Protein AF-0000000086339785 (afdb_homodimer)

Sequence (518 aa):
MDSSRMLQGPYGSLDRDKHLIRLPFTHFAVATVCLPLIGLVTCITTSLALHFNEATYTHCQVSNYLPSISAAISLTPERYIWRLCIGLHSAPRFLVAAAYFSFYRGRLAGRLLDQLLSVLVLLSSLAENVGLLLLTYVSSTEDYALHKSGFIVFLGGSIVHMLLTCRLWQVIRRFSLSTEEVTSFRNKVRCLVCSATCCALALYFFRRHNKYCEAGVYTFFALCEYLVVLSNMAFHMTAFWDFGNKEVTVATPPEGKRFMDSSRMLQGPYGSLDRDKHLIRLPFTHFAVATVCLPLIGLVTCITTSLALHFNEATYTHCQVSNYLPSISAAISLTPERYIWRLCIGLHSAPRFLVAAAYFSFYRGRLAGRLLDQLLSVLVLLSSLAENVGLLLLTYVSSTEDYALHKSGFIVFLGGSIVHMLLTCRLWQVIRRFSLSTEEVTSFRNKVRCLVCSATCCALALYFFRRHNKYCEAGVYTFFALCEYLVVLSNMAFHMTAFWDFGNKEVTVATPPEGKRF

pLDDT: mean 91.44, std 16.55, range [26.2, 98.88]

Solvent-accessible surface area (backbone atoms only — not comparable to full-atom values): 25717 Å² total; per-residue (Å²): 135,84,79,76,72,75,74,75,57,78,71,62,69,68,66,56,64,45,62,41,36,79,38,52,30,40,60,52,39,51,56,42,51,44,28,50,50,52,26,50,53,50,16,46,52,47,26,57,73,76,34,42,68,74,28,28,56,52,95,66,71,45,62,44,84,38,41,38,70,68,44,20,36,56,48,84,66,25,29,45,48,38,41,51,25,44,20,46,26,41,37,58,51,53,49,51,45,48,34,51,39,39,48,45,52,62,75,40,58,93,36,66,70,58,44,52,49,42,50,51,30,42,51,20,46,49,36,19,51,52,12,46,50,39,38,55,65,31,39,58,88,78,38,45,69,60,14,49,51,12,46,50,37,19,53,52,16,43,52,50,20,43,53,50,46,48,52,52,47,57,56,45,51,75,77,60,58,55,73,48,43,47,54,30,49,55,48,41,48,53,23,42,53,50,23,54,51,26,47,53,50,21,52,50,29,48,51,47,26,74,74,66,49,49,66,44,36,51,20,52,19,19,51,24,48,50,49,26,54,51,25,51,49,52,38,63,46,34,51,32,45,72,34,51,71,26,27,41,31,34,26,39,69,68,80,83,75,71,125,136,85,79,77,72,76,73,75,58,78,69,62,69,68,65,57,64,45,61,40,35,78,38,52,29,39,59,52,40,49,58,41,51,44,28,50,49,51,26,50,54,51,15,47,52,47,26,58,74,75,34,42,69,74,27,28,55,51,97,68,71,46,61,43,83,38,40,38,69,70,44,20,38,57,48,84,68,25,29,48,48,37,40,52,24,44,19,45,26,43,37,57,51,55,50,50,45,48,33,52,38,39,46,45,52,62,74,39,57,94,37,66,71,57,43,52,49,40,51,50,30,41,52,22,46,49,36,19,51,51,12,48,51,40,35,55,63,32,39,57,87,79,37,45,68,60,15,50,51,13,46,50,38,18,53,52,16,43,53,51,20,46,52,47,45,47,52,51,48,57,56,45,52,75,76,60,58,55,72,48,43,48,54,29,49,54,47,39,49,52,23,42,53,50,23,53,53,26,48,53,48,21,52,50,27,47,51,48,25,73,72,67,50,48,66,44,35,50,22,53,18,19,52,24,48,52,49,26,54,51,25,51,49,52,39,62,45,32,50,32,45,72,34,51,70,25,27,40,31,33,27,40,69,68,79,81,73,71,126

Secondary structure (DSSP, 8-state):
---------THHHHGGG--SEEEEHHHHHHHHHHHHHHHHHHHHHHHHHH-HHHHH--TT----SS--HHHHTTSTTHHHHHHHHHHHHHHHHHHHHHHHHHHHHHHTTT-HHHHHHHHHHHHHHHHHHHHHHHHHHS-TTT-HHHHHHHHHHHHHHHHHHHHHHHHHHHHHHTT---HHHHHHHHHHHHHHHHHHHHHHHHHHHHHHHHHH--TTHHHHHHHHHHHHHHHHHHHHTTHHHHTTT-EEEEEPPPTT---/---------THHHHGGG--SEEEEHHHHHHHHHHHHHHHHHHHHHHHHHH-HHHHH--TT----SS--HHHHTTSTTHHHHHHHHHHHHHHHHHHHHHHHHHHHHHHTTT-HHHHHHHHHHHHHHHHHHHHHHHHHHS-TTT-HHHHHHHHHHHHHHHHHHHHHHHHHHHHHHTT---HHHHHHHHHHHHHHHHHHHHHHHHHHHHHHHHHH--TTHHHHHHHHHHHHHHHHHHHHTTHHHHTTT-EEEEEPPPTT---

Organism: NCBI:txid299321

Nearest PDB structures (foldseek):
  8yej-assembly1_A  TM=3.565E-01  e=5.321E-01  Guillardia theta CCMP2712
  8qag-assembly1_A  TM=2.643E-01  e=9.125E+00  synthetic construct
  6h2f-assembly1_D  TM=2.003E-01  e=6.900E+00  Aeromonas hydrophila subsp. hydrophila AL09-71
  8yej-assembly1_A  TM=3.565E-01  e=5.831E-01  Guillardia theta CCMP2712
  8qqz-assembly1_A  TM=2.820E-01  e=2.092E-01  Erythrobacter

Foldseek 3Di:
DPPPPPCPDPPPPPVQFDFPDKFQVLVVLCLLLVLQVVLQVVLFVCCCVPPVCQQQDDPLRFAAGGGASLSSCQDPPSLVSNLVSLVVNQVSLLVLLVVQLVVQCVLCPPPVVSNVLSVVLSVLSVQLSQLSNQLSVQHCVRPVVSNVVSVCSNLVSLLSNLVSVLVSLVVSVVVDDDPLSVVLSVLSVVLNVLLVVLVVLLVVLVVVCVVPVDHHSVNSNRVSNVSNVVSSSSNSSSVSSVRSVDIDTDGDDDPPPPD/DPPPPPCPDPPPPPVQFDFPDKFQVLVVLCLLLVLQVVLQVVLFVCCCVPPVCQQQDDPLRFAAGGGASLSSCQDPPSLVSNLVSLVVNQVSLLVLLVVVLVVQCVLCPPPVVSNVLSVLLSVLSVQLSQLSNQLSVQHCVRPVVSNVVSVCSNLVSLLSNLVSVLVSLVVSVVVDDDPLSVVLSVLSVVLNVLLVVLVVQLVVLVVVCVPPVDHHSVNSNRVSNVSNVVSSSSNSSSVSSVRSVDIDTDGDDDPPPPD

Structure (mmCIF, N/CA/C/O backbone):
data_AF-0000000086339785-model_v1
#
loop_
_entity.id
_entity.type
_entity.pdbx_description
1 polymer 'Acyltransferase PGAP2'
#
loop_
_atom_site.group_PDB
_atom_site.id
_atom_site.type_symbol
_atom_site.label_atom_id
_atom_site.label_alt_id
_atom_site.label_comp_id
_atom_site.label_asym_id
_atom_site.label_entity_id
_atom_site.label_seq_id
_atom_site.pdbx_PDB_ins_code
_atom_site.Cartn_x
_atom_site.Cartn_y
_atom_site.Cartn_z
_atom_site.occupancy
_atom_site.B_iso_or_equiv
_atom_site.auth_seq_id
_atom_site.auth_comp_id
_atom_site.auth_asym_id
_atom_site.auth_atom_id
_atom_site.pdbx_PDB_model_num
ATOM 1 N N . MET A 1 1 ? -43.25 37.969 14.305 1 26.45 1 MET A N 1
ATOM 2 C CA . MET A 1 1 ? -41.906 38.219 13.828 1 26.45 1 MET A CA 1
ATOM 3 C C . MET A 1 1 ? -40.906 37.312 14.547 1 26.45 1 MET A C 1
ATOM 5 O O . MET A 1 1 ? -40.406 37.625 15.633 1 26.45 1 MET A O 1
ATOM 9 N N . ASP A 1 2 ? -41.125 36 14.727 1 29.52 2 ASP A N 1
ATOM 10 C CA . ASP A 1 2 ? -40.562 34.906 15.508 1 29.52 2 ASP A CA 1
ATOM 11 C C . ASP A 1 2 ? -39.094 34.656 15.117 1 29.52 2 ASP A C 1
ATOM 13 O O . ASP A 1 2 ? -38.812 34.312 13.969 1 29.52 2 ASP A O 1
ATOM 17 N N . SER A 1 3 ? -38.094 35.438 15.719 1 30.12 3 SER A N 1
ATOM 18 C CA . SER A 1 3 ? -36.656 35.469 15.602 1 30.12 3 SER A CA 1
ATOM 19 C C . SER A 1 3 ? -36.031 34.094 15.812 1 30.12 3 SER A C 1
ATOM 21 O O . SER A 1 3 ? -35.906 33.625 16.938 1 30.12 3 SER A O 1
ATOM 23 N N . SER A 1 4 ? -36.406 33.062 15.109 1 30.42 4 SER A N 1
ATOM 24 C CA . SER A 1 4 ? -35.781 31.75 15.148 1 30.42 4 SER A CA 1
ATOM 25 C C . SER A 1 4 ? -34.25 31.875 15.062 1 30.42 4 SER A C 1
ATOM 27 O O . SER A 1 4 ? -33.719 32.094 13.984 1 30.42 4 SER A O 1
ATOM 29 N N . ARG A 1 5 ? -33.594 32.406 16.125 1 33.16 5 ARG A N 1
ATOM 30 C CA . ARG A 1 5 ? -32.156 32.406 16.344 1 33.16 5 ARG A CA 1
ATOM 31 C C . ARG A 1 5 ? -31.547 31.047 16.062 1 33.16 5 ARG A C 1
ATOM 33 O O . ARG A 1 5 ? -31.875 30.062 16.75 1 33.16 5 ARG A O 1
ATOM 40 N N . MET A 1 6 ? -31.391 30.719 14.836 1 34.16 6 MET A N 1
ATOM 41 C CA . MET A 1 6 ? -30.516 29.625 14.422 1 34.16 6 MET A CA 1
ATOM 42 C C . MET A 1 6 ? -29.281 29.547 15.32 1 34.16 6 MET A C 1
ATOM 44 O O . MET A 1 6 ? -28.469 30.453 15.336 1 34.16 6 MET A O 1
ATOM 48 N N . LEU A 1 7 ? -29.422 29.094 16.609 1 32.28 7 LEU A N 1
ATOM 49 C CA . LEU A 1 7 ? -28.359 28.766 17.531 1 32.28 7 LEU A CA 1
ATOM 50 C C . LEU A 1 7 ? -27.172 28.156 16.812 1 32.28 7 LEU A C 1
ATOM 52 O O . LEU A 1 7 ? -27.25 27.031 16.312 1 32.28 7 LEU A O 1
ATOM 56 N N . GLN A 1 8 ? -26.453 28.859 15.969 1 35.75 8 GLN A N 1
ATOM 57 C CA . GLN A 1 8 ? -25.094 28.484 15.625 1 35.75 8 GLN A CA 1
ATOM 58 C C . GLN A 1 8 ? -24.344 27.984 16.859 1 35.75 8 GLN A C 1
ATOM 60 O O . GLN A 1 8 ? -23.906 28.781 17.688 1 35.75 8 GLN A O 1
ATOM 65 N N . GLY A 1 9 ? -24.844 27.016 17.594 1 34.75 9 GLY A N 1
ATOM 66 C CA . GLY A 1 9 ? -24.172 26.578 18.812 1 34.75 9 GLY A CA 1
ATOM 67 C C . GLY A 1 9 ? -22.672 26.562 18.688 1 34.75 9 GLY A C 1
ATOM 68 O O . GLY A 1 9 ? -22.125 26.547 17.578 1 34.75 9 GLY A O 1
ATOM 69 N N . PRO A 1 10 ? -21.922 27.109 19.703 1 38.69 10 PRO A N 1
ATOM 70 C CA . PRO A 1 10 ? -20.469 27.234 19.875 1 38.69 10 PRO A CA 1
ATOM 71 C C . PRO A 1 10 ? -19.719 25.984 19.406 1 38.69 10 PRO A C 1
ATOM 73 O O . PRO A 1 10 ? -18.484 25.953 19.453 1 38.69 10 PRO A O 1
ATOM 76 N N . TYR A 1 11 ? -20.297 24.859 19.406 1 39.91 11 TYR A N 1
ATOM 77 C CA . TYR A 1 11 ? -19.625 23.578 19.172 1 39.91 11 TYR A CA 1
ATOM 78 C C . TYR A 1 11 ? -19.078 23.5 17.766 1 39.91 11 TYR A C 1
ATOM 80 O O . TYR A 1 11 ? -18.344 22.562 17.422 1 39.91 11 TYR A O 1
ATOM 88 N N . GLY A 1 12 ? -19.531 24.219 16.797 1 41.53 12 GLY A N 1
ATOM 89 C CA . GLY A 1 12 ? -19.141 24.141 15.391 1 41.53 12 GLY A CA 1
ATOM 90 C C . GLY A 1 12 ? -17.719 24.578 15.141 1 41.53 12 GLY A C 1
ATOM 91 O O . GLY A 1 12 ? -17.047 24.062 14.242 1 41.53 12 GLY A O 1
ATOM 92 N N . SER A 1 13 ? -17.25 25.766 15.602 1 42.97 13 SER A N 1
ATOM 93 C CA . SER A 1 13 ? -16.016 26.469 15.289 1 42.97 13 SER A CA 1
ATOM 94 C C . SER A 1 13 ? -14.805 25.734 15.836 1 42.97 13 SER A C 1
ATOM 96 O O . SER A 1 13 ? -13.766 25.656 15.172 1 42.97 13 SER A O 1
ATOM 98 N N . LEU A 1 14 ? -14.828 25.406 17.141 1 44.03 14 LEU A N 1
ATOM 99 C CA . LEU A 1 14 ? -13.664 24.891 17.859 1 44.03 14 LEU A CA 1
ATOM 100 C C . LEU A 1 14 ? -13.25 23.531 17.312 1 44.03 14 LEU A C 1
ATOM 102 O O . LEU A 1 14 ? -12.062 23.219 17.25 1 44.03 14 LEU A O 1
ATOM 106 N N . ASP A 1 15 ? -14.156 22.609 17.062 1 47.06 15 ASP A N 1
ATOM 107 C CA . ASP A 1 15 ? -13.977 21.219 16.688 1 47.06 15 ASP A CA 1
ATOM 108 C C . ASP A 1 15 ? -13.453 21.109 15.25 1 47.06 15 ASP A C 1
ATOM 110 O O . ASP A 1 15 ? -12.969 20.047 14.836 1 47.06 15 ASP A O 1
ATOM 114 N N . ARG A 1 16 ? -13.82 22.109 14.43 1 49.59 16 ARG A N 1
ATOM 115 C CA . ARG A 1 16 ? -13.398 22.203 13.039 1 49.59 16 ARG A CA 1
ATOM 116 C C . ARG A 1 16 ? -11.875 22.234 12.93 1 49.59 16 ARG A C 1
ATOM 118 O O . ARG A 1 16 ? -11.312 21.859 11.898 1 49.59 16 ARG A O 1
ATOM 125 N N . ASP A 1 17 ? -11.195 22.906 13.891 1 53.41 17 ASP A N 1
ATOM 126 C CA . ASP A 1 17 ? -9.766 23.172 13.734 1 53.41 17 ASP A CA 1
ATOM 127 C C . ASP A 1 17 ? -8.938 21.969 14.148 1 53.41 17 ASP A C 1
ATOM 129 O O . ASP A 1 17 ? -7.715 22.062 14.305 1 53.41 17 ASP A O 1
ATOM 133 N N . LYS A 1 18 ? -9.602 20.766 14.43 1 68.5 18 LYS A N 1
ATOM 134 C CA . LYS A 1 18 ? -8.812 19.734 15.078 1 68.5 18 LYS A CA 1
ATOM 135 C C . LYS A 1 18 ? -8.148 18.812 14.055 1 68.5 18 LYS A C 1
ATOM 137 O O . LYS A 1 18 ? -8.711 18.562 12.984 1 68.5 18 LYS A O 1
ATOM 142 N N . HIS A 1 19 ? -6.934 18.578 14.336 1 87.31 19 HIS A N 1
ATOM 143 C CA . HIS A 1 19 ? -6.172 17.547 13.648 1 87.31 19 HIS A CA 1
ATOM 144 C C . HIS A 1 19 ? -6.887 16.203 13.719 1 87.31 19 HIS A C 1
ATOM 146 O O . HIS A 1 19 ? -7.227 15.727 14.805 1 87.31 19 HIS A O 1
ATOM 152 N N . LEU A 1 20 ? -7.332 15.789 12.602 1 93.88 20 LEU A N 1
ATOM 153 C CA . LEU A 1 20 ? -7.879 14.438 12.586 1 93.88 20 LEU A CA 1
ATOM 154 C C . LEU A 1 20 ? -6.781 13.406 12.836 1 93.88 20 LEU A C 1
ATOM 156 O O . LEU A 1 20 ? -6.996 12.438 13.562 1 93.88 20 LEU A O 1
ATOM 160 N N . ILE A 1 21 ? -5.648 13.688 12.203 1 96.19 21 ILE A N 1
ATOM 161 C CA . ILE A 1 21 ? -4.496 12.805 12.383 1 96.19 21 ILE A CA 1
ATOM 162 C C . ILE A 1 21 ? -3.238 13.641 12.609 1 96.19 21 ILE A C 1
ATOM 164 O O . ILE A 1 21 ? -3.025 14.656 11.93 1 96.19 21 ILE A O 1
ATOM 168 N N . ARG A 1 22 ? -2.545 13.32 13.547 1 95.25 22 ARG A N 1
ATOM 169 C CA . ARG A 1 22 ? -1.219 13.859 13.836 1 95.25 22 ARG A CA 1
ATOM 170 C C . ARG A 1 22 ? -0.242 12.742 14.195 1 95.25 22 ARG A C 1
ATOM 172 O O . ARG A 1 22 ? -0.38 12.109 15.242 1 95.25 22 ARG A O 1
ATOM 179 N N . LEU A 1 23 ? 0.649 12.484 13.32 1 96.62 23 LEU A N 1
ATOM 180 C CA . LEU A 1 23 ? 1.617 11.406 13.492 1 96.62 23 LEU A CA 1
ATOM 181 C C . LEU A 1 23 ? 3.043 11.93 13.344 1 96.62 23 LEU A C 1
ATOM 183 O O . LEU A 1 23 ? 3.432 12.391 12.266 1 96.62 23 LEU A O 1
ATOM 187 N N . PRO A 1 24 ? 3.809 11.898 14.492 1 97.62 24 PRO A N 1
ATOM 188 C CA . PRO A 1 24 ? 5.219 12.25 14.312 1 97.62 24 PRO A CA 1
ATOM 189 C C . PRO A 1 24 ? 5.883 11.469 13.188 1 97.62 24 PRO A C 1
ATOM 191 O O . PRO A 1 24 ? 5.625 10.273 13.023 1 97.62 24 PRO A O 1
ATOM 194 N N . PHE A 1 25 ? 6.688 12.102 12.445 1 97.56 25 PHE A N 1
ATOM 195 C CA . PHE A 1 25 ? 7.297 11.477 11.281 1 97.56 25 PHE A CA 1
ATOM 196 C C . PHE A 1 25 ? 8.18 10.305 11.695 1 97.56 25 PHE A C 1
ATOM 198 O O . PHE A 1 25 ? 8.336 9.336 10.945 1 97.56 25 PHE A O 1
ATOM 205 N N . THR A 1 26 ? 8.781 10.398 12.875 1 97.94 26 THR A N 1
ATOM 206 C CA . THR A 1 26 ? 9.617 9.312 13.375 1 97.94 26 THR A CA 1
ATOM 207 C C . THR A 1 26 ? 8.812 8.023 13.5 1 97.94 26 THR A C 1
ATOM 209 O O . THR A 1 26 ? 9.281 6.953 13.109 1 97.94 26 THR A O 1
ATOM 212 N N . HIS A 1 27 ? 7.602 8.125 14 1 98.19 27 HIS A N 1
ATOM 213 C CA . HIS A 1 27 ? 6.734 6.957 14.102 1 98.19 27 HIS A CA 1
ATOM 214 C C . HIS A 1 27 ? 6.305 6.465 12.727 1 98.19 27 HIS A C 1
ATOM 216 O O . HIS A 1 27 ? 6.238 5.258 12.484 1 98.19 27 HIS A O 1
ATOM 222 N N . PHE A 1 28 ? 6.031 7.43 11.914 1 98.44 28 PHE A N 1
ATOM 223 C CA . PHE A 1 28 ? 5.656 7.105 10.547 1 98.44 28 PHE A CA 1
ATOM 224 C C . PHE A 1 28 ? 6.777 6.344 9.844 1 98.44 28 PHE A C 1
ATOM 226 O O . PHE A 1 28 ? 6.527 5.336 9.18 1 98.44 28 PHE A O 1
ATOM 233 N N . ALA A 1 29 ? 7.996 6.801 9.969 1 98.38 29 ALA A N 1
ATOM 234 C CA . ALA A 1 29 ? 9.156 6.172 9.352 1 98.38 29 ALA A CA 1
ATOM 235 C C . ALA A 1 29 ? 9.375 4.766 9.898 1 98.38 29 ALA A C 1
ATOM 237 O O . ALA A 1 29 ? 9.602 3.822 9.133 1 98.38 29 ALA A O 1
ATOM 238 N N . VAL A 1 30 ? 9.289 4.637 11.195 1 98.62 30 VAL A N 1
ATOM 239 C CA . VAL A 1 30 ? 9.516 3.346 11.836 1 98.62 30 VAL A CA 1
ATOM 240 C C . VAL A 1 30 ? 8.445 2.352 11.383 1 98.62 30 VAL A C 1
ATOM 242 O O . VAL A 1 30 ? 8.758 1.217 11.023 1 98.62 30 VAL A O 1
ATOM 245 N N . ALA A 1 31 ? 7.188 2.76 11.391 1 98.38 31 ALA A N 1
ATOM 246 C CA . ALA A 1 31 ? 6.102 1.878 10.961 1 98.38 31 ALA A CA 1
ATOM 247 C C . ALA A 1 31 ? 6.285 1.44 9.516 1 98.38 31 ALA A C 1
ATOM 249 O O . ALA A 1 31 ? 6.055 0.278 9.18 1 98.38 31 ALA A O 1
ATOM 250 N N . THR A 1 32 ? 6.699 2.367 8.688 1 98.5 32 THR A N 1
ATOM 251 C CA . THR A 1 32 ? 6.887 2.082 7.266 1 98.5 32 THR A CA 1
ATOM 252 C C . THR A 1 32 ? 7.992 1.05 7.062 1 98.5 32 THR A C 1
ATOM 254 O O . THR A 1 32 ? 7.805 0.067 6.344 1 98.5 32 THR A O 1
ATOM 257 N N . VAL A 1 33 ? 9.109 1.198 7.758 1 98.62 33 VAL A N 1
ATOM 258 C CA . VAL A 1 33 ? 10.266 0.332 7.531 1 98.62 33 VAL A CA 1
ATOM 259 C C . VAL A 1 33 ? 10.062 -0.995 8.258 1 98.62 33 VAL A C 1
ATOM 261 O O . VAL A 1 33 ? 10.602 -2.025 7.844 1 98.62 33 VAL A O 1
ATOM 264 N N . CYS A 1 34 ? 9.258 -1.014 9.312 1 98.62 34 CYS A N 1
ATOM 265 C CA . CYS A 1 34 ? 9 -2.248 10.047 1 98.62 34 CYS A CA 1
ATOM 266 C C . CYS A 1 34 ? 8.211 -3.236 9.188 1 98.62 34 CYS A C 1
ATOM 268 O O . CYS A 1 34 ? 8.312 -4.449 9.391 1 98.62 34 CYS A O 1
ATOM 270 N N . LEU A 1 35 ? 7.461 -2.742 8.258 1 98.69 35 LEU A N 1
ATOM 271 C CA . LEU A 1 35 ? 6.621 -3.619 7.453 1 98.69 35 LEU A CA 1
ATOM 272 C C . LEU A 1 35 ? 7.473 -4.574 6.621 1 98.69 35 LEU A C 1
ATOM 274 O O . LEU A 1 35 ? 7.375 -5.793 6.781 1 98.69 35 LEU A O 1
ATOM 278 N N . PRO A 1 36 ? 8.391 -4.117 5.777 1 98.69 36 PRO A N 1
ATOM 279 C CA . PRO A 1 36 ? 9.242 -5.07 5.059 1 98.69 36 PRO A CA 1
ATOM 280 C C . PRO A 1 36 ? 10.164 -5.859 5.984 1 98.69 36 PRO A C 1
ATOM 282 O O . PRO A 1 36 ? 10.484 -7.016 5.703 1 98.69 36 PRO A O 1
ATOM 285 N N . LEU A 1 37 ? 10.609 -5.234 7.109 1 98.81 37 LEU A N 1
ATOM 286 C CA . LEU A 1 37 ? 11.484 -5.945 8.039 1 98.81 37 LEU A CA 1
ATOM 287 C C . LEU A 1 37 ? 10.766 -7.145 8.648 1 98.81 37 LEU A C 1
ATOM 289 O O . LEU A 1 37 ? 11.297 -8.258 8.656 1 98.81 37 LEU A O 1
ATOM 293 N N . ILE A 1 38 ? 9.594 -6.91 9.172 1 98.75 38 ILE A N 1
ATOM 294 C CA . ILE A 1 38 ? 8.797 -7.988 9.758 1 98.75 38 ILE A CA 1
ATOM 295 C C . ILE A 1 38 ? 8.484 -9.031 8.688 1 98.75 38 ILE A C 1
ATOM 297 O O . ILE A 1 38 ? 8.555 -10.234 8.945 1 98.75 38 ILE A O 1
ATOM 301 N N . GLY A 1 39 ? 8.125 -8.539 7.484 1 98.69 39 GLY A N 1
ATOM 302 C CA . GLY A 1 39 ? 7.902 -9.469 6.387 1 98.69 39 GLY A CA 1
ATOM 303 C C . GLY A 1 39 ? 9.109 -10.336 6.086 1 98.69 39 GLY A C 1
ATOM 304 O O . GLY A 1 39 ? 8.984 -11.555 5.941 1 98.69 39 GLY A O 1
ATOM 305 N N . LEU A 1 40 ? 10.258 -9.734 6.008 1 98.69 40 LEU A N 1
ATOM 306 C CA . LEU A 1 40 ? 11.492 -10.445 5.688 1 98.69 40 LEU A CA 1
ATOM 307 C C . LEU A 1 40 ? 11.805 -11.492 6.75 1 98.69 40 LEU A C 1
ATOM 309 O O . LEU A 1 40 ? 12.031 -12.664 6.43 1 98.69 40 LEU A O 1
ATOM 313 N N . VAL A 1 41 ? 11.781 -11.086 8.016 1 98.75 41 VAL A N 1
ATOM 314 C CA . VAL A 1 41 ? 12.125 -11.977 9.125 1 98.75 41 VAL A CA 1
ATOM 315 C C . VAL A 1 41 ? 11.117 -13.117 9.211 1 98.75 41 VAL A C 1
ATOM 317 O O . VAL A 1 41 ? 11.5 -14.281 9.344 1 98.75 41 VAL A O 1
ATOM 320 N N . THR A 1 42 ? 9.859 -12.82 9.078 1 98.81 42 THR A N 1
ATOM 321 C CA . THR A 1 42 ? 8.82 -13.836 9.164 1 98.81 42 THR A CA 1
ATOM 322 C C . THR A 1 42 ? 8.93 -14.828 8.008 1 98.81 42 THR A C 1
ATOM 324 O O . THR A 1 42 ? 8.812 -16.031 8.211 1 98.81 42 THR A O 1
ATOM 327 N N . CYS A 1 43 ? 9.172 -14.344 6.809 1 98.56 43 CYS A N 1
ATOM 328 C CA . CYS A 1 43 ? 9.242 -15.227 5.648 1 98.56 43 CYS A CA 1
ATOM 329 C C . CYS A 1 43 ? 10.477 -16.125 5.719 1 98.56 43 CYS A C 1
ATOM 331 O O . CYS A 1 43 ? 10.391 -17.312 5.434 1 98.56 43 CYS A O 1
ATOM 333 N N . ILE A 1 44 ? 11.625 -15.555 6.105 1 98.56 44 ILE A N 1
ATOM 334 C CA . ILE A 1 44 ? 12.836 -16.359 6.203 1 98.56 44 ILE A CA 1
ATOM 335 C C . ILE A 1 44 ? 12.672 -17.422 7.289 1 98.56 44 ILE A C 1
ATOM 337 O O . ILE A 1 44 ? 12.953 -18.594 7.062 1 98.56 44 ILE A O 1
ATOM 341 N N . THR A 1 45 ? 12.164 -17.047 8.469 1 98.56 45 THR A N 1
ATOM 342 C CA . THR A 1 45 ? 12.008 -17.969 9.578 1 98.56 45 THR A CA 1
ATOM 343 C C . THR A 1 45 ? 10.984 -19.047 9.242 1 98.56 45 THR A C 1
ATOM 345 O O . THR A 1 45 ? 11.195 -20.234 9.531 1 98.56 45 THR A O 1
ATOM 348 N N . THR A 1 46 ? 9.867 -18.641 8.656 1 98.44 46 THR A N 1
ATOM 349 C CA . THR A 1 46 ? 8.836 -19.609 8.273 1 98.44 46 THR A CA 1
ATOM 350 C C . THR A 1 46 ? 9.352 -20.547 7.191 1 98.44 46 THR A C 1
ATOM 352 O O . THR A 1 46 ? 9.086 -21.75 7.23 1 98.44 46 THR A O 1
ATOM 355 N N . SER A 1 47 ? 10.102 -20.016 6.23 1 98.12 47 SER A N 1
ATOM 356 C CA . SER A 1 47 ? 10.672 -20.828 5.168 1 98.12 47 SER A CA 1
ATOM 357 C C . SER A 1 47 ? 11.648 -21.859 5.727 1 98.12 47 SER A C 1
ATOM 359 O O . SER A 1 47 ? 11.664 -23.016 5.293 1 98.12 47 SER A O 1
ATOM 361 N N . LEU A 1 48 ? 12.469 -21.5 6.668 1 98.19 48 LEU A N 1
ATOM 362 C CA . LEU A 1 48 ? 13.445 -22.391 7.281 1 98.19 48 LEU A CA 1
ATOM 363 C C . LEU A 1 48 ? 12.742 -23.438 8.148 1 98.19 48 LEU A C 1
ATOM 365 O O . LEU A 1 48 ? 13.188 -24.578 8.219 1 98.19 48 LEU A O 1
ATOM 369 N N . ALA A 1 49 ? 11.617 -23.094 8.781 1 98.25 49 ALA A N 1
ATOM 370 C CA . ALA A 1 49 ? 10.914 -23.984 9.695 1 98.25 49 ALA A CA 1
ATOM 371 C C . ALA A 1 49 ? 10.008 -24.953 8.93 1 98.25 49 ALA A C 1
ATOM 373 O O . ALA A 1 49 ? 9.922 -26.141 9.273 1 98.25 49 ALA A O 1
ATOM 374 N N . LEU A 1 50 ? 9.383 -24.453 7.852 1 97.5 50 LEU A N 1
ATOM 375 C CA . LEU A 1 50 ? 8.32 -25.234 7.23 1 97.5 50 LEU A CA 1
ATOM 376 C C . LEU A 1 50 ? 8.75 -25.75 5.863 1 97.5 50 LEU A C 1
ATOM 378 O O . LEU A 1 50 ? 8.195 -26.734 5.359 1 97.5 50 LEU A O 1
ATOM 382 N N . HIS A 1 51 ? 9.703 -25.078 5.203 1 97.5 51 HIS A N 1
ATOM 383 C CA . HIS A 1 51 ? 10.023 -25.406 3.816 1 97.5 51 HIS A CA 1
ATOM 384 C C . HIS A 1 51 ? 11.531 -25.438 3.592 1 97.5 51 HIS A C 1
ATOM 386 O O . HIS A 1 51 ? 12.023 -24.969 2.568 1 97.5 51 HIS A O 1
ATOM 392 N N . PHE A 1 52 ? 12.258 -25.906 4.492 1 97.31 52 PHE A N 1
ATOM 393 C CA . PHE A 1 52 ? 13.711 -25.828 4.477 1 97.31 52 PHE A CA 1
ATOM 394 C C . PHE A 1 52 ? 14.273 -26.375 3.174 1 97.31 52 PHE A C 1
ATOM 396 O O . PHE A 1 52 ? 15.031 -25.703 2.479 1 97.31 52 PHE A O 1
ATOM 403 N N . ASN A 1 53 ? 13.945 -27.594 2.744 1 96.62 53 ASN A N 1
ATOM 404 C CA . ASN A 1 53 ? 14.508 -28.266 1.572 1 96.62 53 ASN A CA 1
ATOM 405 C C . ASN A 1 53 ? 14.133 -27.531 0.283 1 96.62 53 ASN A C 1
ATOM 407 O O . ASN A 1 53 ? 14.992 -27.281 -0.567 1 96.62 53 ASN A O 1
ATOM 411 N N . GLU A 1 54 ? 12.867 -27.141 0.177 1 95.62 54 GLU A N 1
ATOM 412 C CA . GLU A 1 54 ? 12.406 -26.453 -1.031 1 95.62 54 GLU A CA 1
ATOM 413 C C . GLU A 1 54 ? 13.039 -25.078 -1.159 1 95.62 54 GLU A C 1
ATOM 415 O O . GLU A 1 54 ? 13.398 -24.641 -2.26 1 95.62 54 GLU A O 1
ATOM 420 N N . ALA A 1 55 ? 13.18 -24.406 -0.038 1 96.19 55 ALA A N 1
ATOM 421 C CA . ALA A 1 55 ? 13.648 -23.031 -0.045 1 96.19 55 ALA A CA 1
ATOM 422 C C . ALA A 1 55 ? 15.156 -22.953 -0.269 1 96.19 55 ALA A C 1
ATOM 424 O O . ALA A 1 55 ? 15.672 -21.953 -0.769 1 96.19 55 ALA A O 1
ATOM 425 N N . THR A 1 56 ? 15.883 -24 0.089 1 96.69 56 THR A N 1
ATOM 426 C CA . THR A 1 56 ? 17.328 -23.953 -0.047 1 96.69 56 THR A CA 1
ATOM 427 C C . THR A 1 56 ? 17.781 -24.781 -1.253 1 96.69 56 THR A C 1
ATOM 429 O O . THR A 1 56 ? 18.984 -24.906 -1.512 1 96.69 56 THR A O 1
ATOM 432 N N . TYR A 1 57 ? 16.906 -25.328 -1.984 1 93.69 57 TYR A N 1
ATOM 433 C CA . TYR A 1 57 ? 17.219 -26.141 -3.156 1 93.69 57 TYR A CA 1
ATOM 434 C C . TYR A 1 57 ? 17.719 -25.266 -4.305 1 93.69 57 TYR A C 1
ATOM 436 O O . TYR A 1 57 ? 17.172 -24.188 -4.551 1 93.69 57 TYR A O 1
ATOM 444 N N . THR A 1 58 ? 18.703 -25.672 -5.008 1 94.44 58 THR A N 1
ATOM 445 C CA . THR A 1 58 ? 19.203 -25.047 -6.23 1 94.44 58 THR A CA 1
ATOM 446 C C . THR A 1 58 ? 19.422 -26.094 -7.32 1 94.44 58 THR A C 1
ATOM 448 O O . THR A 1 58 ? 19.297 -27.297 -7.066 1 94.44 58 THR A O 1
ATOM 451 N N . HIS A 1 59 ? 19.688 -25.625 -8.469 1 93.44 59 HIS A N 1
ATOM 452 C CA . HIS A 1 59 ? 19.922 -26.547 -9.586 1 93.44 59 HIS A CA 1
ATOM 453 C C . HIS A 1 59 ? 21.109 -27.453 -9.32 1 93.44 59 HIS A C 1
ATOM 455 O O . HIS A 1 59 ? 21.25 -28.5 -9.945 1 93.44 59 HIS A O 1
ATOM 461 N N . CYS A 1 60 ? 22.031 -27.047 -8.438 1 95.69 60 CYS A N 1
ATOM 462 C CA . CYS A 1 60 ? 23.25 -27.781 -8.133 1 95.69 60 CYS A CA 1
ATOM 463 C C . CYS A 1 60 ? 22.938 -28.953 -7.188 1 95.69 60 CYS A C 1
ATOM 465 O O . CYS A 1 60 ? 23.75 -29.859 -7.047 1 95.69 60 CYS A O 1
ATOM 467 N N . GLN A 1 61 ? 21.891 -28.922 -6.484 1 95.44 61 GLN A N 1
ATOM 468 C CA . GLN A 1 61 ? 21.453 -29.953 -5.559 1 95.44 61 GLN A CA 1
ATOM 469 C C . GLN A 1 61 ? 22.516 -30.234 -4.504 1 95.44 61 GLN A C 1
ATOM 471 O O . GLN A 1 61 ? 22.812 -31.391 -4.199 1 95.44 61 GLN A O 1
ATOM 476 N N . VAL A 1 62 ? 23.141 -29.219 -4.113 1 96.69 62 VAL A N 1
ATOM 477 C CA . VAL A 1 62 ? 24.109 -29.297 -3.021 1 96.69 62 VAL A CA 1
ATOM 478 C C . VAL A 1 62 ? 23.5 -28.703 -1.754 1 96.69 62 VAL A C 1
ATOM 480 O O . VAL A 1 62 ? 22.469 -28.031 -1.811 1 96.69 62 VAL A O 1
ATOM 483 N N . SER A 1 63 ? 24.203 -28.922 -0.637 1 96.31 63 SER A N 1
ATOM 484 C CA . SER A 1 63 ? 23.672 -28.469 0.645 1 96.31 63 SER A CA 1
ATOM 485 C C . SER A 1 63 ? 23.844 -26.953 0.798 1 96.31 63 SER A C 1
ATOM 487 O O . SER A 1 63 ? 24.906 -26.406 0.51 1 96.31 63 SER A O 1
ATOM 489 N N . ASN A 1 64 ? 22.766 -26.266 1.136 1 97.69 64 ASN A N 1
ATOM 490 C CA . ASN A 1 64 ? 22.719 -24.859 1.539 1 97.69 64 ASN A CA 1
ATOM 491 C C . ASN A 1 64 ? 21.859 -24.672 2.787 1 97.69 64 ASN A C 1
ATOM 493 O O . ASN A 1 64 ? 21.047 -25.531 3.127 1 97.69 64 ASN A O 1
ATOM 497 N N . TYR A 1 65 ? 22.016 -23.484 3.434 1 97.81 65 TYR A N 1
ATOM 498 C CA . TYR A 1 65 ? 21.438 -23.391 4.766 1 97.81 65 TYR A CA 1
ATOM 499 C C . TYR A 1 65 ? 20.562 -22.141 4.883 1 97.81 65 TYR A C 1
ATOM 501 O O . TYR A 1 65 ? 19.781 -22.016 5.824 1 97.81 65 TYR A O 1
ATOM 509 N N . LEU A 1 66 ? 20.703 -21.266 3.953 1 98.38 66 LEU A N 1
ATOM 510 C CA . LEU A 1 66 ? 19.844 -20.078 3.879 1 98.38 66 LEU A CA 1
ATOM 511 C C . LEU A 1 66 ? 19.219 -19.953 2.494 1 98.38 66 LEU A C 1
ATOM 513 O O . LEU A 1 66 ? 19.906 -20.125 1.481 1 98.38 66 LEU A O 1
ATOM 517 N N . PRO A 1 67 ? 17.969 -19.703 2.482 1 98.06 67 PRO A N 1
ATOM 518 C CA . PRO A 1 67 ? 17.344 -19.438 1.186 1 98.06 67 PRO A CA 1
ATOM 519 C C . PRO A 1 67 ? 17.594 -18.016 0.704 1 98.06 67 PRO A C 1
ATOM 521 O O . PRO A 1 67 ? 17.75 -17.094 1.52 1 98.06 67 PRO A O 1
ATOM 524 N N . SER A 1 68 ? 17.672 -17.828 -0.603 1 97.69 68 SER A N 1
ATOM 525 C CA . SER A 1 68 ? 17.578 -16.469 -1.115 1 97.69 68 SER A CA 1
ATOM 526 C C . SER A 1 68 ? 16.25 -15.82 -0.707 1 97.69 68 SER A C 1
ATOM 528 O O . SER A 1 68 ? 15.312 -16.5 -0.314 1 97.69 68 SER A O 1
ATOM 530 N N . ILE A 1 69 ? 16.156 -14.531 -0.776 1 97.94 69 ILE A N 1
ATOM 531 C CA . ILE A 1 69 ? 14.914 -13.844 -0.433 1 97.94 69 ILE A CA 1
ATOM 532 C C . ILE A 1 69 ? 13.812 -14.266 -1.4 1 97.94 69 ILE A C 1
ATOM 534 O O . ILE A 1 69 ? 12.688 -14.555 -0.982 1 97.94 69 ILE A O 1
ATOM 538 N N . SER A 1 70 ? 14.133 -14.367 -2.686 1 96.81 70 SER A N 1
ATOM 539 C CA . SER A 1 70 ? 13.156 -14.789 -3.684 1 96.81 70 SER A CA 1
ATOM 540 C C . SER A 1 70 ? 12.586 -16.156 -3.354 1 96.81 70 SER A C 1
ATOM 542 O O . SER A 1 70 ? 11.391 -16.406 -3.541 1 96.81 70 SER A O 1
ATOM 544 N N . ALA A 1 71 ? 13.445 -17.078 -2.938 1 96.75 71 ALA A N 1
ATOM 545 C CA . ALA A 1 71 ? 13 -18.422 -2.57 1 96.75 71 ALA A CA 1
ATOM 546 C C . ALA A 1 71 ? 12.203 -18.391 -1.27 1 96.75 71 ALA A C 1
ATOM 548 O O . ALA A 1 71 ? 11.203 -19.109 -1.131 1 96.75 71 ALA A O 1
ATOM 549 N N . ALA A 1 72 ? 12.594 -17.547 -0.341 1 97.69 72 ALA A N 1
ATOM 550 C CA . ALA A 1 72 ? 11.984 -17.484 0.982 1 97.69 72 ALA A CA 1
ATOM 551 C C . ALA A 1 72 ? 10.562 -16.922 0.901 1 97.69 72 ALA A C 1
ATOM 553 O O . ALA A 1 72 ? 9.75 -17.141 1.806 1 97.69 72 ALA A O 1
ATOM 554 N N . ILE A 1 73 ? 10.227 -16.203 -0.15 1 96.81 73 ILE A N 1
ATOM 555 C CA . ILE A 1 73 ? 8.914 -15.578 -0.231 1 96.81 73 ILE A CA 1
ATOM 556 C C . ILE A 1 73 ? 8.086 -16.234 -1.333 1 96.81 73 ILE A C 1
ATOM 558 O O . ILE A 1 73 ? 7.051 -15.711 -1.742 1 96.81 73 ILE A O 1
ATOM 562 N N . SER A 1 74 ? 8.57 -17.328 -1.875 1 94.25 74 SER A N 1
ATOM 563 C CA . SER A 1 74 ? 7.918 -17.922 -3.039 1 94.25 74 SER A CA 1
ATOM 564 C C . SER A 1 74 ? 6.789 -18.859 -2.621 1 94.25 74 SER A C 1
ATOM 566 O O . SER A 1 74 ? 5.773 -18.969 -3.314 1 94.25 74 SER A O 1
ATOM 568 N N . LEU A 1 75 ? 6.984 -19.547 -1.506 1 94.81 75 LEU A N 1
ATOM 569 C CA . LEU A 1 75 ? 5.996 -20.531 -1.084 1 94.81 75 LEU A CA 1
ATOM 570 C C . LEU A 1 75 ? 4.977 -19.922 -0.135 1 94.81 75 LEU A C 1
ATOM 572 O O . LEU A 1 75 ? 5.148 -18.781 0.304 1 94.81 75 LEU A O 1
ATOM 576 N N . THR A 1 76 ? 3.883 -20.609 0.087 1 94.75 76 THR A N 1
ATOM 577 C CA . THR A 1 76 ? 2.834 -20.141 0.982 1 94.75 76 THR A CA 1
ATOM 578 C C . THR A 1 76 ? 2.955 -20.797 2.355 1 94.75 76 THR A C 1
ATOM 580 O O . THR A 1 76 ? 3.303 -21.969 2.459 1 94.75 76 THR A O 1
ATOM 583 N N . PRO A 1 77 ? 2.807 -19.969 3.418 1 96.06 77 PRO A N 1
ATOM 584 C CA . PRO A 1 77 ? 2.098 -18.688 3.457 1 96.06 77 PRO A CA 1
ATOM 585 C C . PRO A 1 77 ? 3.035 -17.484 3.311 1 96.06 77 PRO A C 1
ATOM 587 O O . PRO A 1 77 ? 2.586 -16.344 3.348 1 96.06 77 PRO A O 1
ATOM 590 N N . GLU A 1 78 ? 4.391 -17.703 3.158 1 97.88 78 GLU A N 1
ATOM 591 C CA . GLU A 1 78 ? 5.387 -16.641 3.104 1 97.88 78 GLU A CA 1
ATOM 592 C C . GLU A 1 78 ? 5.059 -15.625 2.006 1 97.88 78 GLU A C 1
ATOM 594 O O . GLU A 1 78 ? 5.129 -14.414 2.227 1 97.88 78 GLU A O 1
ATOM 599 N N . ARG A 1 79 ? 4.633 -16.125 0.888 1 97.12 79 ARG A N 1
ATOM 600 C CA . ARG A 1 79 ? 4.305 -15.289 -0.261 1 97.12 79 ARG A CA 1
ATOM 601 C C . ARG A 1 79 ? 3.221 -14.281 0.09 1 97.12 79 ARG A C 1
ATOM 603 O O . ARG A 1 79 ? 3.352 -13.086 -0.211 1 97.12 79 ARG A O 1
ATOM 610 N N . TYR A 1 80 ? 2.176 -14.719 0.716 1 96.88 80 TYR A N 1
ATOM 611 C CA . TYR A 1 80 ? 1.054 -13.859 1.076 1 96.88 80 TYR A CA 1
ATOM 612 C C . TYR A 1 80 ? 1.466 -12.844 2.131 1 96.88 80 TYR A C 1
ATOM 614 O O . TYR A 1 80 ? 1.064 -11.68 2.066 1 96.88 80 TYR A O 1
ATOM 622 N N . ILE A 1 81 ? 2.254 -13.273 3.062 1 97.81 81 ILE A N 1
ATOM 623 C CA . ILE A 1 81 ? 2.727 -12.398 4.129 1 97.81 81 ILE A CA 1
ATOM 624 C C . ILE A 1 81 ? 3.572 -11.273 3.535 1 97.81 81 ILE A C 1
ATOM 626 O O . ILE A 1 81 ? 3.371 -10.102 3.859 1 97.81 81 ILE A O 1
ATOM 630 N N . TRP A 1 82 ? 4.492 -11.656 2.678 1 98.5 82 TRP A N 1
ATOM 631 C CA . TRP A 1 82 ? 5.367 -10.672 2.049 1 98.5 82 TRP A CA 1
ATOM 632 C C . TRP A 1 82 ? 4.559 -9.68 1.225 1 98.5 82 TRP A C 1
ATOM 634 O O . TRP A 1 82 ? 4.766 -8.469 1.327 1 98.5 82 TRP A O 1
ATOM 644 N N . ARG A 1 83 ? 3.604 -10.125 0.459 1 98.19 83 ARG A N 1
ATOM 645 C CA . ARG A 1 83 ? 2.773 -9.266 -0.38 1 98.19 83 ARG A CA 1
ATOM 646 C C . ARG A 1 83 ? 1.988 -8.273 0.465 1 98.19 83 ARG A C 1
ATOM 648 O O . ARG A 1 83 ? 1.884 -7.094 0.109 1 98.19 83 ARG A O 1
ATOM 655 N N . LEU A 1 84 ? 1.484 -8.789 1.543 1 98.12 84 LEU A N 1
ATOM 656 C CA . LEU A 1 84 ? 0.711 -7.922 2.426 1 98.12 84 LEU A CA 1
ATOM 657 C C . LEU A 1 84 ? 1.592 -6.832 3.027 1 98.12 84 LEU A C 1
ATOM 659 O O . LEU A 1 84 ? 1.229 -5.652 3.008 1 98.12 84 LEU A O 1
ATOM 663 N N . CYS A 1 85 ? 2.736 -7.191 3.521 1 98.69 85 CYS A N 1
ATOM 664 C CA . CYS A 1 85 ? 3.648 -6.242 4.152 1 98.69 85 CYS A CA 1
ATOM 665 C C . CYS A 1 85 ? 4.105 -5.184 3.156 1 98.69 85 CYS A C 1
ATOM 667 O O . CYS A 1 85 ? 4.074 -3.988 3.459 1 98.69 85 CYS A O 1
ATOM 669 N N . ILE A 1 86 ? 4.465 -5.574 1.973 1 98.75 86 ILE A N 1
ATOM 670 C CA . ILE A 1 86 ? 4.988 -4.645 0.98 1 98.75 86 ILE A CA 1
ATOM 671 C C . ILE A 1 86 ? 3.85 -3.791 0.423 1 98.75 86 ILE A C 1
ATOM 673 O O . ILE A 1 86 ? 4.043 -2.613 0.112 1 98.75 86 ILE A O 1
ATOM 677 N N . GLY A 1 87 ? 2.652 -4.398 0.291 1 98.19 87 GLY A N 1
ATOM 678 C CA . GLY A 1 87 ? 1.499 -3.604 -0.1 1 98.19 87 GLY A CA 1
ATOM 679 C C . GLY A 1 87 ? 1.249 -2.424 0.819 1 98.19 87 GLY A C 1
ATOM 680 O O . GLY A 1 87 ? 1.096 -1.291 0.356 1 98.19 87 GLY A O 1
ATOM 681 N N . LEU A 1 88 ? 1.279 -2.654 2.066 1 98.31 88 LEU A N 1
ATOM 682 C CA . LEU A 1 88 ? 1.054 -1.61 3.059 1 98.31 88 LEU A CA 1
ATOM 683 C C . LEU A 1 88 ? 2.213 -0.621 3.082 1 98.31 88 LEU A C 1
ATOM 685 O O . LEU A 1 88 ? 2.02 0.565 3.357 1 98.31 88 LEU A O 1
ATOM 689 N N . HIS A 1 89 ? 3.34 -1.074 2.762 1 98.62 89 HIS A N 1
ATOM 690 C CA . HIS A 1 89 ? 4.586 -0.316 2.777 1 98.62 89 HIS A CA 1
ATOM 691 C C . HIS A 1 89 ? 4.664 0.637 1.59 1 98.62 89 HIS A C 1
ATOM 693 O O . HIS A 1 89 ? 5.289 1.697 1.68 1 98.62 89 HIS A O 1
ATOM 699 N N . SER A 1 90 ? 4.035 0.38 0.518 1 98.25 90 SER A N 1
ATOM 700 C CA . SER A 1 90 ? 4.316 0.993 -0.775 1 98.25 90 SER A CA 1
ATOM 701 C C . SER A 1 90 ? 3.916 2.465 -0.79 1 98.25 90 SER A C 1
ATOM 703 O O . SER A 1 90 ? 4.758 3.342 -0.997 1 98.25 90 SER A O 1
ATOM 705 N N . ALA A 1 91 ? 2.693 2.764 -0.465 1 98.44 91 ALA A N 1
ATOM 706 C CA . ALA A 1 91 ? 2.236 4.148 -0.557 1 98.44 91 ALA A CA 1
ATOM 707 C C . ALA A 1 91 ? 3.033 5.051 0.381 1 98.44 91 ALA A C 1
ATOM 709 O O . ALA A 1 91 ? 3.471 6.133 -0.013 1 98.44 91 ALA A O 1
ATOM 710 N N . PRO A 1 92 ? 3.266 4.629 1.636 1 98.44 92 PRO A N 1
ATOM 711 C CA . PRO A 1 92 ? 4.102 5.445 2.516 1 98.44 92 PRO A CA 1
ATOM 712 C C . PRO A 1 92 ? 5.488 5.707 1.935 1 98.44 92 PRO A C 1
ATOM 714 O O . PRO A 1 92 ? 6.031 6.805 2.092 1 98.44 92 PRO A O 1
ATOM 717 N N . ARG A 1 93 ? 6.066 4.762 1.254 1 98.69 93 ARG A N 1
ATOM 718 C CA . ARG A 1 93 ? 7.395 4.93 0.668 1 98.69 93 ARG A CA 1
ATOM 719 C C . ARG A 1 93 ? 7.375 5.988 -0.431 1 98.69 93 ARG A C 1
ATOM 721 O O . ARG A 1 93 ? 8.328 6.758 -0.574 1 98.69 93 ARG A O 1
ATOM 728 N N . PHE A 1 94 ? 6.367 6 -1.185 1 98.44 94 PHE A N 1
ATOM 729 C CA . PHE A 1 94 ? 6.254 7.02 -2.219 1 98.44 94 PHE A CA 1
ATOM 730 C C . PHE A 1 94 ? 6.066 8.398 -1.601 1 98.44 94 PHE A C 1
ATOM 732 O O . PHE A 1 94 ? 6.562 9.398 -2.131 1 98.44 94 PHE A O 1
ATOM 739 N N . LEU A 1 95 ? 5.352 8.438 -0.521 1 98 95 LEU A N 1
ATOM 740 C CA . LEU A 1 95 ? 5.188 9.703 0.19 1 98 95 LEU A CA 1
ATOM 741 C C . LEU A 1 95 ? 6.531 10.211 0.703 1 98 95 LEU A C 1
ATOM 743 O O . LEU A 1 95 ? 6.828 11.406 0.589 1 98 95 LEU A O 1
ATOM 747 N N . VAL A 1 96 ? 7.309 9.328 1.272 1 98.44 96 VAL A N 1
ATOM 748 C CA . VAL A 1 96 ? 8.617 9.711 1.787 1 98.44 96 VAL A CA 1
ATOM 749 C C . VAL A 1 96 ? 9.5 10.219 0.645 1 98.44 96 VAL A C 1
ATOM 751 O O . VAL A 1 96 ? 10.234 11.195 0.806 1 98.44 96 VAL A O 1
ATOM 754 N N . ALA A 1 97 ? 9.422 9.562 -0.493 1 98.56 97 ALA A N 1
ATOM 755 C CA . ALA A 1 97 ? 10.18 10.008 -1.659 1 98.56 97 ALA A CA 1
ATOM 756 C C . ALA A 1 97 ? 9.789 11.43 -2.057 1 98.56 97 ALA A C 1
ATOM 758 O O . ALA A 1 97 ? 10.656 12.258 -2.344 1 98.56 97 ALA A O 1
ATOM 759 N N . ALA A 1 98 ? 8.523 11.695 -2.047 1 97.94 98 ALA A N 1
ATOM 760 C CA . ALA A 1 98 ? 8.031 13.031 -2.383 1 97.94 98 ALA A CA 1
ATOM 761 C C . ALA A 1 98 ? 8.492 14.055 -1.352 1 97.94 98 ALA A C 1
ATOM 763 O O . ALA A 1 98 ? 8.852 15.18 -1.703 1 97.94 98 ALA A O 1
ATOM 764 N N . ALA A 1 99 ? 8.422 13.703 -0.118 1 97.69 99 ALA A N 1
ATOM 765 C CA . ALA A 1 99 ? 8.867 14.594 0.952 1 97.69 99 ALA A CA 1
ATOM 766 C C . ALA A 1 99 ? 10.344 14.953 0.789 1 97.69 99 ALA A C 1
ATOM 768 O O . ALA A 1 99 ? 10.719 16.125 0.911 1 97.69 99 ALA A O 1
ATOM 769 N N . TYR A 1 100 ? 11.172 13.953 0.557 1 98.06 100 TYR A N 1
ATOM 770 C CA . TYR A 1 100 ? 12.594 14.203 0.352 1 98.06 100 TYR A CA 1
ATOM 771 C C . TYR A 1 100 ? 12.82 15.109 -0.85 1 98.06 100 TYR A C 1
ATOM 773 O O . TYR A 1 100 ? 13.688 15.992 -0.818 1 98.06 100 TYR A O 1
ATOM 781 N N . PHE A 1 101 ? 12.086 14.875 -1.922 1 97.94 101 PHE A N 1
ATOM 782 C CA . PHE A 1 101 ? 12.219 15.711 -3.109 1 97.94 101 PHE A CA 1
ATOM 783 C C . PHE A 1 101 ? 11.93 17.172 -2.781 1 97.94 101 PHE A C 1
ATOM 785 O O . PHE A 1 101 ? 12.688 18.062 -3.168 1 97.94 101 PHE A O 1
ATOM 792 N N . SER A 1 102 ? 10.828 17.391 -2.07 1 96.81 102 SER A N 1
ATOM 793 C CA . SER A 1 102 ? 10.484 18.734 -1.637 1 96.81 102 SER A CA 1
ATOM 794 C C . SER A 1 102 ? 11.578 19.328 -0.75 1 96.81 102 SER A C 1
ATOM 796 O O . SER A 1 102 ? 11.922 20.5 -0.882 1 96.81 102 SER A O 1
ATOM 798 N N . PHE A 1 103 ? 12.047 18.562 0.139 1 95.25 103 PHE A N 1
ATOM 799 C CA . PHE A 1 103 ? 13.117 18.984 1.036 1 95.25 103 PHE A CA 1
ATOM 800 C C . PHE A 1 103 ? 14.336 19.453 0.246 1 95.25 103 PHE A C 1
ATOM 802 O O . PHE A 1 103 ? 14.867 20.531 0.505 1 95.25 103 PHE A O 1
ATOM 809 N N . TYR A 1 104 ? 14.742 18.672 -0.74 1 95.44 104 TYR A N 1
ATOM 810 C CA . TYR A 1 104 ? 15.93 19 -1.528 1 95.44 104 TYR A CA 1
ATOM 811 C C . TYR A 1 104 ? 15.688 20.25 -2.379 1 95.44 104 TYR A C 1
ATOM 813 O O . TYR A 1 104 ? 16.578 21.094 -2.525 1 95.44 104 TYR A O 1
ATOM 821 N N . ARG A 1 105 ? 14.547 20.312 -2.961 1 94.19 105 ARG A N 1
ATOM 822 C CA . ARG A 1 105 ? 14.219 21.469 -3.795 1 94.19 105 ARG A CA 1
ATOM 823 C C . ARG A 1 105 ? 14.312 22.766 -2.996 1 94.19 105 ARG A C 1
ATOM 825 O O . ARG A 1 105 ? 14.742 23.797 -3.521 1 94.19 105 ARG A O 1
ATOM 832 N N . GLY A 1 106 ? 13.859 22.703 -1.767 1 90.75 106 GLY A N 1
ATOM 833 C CA . GLY A 1 106 ? 13.93 23.859 -0.901 1 90.75 106 GLY A CA 1
ATOM 834 C C . GLY A 1 106 ? 15.344 24.172 -0.439 1 90.75 106 GLY A C 1
ATOM 835 O O . GLY A 1 106 ? 15.789 25.328 -0.522 1 90.75 106 GLY A O 1
ATOM 836 N N . ARG A 1 107 ? 16.062 23.188 -0.012 1 89.5 107 ARG A N 1
ATOM 837 C CA . ARG A 1 107 ? 17.375 23.359 0.579 1 89.5 107 ARG A CA 1
ATOM 838 C C . ARG A 1 107 ? 18.406 23.75 -0.479 1 89.5 107 ARG A C 1
ATOM 840 O O . ARG A 1 107 ? 19.375 24.469 -0.183 1 89.5 107 ARG A O 1
ATOM 847 N N . LEU A 1 108 ? 18.188 23.344 -1.657 1 91.25 108 LEU A N 1
ATOM 848 C CA . LEU A 1 108 ? 19.172 23.547 -2.707 1 91.25 108 LEU A CA 1
ATOM 849 C C . LEU A 1 108 ? 18.656 24.547 -3.744 1 91.25 108 LEU A C 1
ATOM 851 O O . LEU A 1 108 ? 19.062 24.5 -4.906 1 91.25 108 LEU A O 1
ATOM 855 N N . ALA A 1 109 ? 17.734 25.297 -3.277 1 88.31 109 ALA A N 1
ATOM 856 C CA . ALA A 1 109 ? 17.172 26.328 -4.168 1 88.31 109 ALA A CA 1
ATOM 857 C C . ALA A 1 109 ? 18.281 27.203 -4.754 1 88.31 109 ALA A C 1
ATOM 859 O O . ALA A 1 109 ? 19.203 27.609 -4.047 1 88.31 109 ALA A O 1
ATOM 860 N N . GLY A 1 110 ? 18.234 27.469 -6.016 1 89.5 110 GLY A N 1
ATOM 861 C CA . GLY A 1 110 ? 19.203 28.344 -6.668 1 89.5 110 GLY A CA 1
ATOM 862 C C . GLY A 1 110 ? 20.391 27.609 -7.234 1 89.5 110 GLY A C 1
ATOM 863 O O . GLY A 1 110 ? 21.234 28.203 -7.91 1 89.5 110 GLY A O 1
ATOM 864 N N . ARG A 1 111 ? 20.531 26.391 -7.02 1 92.12 111 ARG A N 1
ATOM 865 C CA . ARG A 1 111 ? 21.625 25.578 -7.531 1 92.12 111 ARG A CA 1
ATOM 866 C C . ARG A 1 111 ? 21.141 24.609 -8.602 1 92.12 111 ARG A C 1
ATOM 868 O O . ARG A 1 111 ? 20.719 23.5 -8.289 1 92.12 111 ARG A O 1
ATOM 875 N N . LEU A 1 112 ? 21.266 24.938 -9.789 1 95.06 112 LEU A N 1
ATOM 876 C CA . LEU A 1 112 ? 20.641 24.234 -10.906 1 95.06 112 LEU A CA 1
ATOM 877 C C . LEU A 1 112 ? 21.109 22.781 -10.969 1 95.06 112 LEU A C 1
ATOM 879 O O . LEU A 1 112 ? 20.297 21.875 -11.156 1 95.06 112 LEU A O 1
ATOM 883 N N . LEU A 1 113 ? 22.406 22.594 -10.875 1 94.75 113 LEU A N 1
ATOM 884 C CA . LEU A 1 113 ? 22.953 21.234 -10.977 1 94.75 113 LEU A CA 1
ATOM 885 C C . LEU A 1 113 ? 22.422 20.359 -9.836 1 94.75 113 LEU A C 1
ATOM 887 O O . LEU A 1 113 ? 22.094 19.188 -10.055 1 94.75 113 LEU A O 1
ATOM 891 N N . ASP A 1 114 ? 22.344 20.891 -8.648 1 94.75 114 ASP A N 1
ATOM 892 C CA . ASP A 1 114 ? 21.844 20.141 -7.5 1 94.75 114 ASP A CA 1
ATOM 893 C C . ASP A 1 114 ? 20.344 19.891 -7.617 1 94.75 114 ASP A C 1
ATOM 895 O O . ASP A 1 114 ? 19.844 18.859 -7.164 1 94.75 114 ASP A O 1
ATOM 899 N N . GLN A 1 115 ? 19.688 20.828 -8.234 1 96.06 115 GLN A N 1
ATOM 900 C CA . GLN A 1 115 ? 18.281 20.625 -8.508 1 96.06 115 GLN A CA 1
ATOM 901 C C . GLN A 1 115 ? 18.062 19.453 -9.469 1 96.06 115 GLN A C 1
ATOM 903 O O . GLN A 1 115 ? 17.125 18.672 -9.297 1 96.06 115 GLN A O 1
ATOM 908 N N . LEU A 1 116 ? 18.906 19.406 -10.445 1 97.12 116 LEU A N 1
ATOM 909 C CA . LEU A 1 116 ? 18.828 18.281 -11.383 1 97.12 116 LEU A CA 1
ATOM 910 C C . LEU A 1 116 ? 19.125 16.969 -10.688 1 97.12 116 LEU A C 1
ATOM 912 O O . LEU A 1 116 ? 18.484 15.953 -10.961 1 97.12 116 LEU A O 1
ATOM 916 N N . LEU A 1 117 ? 20.109 17 -9.805 1 97.19 117 LEU A N 1
ATOM 917 C CA . LEU A 1 117 ? 20.453 15.805 -9.039 1 97.19 117 LEU A CA 1
ATOM 918 C C . LEU A 1 117 ? 19.281 15.359 -8.18 1 97.19 117 LEU A C 1
ATOM 920 O O . LEU A 1 117 ? 19.062 14.156 -8 1 97.19 117 LEU A O 1
ATOM 924 N N . SER A 1 118 ? 18.594 16.359 -7.605 1 97.69 118 SER A N 1
ATOM 925 C CA . SER A 1 118 ? 17.453 16.016 -6.773 1 97.69 118 SER A CA 1
ATOM 926 C C . SER A 1 118 ? 16.359 15.32 -7.59 1 97.69 118 SER A C 1
ATOM 928 O O . SER A 1 118 ? 15.664 14.445 -7.078 1 97.69 118 SER A O 1
ATOM 930 N N . VAL A 1 119 ? 16.188 15.656 -8.852 1 98.44 119 VAL A N 1
ATOM 931 C CA . VAL A 1 119 ? 15.25 14.984 -9.734 1 98.44 119 VAL A CA 1
ATOM 932 C C . VAL A 1 119 ? 15.703 13.539 -9.969 1 98.44 119 VAL A C 1
ATOM 934 O O . VAL A 1 119 ? 14.891 12.617 -9.953 1 98.44 119 VAL A O 1
ATOM 937 N N . LEU A 1 120 ? 16.969 13.336 -10.141 1 98.62 120 LEU A N 1
ATOM 938 C CA . LEU A 1 120 ? 17.516 12 -10.352 1 98.62 120 LEU A CA 1
ATOM 939 C C . LEU A 1 120 ? 17.344 11.141 -9.102 1 98.62 120 LEU A C 1
ATOM 941 O O . LEU A 1 120 ? 17.109 9.93 -9.203 1 98.62 120 LEU A O 1
ATOM 945 N N . VAL A 1 121 ? 17.469 11.781 -7.926 1 98.75 121 VAL A N 1
ATOM 946 C CA . VAL A 1 121 ? 17.25 11.07 -6.672 1 98.75 121 VAL A CA 1
ATOM 947 C C . VAL A 1 121 ? 15.797 10.609 -6.594 1 98.75 121 VAL A C 1
ATOM 949 O O . VAL A 1 121 ? 15.516 9.469 -6.219 1 98.75 121 VAL A O 1
ATOM 952 N N . LEU A 1 122 ? 14.875 11.484 -6.945 1 98.81 122 LEU A N 1
ATOM 953 C CA . LEU A 1 122 ? 13.469 11.109 -6.953 1 98.81 122 LEU A CA 1
ATOM 954 C C . LEU A 1 122 ? 13.219 9.953 -7.922 1 98.81 122 LEU A C 1
ATOM 956 O O . LEU A 1 122 ? 12.57 8.969 -7.562 1 98.81 122 LEU A O 1
ATOM 960 N N . LEU A 1 123 ? 13.797 10.055 -9.117 1 98.81 123 LEU A N 1
ATOM 961 C CA . LEU A 1 123 ? 13.57 9.039 -10.141 1 98.81 123 LEU A CA 1
ATOM 962 C C . LEU A 1 123 ? 14.148 7.699 -9.719 1 98.81 123 LEU A C 1
ATOM 964 O O . LEU A 1 123 ? 13.539 6.652 -9.953 1 98.81 123 LEU A O 1
ATOM 968 N N . SER A 1 124 ? 15.297 7.66 -9.148 1 98.81 124 SER A N 1
ATOM 969 C CA . SER A 1 124 ? 15.898 6.414 -8.688 1 98.81 124 SER A CA 1
ATOM 970 C C . SER A 1 124 ? 15.133 5.828 -7.508 1 98.81 124 SER A C 1
ATOM 972 O O . SER A 1 124 ? 15.016 4.605 -7.383 1 98.81 124 SER A O 1
ATOM 974 N N . SER A 1 125 ? 14.648 6.707 -6.645 1 98.75 125 SER A N 1
ATOM 975 C CA . SER A 1 125 ? 13.812 6.234 -5.547 1 98.75 125 SER A CA 1
ATOM 976 C C . SER A 1 125 ? 12.523 5.605 -6.062 1 98.75 125 SER A C 1
ATOM 978 O O . SER A 1 125 ? 12.07 4.586 -5.543 1 98.75 125 SER A O 1
ATOM 980 N N . LEU A 1 126 ? 11.93 6.242 -7.066 1 98.75 126 LEU A N 1
ATOM 981 C CA . LEU A 1 126 ? 10.727 5.691 -7.684 1 98.75 126 LEU A CA 1
ATOM 982 C C . LEU A 1 126 ? 11.023 4.355 -8.352 1 98.75 126 LEU A C 1
ATOM 984 O O . LEU A 1 126 ? 10.242 3.41 -8.234 1 98.75 126 LEU A O 1
ATOM 988 N N . ALA A 1 127 ? 12.148 4.273 -9.031 1 98.81 127 ALA A N 1
ATOM 989 C CA . ALA A 1 127 ? 12.555 3.02 -9.664 1 98.81 127 ALA A CA 1
ATOM 990 C C . ALA A 1 127 ? 12.742 1.915 -8.633 1 98.81 127 ALA A C 1
ATOM 992 O O . ALA A 1 127 ? 12.328 0.774 -8.852 1 98.81 127 ALA A O 1
ATOM 993 N N . GLU A 1 128 ? 13.367 2.244 -7.562 1 98.81 128 GLU A N 1
ATOM 994 C CA . GLU A 1 128 ? 13.539 1.3 -6.461 1 98.81 128 GLU A CA 1
ATOM 995 C C . GLU A 1 128 ? 12.203 0.765 -5.973 1 98.81 128 GLU A C 1
ATOM 997 O O . GLU A 1 128 ? 12.031 -0.445 -5.812 1 98.81 128 GLU A O 1
ATOM 1002 N N . ASN A 1 129 ? 11.25 1.676 -5.777 1 98.75 129 ASN A N 1
ATOM 1003 C CA . ASN A 1 129 ? 9.945 1.286 -5.258 1 98.75 129 ASN A CA 1
ATOM 1004 C C . ASN A 1 129 ? 9.156 0.471 -6.277 1 98.75 129 ASN A C 1
ATOM 1006 O O . ASN A 1 129 ? 8.523 -0.525 -5.93 1 98.75 129 ASN A O 1
ATOM 1010 N N . VAL A 1 130 ? 9.211 0.874 -7.52 1 98.56 130 VAL A N 1
ATOM 1011 C CA . VAL A 1 130 ? 8.516 0.141 -8.578 1 98.56 130 VAL A CA 1
ATOM 1012 C C . VAL A 1 130 ? 9.141 -1.245 -8.734 1 98.56 130 VAL A C 1
ATOM 1014 O O . VAL A 1 130 ? 8.422 -2.24 -8.875 1 98.56 130 VAL A O 1
ATOM 1017 N N . GLY A 1 131 ? 10.453 -1.306 -8.742 1 98.75 131 GLY A N 1
ATOM 1018 C CA . GLY A 1 131 ? 11.125 -2.594 -8.789 1 98.75 131 GLY A CA 1
ATOM 1019 C C . GLY A 1 131 ? 10.734 -3.516 -7.648 1 98.75 131 GLY A C 1
ATOM 1020 O O . GLY A 1 131 ? 10.492 -4.707 -7.859 1 98.75 131 GLY A O 1
ATOM 1021 N N . LEU A 1 132 ? 10.648 -2.969 -6.43 1 98.75 132 LEU A N 1
ATOM 1022 C CA . LEU A 1 132 ? 10.25 -3.752 -5.266 1 98.75 132 LEU A CA 1
ATOM 1023 C C . LEU A 1 132 ? 8.828 -4.289 -5.43 1 98.75 132 LEU A C 1
ATOM 1025 O O . LEU A 1 132 ? 8.562 -5.453 -5.121 1 98.75 132 LEU A O 1
ATOM 1029 N N . LEU A 1 133 ? 7.934 -3.457 -5.906 1 98.5 133 LEU A N 1
ATOM 1030 C CA . LEU A 1 133 ? 6.559 -3.891 -6.121 1 98.5 133 LEU A CA 1
ATOM 1031 C C . LEU A 1 133 ? 6.492 -4.977 -7.188 1 98.5 133 LEU A C 1
ATOM 1033 O O . LEU A 1 133 ? 5.766 -5.961 -7.035 1 98.5 133 LEU A O 1
ATOM 1037 N N . LEU A 1 134 ? 7.277 -4.809 -8.203 1 97.88 134 LEU A N 1
ATOM 1038 C CA . LEU A 1 134 ? 7.273 -5.789 -9.289 1 97.88 134 LEU A CA 1
ATOM 1039 C C . LEU A 1 134 ? 7.77 -7.145 -8.797 1 97.88 134 LEU A C 1
ATOM 1041 O O . LEU A 1 134 ? 7.125 -8.164 -9.031 1 97.88 134 LEU A O 1
ATOM 1045 N N . LEU A 1 135 ? 8.883 -7.152 -8.094 1 97.44 135 LEU A N 1
ATOM 1046 C CA . LEU A 1 135 ? 9.43 -8.438 -7.676 1 97.44 135 LEU A CA 1
ATOM 1047 C C . LEU A 1 135 ? 8.617 -9.031 -6.535 1 97.44 135 LEU A C 1
ATOM 1049 O O . LEU A 1 135 ? 8.742 -10.219 -6.223 1 97.44 135 LEU A O 1
ATOM 1053 N N . THR A 1 136 ? 7.734 -8.211 -5.891 1 98.06 136 THR A N 1
ATOM 1054 C CA . THR A 1 136 ? 6.855 -8.695 -4.832 1 98.06 136 THR A CA 1
ATOM 1055 C C . THR A 1 136 ? 5.609 -9.344 -5.418 1 98.06 136 THR A C 1
ATOM 1057 O O . THR A 1 136 ? 5.211 -10.438 -4.996 1 98.06 136 THR A O 1
ATOM 1060 N N . TYR A 1 137 ? 5.051 -8.719 -6.445 1 97.25 137 TYR A N 1
ATOM 1061 C CA . TYR A 1 137 ? 3.736 -9.156 -6.898 1 97.25 137 TYR A CA 1
ATOM 1062 C C . TYR A 1 137 ? 3.855 -10.141 -8.062 1 97.25 137 TYR A C 1
ATOM 1064 O O . TYR A 1 137 ? 2.873 -10.781 -8.438 1 97.25 137 TYR A O 1
ATOM 1072 N N . VAL A 1 138 ? 5.059 -10.234 -8.547 1 95.69 138 VAL A N 1
ATOM 1073 C CA . VAL A 1 138 ? 5.387 -11.281 -9.508 1 95.69 138 VAL A CA 1
ATOM 1074 C C . VAL A 1 138 ? 6.391 -12.25 -8.883 1 95.69 138 VAL A C 1
ATOM 1076 O O . VAL A 1 138 ? 7.574 -11.93 -8.758 1 95.69 138 VAL A O 1
ATOM 1079 N N . SER A 1 139 ? 5.945 -13.422 -8.562 1 91.44 139 SER A N 1
ATOM 1080 C CA . SER A 1 139 ? 6.848 -14.398 -7.965 1 91.44 139 SER A CA 1
ATOM 1081 C C . SER A 1 139 ? 7.793 -14.992 -9.008 1 91.44 139 SER A C 1
ATOM 1083 O O . SER A 1 139 ? 7.477 -15.008 -10.203 1 91.44 139 SER A O 1
ATOM 1085 N N . SER A 1 140 ? 8.875 -15.5 -8.531 1 91.81 140 SER A N 1
ATOM 1086 C CA . SER A 1 140 ? 9.852 -16.109 -9.43 1 91.81 140 SER A CA 1
ATOM 1087 C C . SER A 1 140 ? 9.312 -17.375 -10.055 1 91.81 140 SER A C 1
ATOM 1089 O O . SER A 1 140 ? 9.703 -17.75 -11.164 1 91.81 140 SER A O 1
ATOM 1091 N N . THR A 1 141 ? 8.375 -18.031 -9.398 1 88.88 141 THR A N 1
ATOM 1092 C CA . THR A 1 141 ? 7.805 -19.281 -9.891 1 88.88 141 THR A CA 1
ATOM 1093 C C . THR A 1 141 ? 6.719 -19 -10.93 1 88.88 141 THR A C 1
ATOM 1095 O O . THR A 1 141 ? 6.383 -19.875 -11.734 1 88.88 141 THR A O 1
ATOM 1098 N N . GLU A 1 142 ? 6.145 -17.797 -10.906 1 89.81 142 GLU A N 1
ATOM 1099 C CA . GLU A 1 142 ? 5.105 -17.422 -11.859 1 89.81 142 GLU A CA 1
ATOM 1100 C C . GLU A 1 142 ? 5.715 -16.891 -13.156 1 89.81 142 GLU A C 1
ATOM 1102 O O . GLU A 1 142 ? 5.34 -17.344 -14.25 1 89.81 142 GLU A O 1
ATOM 1107 N N . ASP A 1 143 ? 6.559 -16.016 -13.039 1 94.5 143 ASP A N 1
ATOM 1108 C CA . ASP A 1 143 ? 7.25 -15.398 -14.172 1 94.5 143 ASP A CA 1
ATOM 1109 C C . ASP A 1 143 ? 8.664 -14.961 -13.773 1 94.5 143 ASP A C 1
ATOM 1111 O O . ASP A 1 143 ? 8.867 -13.836 -13.328 1 94.5 143 ASP A O 1
ATOM 1115 N N . TYR A 1 144 ? 9.633 -15.812 -14.086 1 94.19 144 TYR A N 1
ATOM 1116 C CA . TYR A 1 144 ? 11.008 -15.602 -13.633 1 94.19 144 TYR A CA 1
ATOM 1117 C C . TYR A 1 144 ? 11.617 -14.367 -14.297 1 94.19 144 TYR A C 1
ATOM 1119 O O . TYR A 1 144 ? 12.305 -13.586 -13.648 1 94.19 144 TYR A O 1
ATOM 1127 N N . ALA A 1 145 ? 11.367 -14.219 -15.57 1 96.38 145 ALA A N 1
ATOM 1128 C CA . ALA A 1 145 ? 11.969 -13.109 -16.312 1 96.38 145 ALA A CA 1
ATOM 1129 C C . ALA A 1 145 ? 11.508 -11.766 -15.758 1 96.38 145 ALA A C 1
ATOM 1131 O O . ALA A 1 145 ? 12.328 -10.867 -15.539 1 96.38 145 ALA A O 1
ATOM 1132 N N . LEU A 1 146 ? 10.25 -11.633 -15.539 1 96.44 146 LEU A N 1
ATOM 1133 C CA . LEU A 1 146 ? 9.703 -10.383 -15 1 96.44 146 LEU A CA 1
ATOM 1134 C C . LEU A 1 146 ? 10.164 -10.164 -13.57 1 96.44 146 LEU A C 1
ATOM 1136 O O . LEU A 1 146 ? 10.492 -9.039 -13.18 1 96.44 146 LEU A O 1
ATOM 1140 N N . HIS A 1 147 ? 10.164 -11.234 -12.812 1 96.75 147 HIS A N 1
ATOM 1141 C CA . HIS A 1 147 ? 10.68 -11.148 -11.445 1 96.75 147 HIS A CA 1
ATOM 1142 C C . HIS A 1 147 ? 12.125 -10.68 -11.43 1 96.75 147 HIS A C 1
ATOM 1144 O O . HIS A 1 147 ? 12.477 -9.773 -10.672 1 96.75 147 HIS A O 1
ATOM 1150 N N . LYS A 1 148 ? 12.938 -11.266 -12.273 1 96.06 148 LYS A N 1
ATOM 1151 C CA . LYS A 1 148 ? 14.352 -10.898 -12.383 1 96.06 148 LYS A CA 1
ATOM 1152 C C . LYS A 1 148 ? 14.508 -9.445 -12.797 1 96.06 148 LYS A C 1
ATOM 1154 O O . LYS A 1 148 ? 15.367 -8.727 -12.273 1 96.06 148 LYS A O 1
ATOM 1159 N N . SER A 1 149 ? 13.711 -9 -13.727 1 97.88 149 SER A N 1
ATOM 1160 C CA . SER A 1 149 ? 13.742 -7.602 -14.141 1 97.88 149 SER A CA 1
ATOM 1161 C C . SER A 1 149 ? 13.406 -6.676 -12.977 1 97.88 149 SER A C 1
ATOM 1163 O O . SER A 1 149 ? 14.031 -5.625 -12.812 1 97.88 149 SER A O 1
ATOM 1165 N N . GLY A 1 150 ? 12.391 -7.055 -12.211 1 98.12 150 GLY A N 1
ATOM 1166 C CA . GLY A 1 150 ? 12.07 -6.289 -11.016 1 98.12 150 GLY A CA 1
ATOM 1167 C C . GLY A 1 150 ? 13.219 -6.219 -10.023 1 98.12 150 GLY A C 1
ATOM 1168 O O . GLY A 1 150 ? 13.492 -5.16 -9.453 1 98.12 150 GLY A O 1
ATOM 1169 N N . PHE A 1 151 ? 13.883 -7.324 -9.875 1 97.75 151 PHE A N 1
ATOM 1170 C CA . PHE A 1 151 ? 15.031 -7.398 -8.969 1 97.75 151 PHE A CA 1
ATOM 1171 C C . PHE A 1 151 ? 16.141 -6.457 -9.422 1 97.75 151 PHE A C 1
ATOM 1173 O O . PHE A 1 151 ? 16.703 -5.727 -8.609 1 97.75 151 PHE A O 1
ATOM 1180 N N . ILE A 1 152 ? 16.438 -6.469 -10.688 1 97.62 152 ILE A N 1
ATOM 1181 C CA . ILE A 1 152 ? 17.484 -5.633 -11.258 1 97.62 152 ILE A CA 1
ATOM 1182 C C . ILE A 1 152 ? 17.125 -4.16 -11.078 1 97.62 152 ILE A C 1
ATOM 1184 O O . ILE A 1 152 ? 17.969 -3.354 -10.664 1 97.62 152 ILE A O 1
ATOM 1188 N N . VAL A 1 153 ? 15.906 -3.816 -11.352 1 98.69 153 VAL A N 1
ATOM 1189 C CA . VAL A 1 153 ? 15.445 -2.438 -11.219 1 98.69 153 VAL A CA 1
ATOM 1190 C C . VAL A 1 153 ? 15.492 -2.018 -9.75 1 98.69 153 VAL A C 1
ATOM 1192 O O . VAL A 1 153 ? 15.883 -0.893 -9.438 1 98.69 153 VAL A O 1
ATOM 1195 N N . PHE A 1 154 ? 15.086 -2.889 -8.875 1 98.81 154 PHE A N 1
ATOM 1196 C CA . PHE A 1 154 ? 15.102 -2.602 -7.445 1 98.81 154 PHE A CA 1
ATOM 1197 C C . PHE A 1 154 ? 16.531 -2.354 -6.957 1 98.81 154 PHE A C 1
ATOM 1199 O O . PHE A 1 154 ? 16.812 -1.324 -6.34 1 98.81 154 PHE A O 1
ATOM 1206 N N . LEU A 1 155 ? 17.406 -3.285 -7.227 1 98.31 155 LEU A N 1
ATOM 1207 C CA . LEU A 1 155 ? 18.797 -3.193 -6.758 1 98.31 155 LEU A CA 1
ATOM 1208 C C . LEU A 1 155 ? 19.5 -2.006 -7.395 1 98.31 155 LEU A C 1
ATOM 1210 O O . LEU A 1 155 ? 20.156 -1.224 -6.699 1 98.31 155 LEU A O 1
ATOM 1214 N N . GLY A 1 156 ? 19.391 -1.908 -8.719 1 98.25 156 GLY A N 1
ATOM 1215 C CA . GLY A 1 156 ? 20 -0.774 -9.406 1 98.25 156 GLY A CA 1
ATOM 1216 C C . GLY A 1 156 ? 19.469 0.563 -8.914 1 98.25 156 GLY A C 1
ATOM 1217 O O . GLY A 1 156 ? 20.25 1.474 -8.625 1 98.25 156 GLY A O 1
ATOM 1218 N N . GLY A 1 157 ? 18.125 0.68 -8.844 1 98.75 157 GLY A N 1
ATOM 1219 C CA . GLY A 1 157 ? 17.531 1.896 -8.32 1 98.75 157 GLY A CA 1
ATOM 1220 C C . GLY A 1 157 ? 17.969 2.221 -6.91 1 98.75 157 GLY A C 1
ATOM 1221 O O . GLY A 1 157 ? 18.203 3.387 -6.578 1 98.75 157 GLY A O 1
ATOM 1222 N N . SER A 1 158 ? 18.094 1.212 -6.102 1 98.75 158 SER A N 1
ATOM 1223 C CA . SER A 1 158 ? 18.5 1.395 -4.711 1 98.75 158 SER A CA 1
ATOM 1224 C C . SER A 1 158 ? 19.922 1.932 -4.617 1 98.75 158 SER A C 1
ATOM 1226 O O . SER A 1 158 ? 20.172 2.912 -3.914 1 98.75 158 SER A O 1
ATOM 1228 N N . ILE A 1 159 ? 20.859 1.348 -5.336 1 98.56 159 ILE A N 1
ATOM 1229 C CA . ILE A 1 159 ? 22.266 1.73 -5.27 1 98.56 159 ILE A CA 1
ATOM 1230 C C . ILE A 1 159 ? 22.453 3.139 -5.832 1 98.56 159 ILE A C 1
ATOM 1232 O O . ILE A 1 159 ? 23.125 3.975 -5.227 1 98.56 159 ILE A O 1
ATOM 1236 N N . VAL A 1 160 ? 21.812 3.396 -6.961 1 98.69 160 VAL A N 1
ATOM 1237 C CA . VAL A 1 160 ? 21.906 4.719 -7.57 1 98.69 160 VAL A CA 1
ATOM 1238 C C . VAL A 1 160 ? 21.281 5.762 -6.648 1 98.69 160 VAL A C 1
ATOM 1240 O O . VAL A 1 160 ? 21.828 6.848 -6.457 1 98.69 160 VAL A O 1
ATOM 1243 N N . HIS A 1 161 ? 20.125 5.441 -6.086 1 98.88 161 HIS A N 1
ATOM 1244 C CA . HIS A 1 161 ? 19.453 6.34 -5.152 1 98.88 161 HIS A CA 1
ATOM 1245 C C . HIS A 1 161 ? 20.359 6.672 -3.969 1 98.88 161 HIS A C 1
ATOM 1247 O O . HIS A 1 161 ? 20.5 7.84 -3.594 1 98.88 161 HIS A O 1
ATOM 1253 N N . MET A 1 162 ? 20.938 5.684 -3.375 1 98.81 162 MET A N 1
ATOM 1254 C CA . MET A 1 162 ? 21.812 5.895 -2.219 1 98.81 162 MET A CA 1
ATOM 1255 C C . MET A 1 162 ? 23.016 6.738 -2.598 1 98.81 162 MET A C 1
ATOM 1257 O O . MET A 1 162 ? 23.406 7.652 -1.863 1 98.81 162 MET A O 1
ATOM 1261 N N . LEU A 1 163 ? 23.625 6.426 -3.75 1 98.56 163 LEU A N 1
ATOM 1262 C CA . LEU A 1 163 ? 24.812 7.145 -4.207 1 98.56 163 LEU A CA 1
ATOM 1263 C C . LEU A 1 163 ? 24.5 8.617 -4.43 1 98.56 163 LEU A C 1
ATOM 1265 O O . LEU A 1 163 ? 25.219 9.492 -3.936 1 98.56 163 LEU A O 1
ATOM 1269 N N . LEU A 1 164 ? 23.453 8.898 -5.168 1 98.56 164 LEU A N 1
ATOM 1270 C CA . LEU A 1 164 ? 23.078 10.273 -5.484 1 98.56 164 LEU A CA 1
ATOM 1271 C C . LEU A 1 164 ? 22.641 11.023 -4.23 1 98.56 164 LEU A C 1
ATOM 1273 O O . LEU A 1 164 ? 22.906 12.227 -4.098 1 98.56 164 LEU A O 1
ATOM 1277 N N . THR A 1 165 ? 21.938 10.344 -3.346 1 98.44 165 THR A N 1
ATOM 1278 C CA . THR A 1 165 ? 21.531 10.953 -2.082 1 98.44 165 THR A CA 1
ATOM 1279 C C . THR A 1 165 ? 22.75 11.367 -1.267 1 98.44 165 THR A C 1
ATOM 1281 O O . THR A 1 165 ? 22.797 12.477 -0.731 1 98.44 165 THR A O 1
ATOM 1284 N N . CYS A 1 166 ? 23.688 10.508 -1.148 1 97.81 166 CYS A N 1
ATOM 1285 C CA . CYS A 1 166 ? 24.906 10.836 -0.408 1 97.81 166 CYS A CA 1
ATOM 1286 C C . CYS A 1 166 ? 25.625 12.023 -1.033 1 97.81 166 CYS A C 1
ATOM 1288 O O . CYS A 1 166 ? 26.156 12.883 -0.322 1 97.81 166 CYS A O 1
ATOM 1290 N N . ARG A 1 167 ? 25.656 12.117 -2.326 1 96.75 167 ARG A N 1
ATOM 1291 C CA . ARG A 1 167 ? 26.266 13.258 -3.002 1 96.75 167 ARG A CA 1
ATOM 1292 C C . ARG A 1 167 ? 25.531 14.555 -2.65 1 96.75 167 ARG A C 1
ATOM 1294 O O . ARG A 1 167 ? 26.156 15.578 -2.4 1 96.75 167 ARG A O 1
ATOM 1301 N N . LEU A 1 168 ? 24.219 14.5 -2.688 1 96.12 168 LEU A N 1
ATOM 1302 C CA . LEU A 1 168 ? 23.422 15.672 -2.338 1 96.12 168 LEU A CA 1
ATOM 1303 C C . LEU A 1 168 ? 23.703 16.109 -0.902 1 96.12 168 LEU A C 1
ATOM 1305 O O . LEU A 1 168 ? 23.828 17.297 -0.624 1 96.12 168 LEU A O 1
ATOM 1309 N N . TRP A 1 169 ? 23.781 15.125 -0.047 1 95.5 169 TRP A N 1
ATOM 1310 C CA . TRP A 1 169 ? 23.984 15.438 1.365 1 95.5 169 TRP A CA 1
ATOM 1311 C C . TRP A 1 169 ? 25.391 15.938 1.622 1 95.5 169 TRP A C 1
ATOM 1313 O O . TRP A 1 169 ? 25.625 16.688 2.572 1 95.5 169 TRP A O 1
ATOM 1323 N N . GLN A 1 170 ? 26.359 15.562 0.79 1 93.38 170 GLN A N 1
ATOM 1324 C CA . GLN A 1 170 ? 27.703 16.141 0.852 1 93.38 170 GLN A CA 1
ATOM 1325 C C . GLN A 1 170 ? 27.656 17.641 0.564 1 93.38 170 GLN A C 1
ATOM 1327 O O . GLN A 1 170 ? 28.406 18.422 1.171 1 93.38 170 GLN A O 1
ATOM 1332 N N . VAL A 1 171 ? 26.812 17.984 -0.323 1 90.75 171 VAL A N 1
ATOM 1333 C CA . VAL A 1 171 ? 26.672 19.391 -0.676 1 90.75 171 VAL A CA 1
ATOM 1334 C C . VAL A 1 171 ? 25.938 20.141 0.448 1 90.75 171 VAL A C 1
ATOM 1336 O O . VAL A 1 171 ? 26.344 21.234 0.836 1 90.75 171 VAL A O 1
ATOM 1339 N N . ILE A 1 172 ? 24.891 19.547 0.93 1 88.44 172 ILE A N 1
ATOM 1340 C CA . ILE A 1 172 ? 24.078 20.156 1.979 1 88.44 172 ILE A CA 1
ATOM 1341 C C . ILE A 1 172 ? 24.938 20.375 3.225 1 88.44 172 ILE A C 1
ATOM 1343 O O . ILE A 1 172 ? 24.781 21.375 3.93 1 88.44 172 ILE A O 1
ATOM 1347 N N . ARG A 1 173 ? 25.781 19.484 3.484 1 86.31 173 ARG A N 1
ATOM 1348 C CA . ARG A 1 173 ? 26.656 19.516 4.66 1 86.31 173 ARG A CA 1
ATOM 1349 C C . ARG A 1 173 ? 27.547 20.75 4.641 1 86.31 173 ARG A C 1
ATOM 1351 O O . ARG A 1 173 ? 27.969 21.234 5.691 1 86.31 173 ARG A O 1
ATOM 1358 N N . ARG A 1 174 ? 27.859 21.25 3.494 1 84.31 174 ARG A N 1
ATOM 1359 C CA . ARG A 1 174 ? 28.75 22.391 3.357 1 84.31 174 ARG A CA 1
ATOM 1360 C C . ARG A 1 174 ? 28.094 23.672 3.895 1 84.31 174 ARG A C 1
ATOM 1362 O O . ARG A 1 174 ? 28.797 24.625 4.242 1 84.31 174 ARG A O 1
ATOM 1369 N N . PHE A 1 175 ? 26.859 23.656 3.936 1 77.81 175 PHE A N 1
ATOM 1370 C CA . PHE A 1 175 ? 26.203 24.906 4.297 1 77.81 175 PHE A CA 1
ATOM 1371 C C . PHE A 1 175 ? 25.594 24.812 5.695 1 77.81 175 PHE A C 1
ATOM 1373 O O . PHE A 1 175 ? 25.391 25.828 6.359 1 77.81 175 PHE A O 1
ATOM 1380 N N . SER A 1 176 ? 25.125 23.656 6.16 1 68.12 176 SER A N 1
ATOM 1381 C CA . SER A 1 176 ? 24.453 23.562 7.457 1 68.12 176 SER A CA 1
ATOM 1382 C C . SER A 1 176 ? 24 22.141 7.742 1 68.12 176 SER A C 1
ATOM 1384 O O . SER A 1 176 ? 23.469 21.469 6.859 1 68.12 176 SER A O 1
ATOM 1386 N N . LEU A 1 177 ? 24.672 21.594 8.797 1 69.25 177 LEU A N 1
ATOM 1387 C CA . LEU A 1 177 ? 23.984 20.359 9.18 1 69.25 177 LEU A CA 1
ATOM 1388 C C . LEU A 1 177 ? 23.828 20.281 10.695 1 69.25 177 LEU A C 1
ATOM 1390 O O . LEU A 1 177 ? 24.734 20.609 11.445 1 69.25 177 LEU A O 1
ATOM 1394 N N . SER A 1 178 ? 22.719 20.25 11.109 1 82.88 178 SER A N 1
ATOM 1395 C CA . SER A 1 178 ? 22.406 19.891 12.484 1 82.88 178 SER A CA 1
ATOM 1396 C C . SER A 1 178 ? 23.031 18.562 12.867 1 82.88 178 SER A C 1
ATOM 1398 O O . SER A 1 178 ? 23.516 17.828 12.008 1 82.88 178 SER A O 1
ATOM 1400 N N . THR A 1 179 ? 23.203 18.359 14.125 1 88.88 179 THR A N 1
ATOM 1401 C CA . THR A 1 179 ? 23.734 17.109 14.617 1 88.88 179 THR A CA 1
ATOM 1402 C C . THR A 1 179 ? 22.953 15.922 14.039 1 88.88 179 THR A C 1
ATOM 1404 O O . THR A 1 179 ? 23.547 14.898 13.695 1 88.88 179 THR A O 1
ATOM 1407 N N . GLU A 1 180 ? 21.641 16.078 13.961 1 90.38 180 GLU A N 1
ATOM 1408 C CA . GLU A 1 180 ? 20.812 15.023 13.391 1 90.38 180 GLU A CA 1
ATOM 1409 C C . GLU A 1 180 ? 21.141 14.789 11.922 1 90.38 180 GLU A C 1
ATOM 1411 O O . GLU A 1 180 ? 21.203 13.641 11.469 1 90.38 180 GLU A O 1
ATOM 1416 N N . GLU A 1 181 ? 21.375 15.797 11.289 1 90.81 181 GLU A N 1
ATOM 1417 C CA . GLU 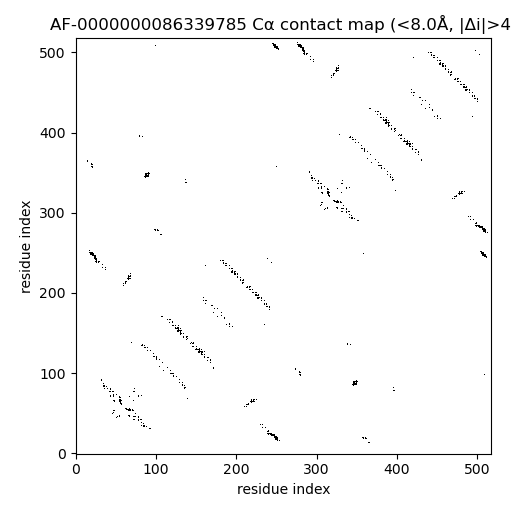A 1 181 ? 21.688 15.68 9.867 1 90.81 181 GLU A CA 1
ATOM 1418 C C . GLU A 1 181 ? 23.062 15.023 9.656 1 90.81 181 GLU A C 1
ATOM 1420 O O . GLU A 1 181 ? 23.234 14.258 8.703 1 90.81 181 GLU A O 1
ATOM 1425 N N . VAL A 1 182 ? 23.969 15.367 10.5 1 93.31 182 VAL A N 1
ATOM 1426 C CA . VAL A 1 182 ? 25.281 14.758 10.422 1 93.31 182 VAL A CA 1
ATOM 1427 C C . VAL A 1 182 ? 25.172 13.258 10.688 1 93.31 182 VAL A C 1
ATOM 1429 O O . VAL A 1 182 ? 25.766 12.445 9.969 1 93.31 182 VAL A O 1
ATOM 1432 N N . THR A 1 183 ? 24.469 12.922 11.727 1 94.88 183 THR A N 1
ATOM 1433 C CA . THR A 1 183 ? 24.234 11.516 12.039 1 94.88 183 THR A CA 1
ATOM 1434 C C . THR A 1 183 ? 23.594 10.797 10.859 1 94.88 183 THR A C 1
ATOM 1436 O O . THR A 1 183 ? 24 9.688 10.5 1 94.88 183 THR A O 1
ATOM 1439 N N . SER A 1 184 ? 22.578 11.461 10.281 1 96.38 184 SER A N 1
ATOM 1440 C CA . SER A 1 184 ? 21.891 10.891 9.125 1 96.38 184 SER A CA 1
ATOM 1441 C C . SER A 1 184 ? 22.859 10.656 7.969 1 96.38 184 SER A C 1
ATOM 1443 O O . SER A 1 184 ? 22.891 9.57 7.387 1 96.38 184 SER A O 1
ATOM 1445 N N . PHE A 1 185 ? 23.656 11.656 7.676 1 96.38 185 PHE A N 1
ATOM 1446 C CA . PHE A 1 185 ? 24.594 11.555 6.562 1 96.38 185 PHE A CA 1
ATOM 1447 C C . PHE A 1 185 ? 25.578 10.43 6.793 1 96.38 185 PHE A C 1
ATOM 1449 O O . PHE A 1 185 ? 25.844 9.633 5.887 1 96.38 185 PHE A O 1
ATOM 1456 N N . ARG A 1 186 ? 26.141 10.328 7.957 1 96.94 186 ARG A N 1
ATOM 1457 C CA . ARG A 1 186 ? 27.109 9.273 8.281 1 96.94 186 ARG A CA 1
ATOM 1458 C C . ARG 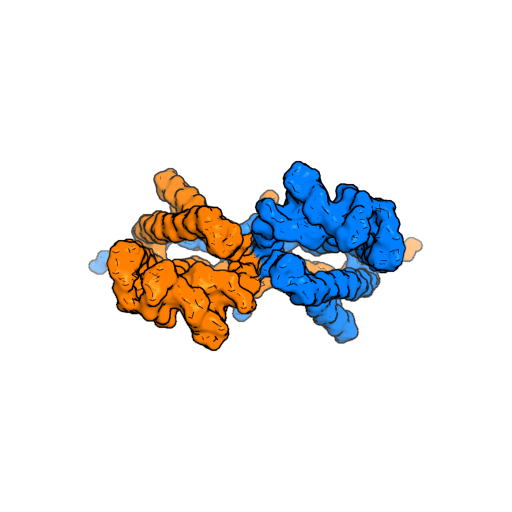A 1 186 ? 26.5 7.895 8.078 1 96.94 186 ARG A C 1
ATOM 1460 O O . ARG A 1 186 ? 27.141 7 7.523 1 96.94 186 ARG A O 1
ATOM 1467 N N . ASN A 1 187 ? 25.312 7.754 8.555 1 98.31 187 ASN A N 1
ATOM 1468 C CA . ASN A 1 187 ? 24.656 6.457 8.414 1 98.31 187 ASN A CA 1
ATOM 1469 C C . ASN A 1 187 ? 24.281 6.176 6.965 1 98.31 187 ASN A C 1
ATOM 1471 O O . ASN A 1 187 ? 24.281 5.023 6.527 1 98.31 187 ASN A O 1
ATOM 1475 N N . LYS A 1 188 ? 23.906 7.246 6.195 1 98.5 188 LYS A N 1
ATOM 1476 C CA . LYS A 1 188 ? 23.656 7.066 4.77 1 98.5 188 LYS A CA 1
ATOM 1477 C C . LYS A 1 188 ? 24.875 6.5 4.066 1 98.5 188 LYS A C 1
ATOM 1479 O O . LYS A 1 188 ? 24.781 5.551 3.285 1 98.5 188 LYS A O 1
ATOM 1484 N N . VAL A 1 189 ? 26 7.039 4.387 1 98.5 189 VAL A N 1
ATOM 1485 C CA . VAL A 1 189 ? 27.234 6.613 3.752 1 98.5 189 VAL A CA 1
ATOM 1486 C C . VAL A 1 189 ? 27.562 5.184 4.176 1 98.5 189 VAL A C 1
ATOM 1488 O O . VAL A 1 189 ? 27.953 4.355 3.346 1 98.5 189 VAL A O 1
ATOM 1491 N N . ARG A 1 190 ? 27.453 4.926 5.445 1 98.75 190 ARG A N 1
ATOM 1492 C CA . ARG A 1 190 ? 27.719 3.576 5.938 1 98.75 190 ARG A CA 1
ATOM 1493 C C . ARG A 1 190 ? 26.812 2.559 5.246 1 98.75 190 ARG A C 1
ATOM 1495 O O . ARG A 1 190 ? 27.266 1.486 4.848 1 98.75 190 ARG A O 1
ATOM 1502 N N . CYS A 1 191 ? 25.547 2.883 5.113 1 98.88 191 CYS A N 1
ATOM 1503 C CA . CYS A 1 191 ? 24.609 1.983 4.473 1 98.88 191 CYS A CA 1
ATOM 1504 C C . CYS A 1 191 ? 24.938 1.798 2.996 1 98.88 191 CYS A C 1
ATOM 1506 O O . CYS A 1 191 ? 24.828 0.691 2.465 1 98.88 191 CYS A O 1
ATOM 1508 N N . LEU A 1 192 ? 25.328 2.873 2.332 1 98.75 192 LEU A N 1
ATOM 1509 C CA . LEU A 1 192 ? 25.734 2.779 0.934 1 98.75 192 LEU A CA 1
ATOM 1510 C C . LEU A 1 192 ? 26.922 1.843 0.775 1 98.75 192 LEU A C 1
ATOM 1512 O O . LEU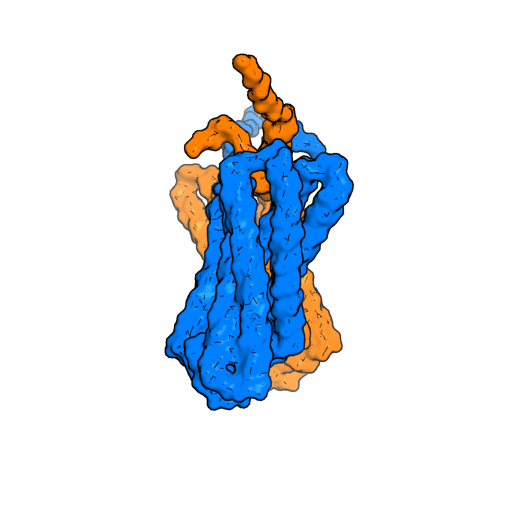 A 1 192 ? 26.922 0.958 -0.083 1 98.75 192 LEU A O 1
ATOM 1516 N N . VAL A 1 193 ? 27.953 2.047 1.579 1 98.75 193 VAL A N 1
ATOM 1517 C CA . VAL A 1 193 ? 29.156 1.235 1.498 1 98.75 193 VAL A CA 1
ATOM 1518 C C . VAL A 1 193 ? 28.828 -0.224 1.794 1 98.75 193 VAL A C 1
ATOM 1520 O O . VAL A 1 193 ? 29.281 -1.128 1.084 1 98.75 193 VAL A O 1
ATOM 1523 N N . CYS A 1 194 ? 28.031 -0.432 2.828 1 98.75 194 CYS A N 1
ATOM 1524 C CA . CYS A 1 194 ? 27.625 -1.788 3.174 1 98.75 194 CYS A CA 1
ATOM 1525 C C . CYS A 1 194 ? 26.844 -2.43 2.035 1 98.75 194 CYS A C 1
ATOM 1527 O O . CYS A 1 194 ? 27.125 -3.562 1.641 1 98.75 194 CYS A O 1
ATOM 1529 N N . SER A 1 195 ? 25.906 -1.721 1.511 1 98.69 195 SER A N 1
ATOM 1530 C CA . SER A 1 195 ? 25.062 -2.252 0.439 1 98.69 195 SER A CA 1
ATOM 1531 C C . SER A 1 195 ? 25.891 -2.564 -0.804 1 98.69 195 SER A C 1
ATOM 1533 O O . SER A 1 195 ? 25.734 -3.621 -1.418 1 98.69 195 SER A O 1
ATOM 1535 N N . ALA A 1 196 ? 26.766 -1.652 -1.191 1 98.44 196 ALA A N 1
ATOM 1536 C CA . ALA A 1 196 ? 27.594 -1.847 -2.379 1 98.44 196 ALA A CA 1
ATOM 1537 C C . ALA A 1 196 ? 28.531 -3.031 -2.199 1 98.44 196 ALA A C 1
ATOM 1539 O O . ALA A 1 196 ? 28.703 -3.846 -3.111 1 98.44 196 ALA A O 1
ATOM 1540 N N . THR A 1 197 ? 29.156 -3.121 -1.048 1 98.69 197 THR A N 1
ATOM 1541 C CA . THR A 1 197 ? 30.078 -4.223 -0.768 1 98.69 197 THR A CA 1
ATOM 1542 C C . THR A 1 197 ? 29.328 -5.555 -0.764 1 98.69 197 THR A C 1
ATOM 1544 O O . THR A 1 197 ? 29.781 -6.52 -1.386 1 98.69 197 THR A O 1
ATOM 1547 N N . CYS A 1 198 ? 28.188 -5.582 -0.094 1 98.69 198 CYS A N 1
ATOM 1548 C CA . CYS A 1 198 ? 27.422 -6.816 -0.025 1 98.69 198 CYS A CA 1
ATOM 1549 C C . CYS A 1 198 ? 26.859 -7.191 -1.394 1 98.69 198 CYS A C 1
ATOM 1551 O O . CYS A 1 198 ? 26.734 -8.375 -1.718 1 98.69 198 CYS A O 1
ATOM 1553 N N . CYS A 1 199 ? 26.516 -6.195 -2.18 1 98.31 199 CYS A N 1
ATOM 1554 C CA . CYS A 1 199 ? 26.062 -6.469 -3.539 1 98.31 199 CYS A CA 1
ATOM 1555 C C . CYS A 1 199 ? 27.172 -7.117 -4.363 1 98.31 199 CYS A C 1
ATOM 1557 O O . CYS A 1 199 ? 26.922 -8.086 -5.082 1 98.31 199 CYS A O 1
ATOM 1559 N N . ALA A 1 200 ? 28.375 -6.617 -4.309 1 98.31 200 ALA A N 1
ATOM 1560 C CA . ALA A 1 200 ? 29.516 -7.184 -5.031 1 98.31 200 ALA A CA 1
ATOM 1561 C C . ALA A 1 200 ? 29.797 -8.609 -4.57 1 98.31 200 ALA A C 1
ATOM 1563 O O . ALA A 1 200 ? 30.047 -9.492 -5.391 1 98.31 200 ALA A O 1
ATOM 1564 N N . LEU A 1 201 ? 29.75 -8.812 -3.297 1 98.69 201 LEU A N 1
ATOM 1565 C CA . LEU A 1 201 ? 29.969 -10.148 -2.758 1 98.69 201 LEU A CA 1
ATOM 1566 C C . LEU A 1 201 ? 28.859 -11.102 -3.197 1 98.69 201 LEU A C 1
ATOM 1568 O O . LEU A 1 201 ? 29.125 -12.258 -3.516 1 98.69 201 LEU A O 1
ATOM 1572 N N . ALA A 1 202 ? 27.625 -10.617 -3.162 1 98.44 202 ALA A N 1
ATOM 1573 C CA . ALA A 1 202 ? 26.516 -11.438 -3.623 1 98.44 202 ALA A CA 1
ATOM 1574 C C . ALA A 1 202 ? 26.719 -11.883 -5.07 1 98.44 202 ALA A C 1
ATOM 1576 O O . ALA A 1 202 ? 26.484 -13.047 -5.406 1 98.44 202 ALA A O 1
ATOM 1577 N N . LEU A 1 203 ? 27.109 -10.93 -5.879 1 97.5 203 LEU A N 1
ATOM 1578 C CA . LEU A 1 203 ? 27.375 -11.258 -7.277 1 97.5 203 LEU A CA 1
ATOM 1579 C C . LEU A 1 203 ? 28.469 -12.305 -7.387 1 97.5 203 LEU A C 1
ATOM 1581 O O . LEU A 1 203 ? 28.359 -13.242 -8.18 1 97.5 203 LEU A O 1
ATOM 1585 N N . TYR A 1 204 ? 29.516 -12.148 -6.637 1 98.44 204 TYR A N 1
ATOM 1586 C CA . TYR A 1 204 ? 30.625 -13.094 -6.637 1 98.44 204 TYR A CA 1
ATOM 1587 C C . TYR A 1 204 ? 30.156 -14.484 -6.23 1 98.44 204 TYR A C 1
ATOM 1589 O O . TYR A 1 204 ? 30.438 -15.469 -6.922 1 98.44 204 TYR A O 1
ATOM 1597 N N . PHE A 1 205 ? 29.453 -14.609 -5.133 1 98.56 205 PHE A N 1
ATOM 1598 C CA . PHE A 1 205 ? 29.016 -15.898 -4.629 1 98.56 205 PHE A CA 1
ATOM 1599 C C . PHE A 1 205 ? 27.984 -16.516 -5.562 1 98.56 205 PHE A C 1
ATOM 1601 O O . PHE A 1 205 ? 27.922 -17.75 -5.715 1 98.56 205 PHE A O 1
ATOM 1608 N N . PHE A 1 206 ? 27.125 -15.703 -6.137 1 97.44 206 PHE A N 1
ATOM 1609 C CA . PHE A 1 206 ? 26.141 -16.203 -7.094 1 97.44 206 PHE A CA 1
ATOM 1610 C C . PHE A 1 206 ? 26.844 -16.844 -8.297 1 97.44 206 PHE A C 1
ATOM 1612 O O . PHE A 1 206 ? 26.5 -17.953 -8.703 1 97.44 206 PHE A O 1
ATOM 1619 N N . ARG A 1 207 ? 27.812 -16.125 -8.852 1 97.75 207 ARG A N 1
ATOM 1620 C CA . ARG A 1 207 ? 28.562 -16.656 -9.992 1 97.75 207 ARG A CA 1
ATOM 1621 C C . ARG A 1 207 ? 29.328 -17.906 -9.617 1 97.75 207 ARG A C 1
ATOM 1623 O O . ARG A 1 207 ? 29.344 -18.875 -10.383 1 97.75 207 ARG A O 1
ATOM 1630 N N . ARG A 1 208 ? 29.969 -17.828 -8.5 1 98.19 208 ARG A N 1
ATOM 1631 C CA . ARG A 1 208 ? 30.734 -18.969 -8.023 1 98.19 208 ARG A CA 1
ATOM 1632 C C . ARG A 1 208 ? 29.844 -20.188 -7.828 1 98.19 208 ARG A C 1
ATOM 1634 O O . ARG A 1 208 ? 30.203 -21.297 -8.219 1 98.19 208 ARG A O 1
ATOM 1641 N N . HIS A 1 209 ? 28.688 -20.016 -7.258 1 97.81 209 HIS A N 1
ATOM 1642 C CA . HIS A 1 209 ? 27.75 -21.109 -7.062 1 97.81 209 HIS A CA 1
ATOM 1643 C C . HIS A 1 209 ? 27.328 -21.719 -8.398 1 97.81 209 HIS A C 1
ATOM 1645 O O . HIS A 1 209 ? 27.297 -22.938 -8.555 1 97.81 209 HIS A O 1
ATOM 1651 N N . ASN A 1 210 ? 27.016 -20.859 -9.328 1 96.75 210 ASN A N 1
ATOM 1652 C CA . ASN A 1 210 ? 26.516 -21.344 -10.617 1 96.75 210 ASN A CA 1
ATOM 1653 C C . ASN A 1 210 ? 27.609 -22 -11.445 1 96.75 210 ASN A C 1
ATOM 1655 O O . ASN A 1 210 ? 27.344 -22.906 -12.227 1 96.75 210 ASN A O 1
ATOM 1659 N N . LYS A 1 211 ? 28.828 -21.578 -11.25 1 97.75 211 LYS A N 1
ATOM 1660 C CA . LYS A 1 211 ? 29.938 -22.109 -12.039 1 97.75 211 LYS A CA 1
ATOM 1661 C C . LYS A 1 211 ? 30.469 -23.406 -11.43 1 97.75 211 LYS A C 1
ATOM 1663 O O . LYS A 1 211 ? 30.781 -24.359 -12.148 1 97.75 211 LYS A O 1
ATOM 1668 N N . TYR A 1 212 ? 30.562 -23.531 -10.102 1 98.06 212 TYR A N 1
ATOM 1669 C CA . TYR A 1 212 ? 31.312 -24.625 -9.484 1 98.06 212 TYR A CA 1
ATOM 1670 C C . TYR A 1 212 ? 30.391 -25.5 -8.641 1 98.06 212 TYR A C 1
ATOM 1672 O O . TYR A 1 212 ? 30.797 -26.594 -8.203 1 98.06 212 TYR A O 1
ATOM 1680 N N . CYS A 1 213 ? 29.234 -25.047 -8.273 1 97.69 213 CYS A N 1
ATOM 1681 C CA . CYS A 1 213 ? 28.25 -25.797 -7.492 1 97.69 213 CYS A CA 1
ATOM 1682 C C . CYS A 1 213 ? 28.875 -26.312 -6.195 1 97.69 213 CYS A C 1
ATOM 1684 O O . CYS A 1 213 ? 28.734 -27.484 -5.855 1 97.69 213 CYS A O 1
ATOM 1686 N N . GLU A 1 214 ? 29.531 -25.375 -5.5 1 97.44 214 GLU A N 1
ATOM 1687 C CA . GLU A 1 214 ? 30.141 -25.719 -4.215 1 97.44 214 GLU A CA 1
ATOM 1688 C C . GLU A 1 214 ? 29.109 -25.656 -3.09 1 97.44 214 GLU A C 1
ATOM 1690 O O . GLU A 1 214 ? 28.312 -24.719 -3.02 1 97.44 214 GLU A O 1
ATOM 1695 N N . ALA A 1 215 ? 29.188 -26.672 -2.234 1 97.31 215 ALA A N 1
ATOM 1696 C CA . ALA A 1 215 ? 28.266 -26.719 -1.098 1 97.31 215 ALA A CA 1
ATOM 1697 C C . ALA A 1 215 ? 28.438 -25.516 -0.192 1 97.31 215 ALA A C 1
ATOM 1699 O O . ALA A 1 215 ? 29.562 -25.109 0.12 1 97.31 215 ALA A O 1
ATOM 1700 N N . GLY A 1 216 ? 27.297 -24.906 0.158 1 97.75 216 GLY A N 1
ATOM 1701 C CA . GLY A 1 216 ? 27.312 -23.828 1.148 1 97.75 216 GLY A CA 1
ATOM 1702 C C . GLY A 1 216 ? 27.516 -22.453 0.542 1 97.75 216 GLY A C 1
ATOM 1703 O O . GLY A 1 216 ? 27.281 -21.438 1.198 1 97.75 216 GLY A O 1
ATOM 1704 N N . VAL A 1 217 ? 27.938 -22.391 -0.705 1 98.31 217 VAL A N 1
ATOM 1705 C CA . VAL A 1 217 ? 28.281 -21.125 -1.322 1 98.31 217 VAL A CA 1
ATOM 1706 C C . VAL A 1 217 ? 27.016 -20.297 -1.533 1 98.31 217 VAL A C 1
ATOM 1708 O O . VAL A 1 217 ? 27.031 -19.062 -1.389 1 98.31 217 VAL A O 1
ATOM 1711 N N . TYR A 1 218 ? 25.938 -20.938 -1.903 1 98.12 218 TYR A N 1
ATOM 1712 C CA . TYR A 1 218 ? 24.672 -20.234 -2.094 1 98.12 218 TYR A CA 1
ATOM 1713 C C . TYR A 1 218 ? 24.188 -19.625 -0.784 1 98.12 218 TYR A C 1
ATOM 1715 O O . TYR A 1 218 ? 23.484 -18.609 -0.785 1 98.12 218 TYR A O 1
ATOM 1723 N N . THR A 1 219 ? 24.531 -20.203 0.377 1 98.62 219 THR A N 1
ATOM 1724 C CA . THR A 1 219 ? 24.234 -19.641 1.691 1 98.62 219 THR A CA 1
ATOM 1725 C C . THR A 1 219 ? 24.891 -18.281 1.866 1 98.62 219 THR A C 1
ATOM 1727 O O . THR A 1 219 ? 24.266 -17.344 2.387 1 98.62 219 THR A O 1
ATOM 1730 N N . PHE A 1 220 ? 26.047 -18.234 1.383 1 98.62 220 PHE A N 1
ATOM 1731 C CA . PHE A 1 220 ? 26.75 -16.969 1.475 1 98.62 220 PHE A CA 1
ATOM 1732 C C . PHE A 1 220 ? 26.125 -15.922 0.553 1 98.62 220 PHE A C 1
ATOM 1734 O O . PHE A 1 220 ? 26.078 -14.742 0.888 1 98.62 220 PHE A O 1
ATOM 1741 N N . PHE A 1 221 ? 25.703 -16.328 -0.608 1 98.44 221 PHE A N 1
ATOM 1742 C CA . PHE A 1 221 ? 24.953 -15.445 -1.49 1 98.44 221 PHE A CA 1
ATOM 1743 C C . PHE A 1 221 ? 23.719 -14.898 -0.786 1 98.44 221 PHE A C 1
ATOM 1745 O O . PHE A 1 221 ? 23.484 -13.688 -0.768 1 98.44 221 PHE A O 1
ATOM 1752 N N . ALA A 1 222 ? 22.953 -15.773 -0.192 1 98.69 222 ALA A N 1
ATOM 1753 C CA . ALA A 1 222 ? 21.719 -15.391 0.49 1 98.69 222 ALA A CA 1
ATOM 1754 C C . ALA A 1 222 ? 22 -14.43 1.64 1 98.69 222 ALA A C 1
ATOM 1756 O O . ALA A 1 222 ? 21.297 -13.445 1.819 1 98.69 222 ALA A O 1
ATOM 1757 N N . LEU A 1 223 ? 23.031 -14.75 2.408 1 98.75 223 LEU A N 1
ATOM 1758 C CA . LEU A 1 223 ? 23.391 -13.883 3.525 1 98.75 223 LEU A CA 1
ATOM 1759 C C . LEU A 1 223 ? 23.719 -12.477 3.041 1 98.75 223 LEU A C 1
ATOM 1761 O O . LEU A 1 223 ? 23.281 -11.492 3.641 1 98.75 223 LEU A O 1
ATOM 1765 N N . CYS A 1 224 ? 24.5 -12.383 1.975 1 98.75 224 CYS A N 1
ATOM 1766 C CA . CYS A 1 224 ? 24.828 -11.086 1.402 1 98.75 224 CYS A CA 1
ATOM 1767 C C . CYS A 1 224 ? 23.578 -10.367 0.913 1 98.75 224 CYS A C 1
ATOM 1769 O O . CYS A 1 224 ? 23.438 -9.156 1.087 1 98.75 224 CYS A O 1
ATOM 1771 N N . GLU A 1 225 ? 22.703 -11.094 0.312 1 98.5 225 GLU A N 1
ATOM 1772 C CA . GLU A 1 225 ? 21.438 -10.531 -0.135 1 98.5 225 GLU A CA 1
ATOM 1773 C C . GLU A 1 225 ? 20.641 -9.945 1.035 1 98.5 225 GLU A C 1
ATOM 1775 O O . GLU A 1 225 ? 20.094 -8.852 0.93 1 98.5 225 GLU A O 1
ATOM 1780 N N . TYR A 1 226 ? 20.562 -10.719 2.131 1 98.75 226 TYR A N 1
ATOM 1781 C CA . TYR A 1 226 ? 19.875 -10.234 3.328 1 98.75 226 TYR A CA 1
ATOM 1782 C C . TYR A 1 226 ? 20.484 -8.914 3.801 1 98.75 226 TYR A C 1
ATOM 1784 O O . TYR A 1 226 ? 19.75 -7.977 4.133 1 98.75 226 TYR A O 1
ATOM 1792 N N . LEU A 1 227 ? 21.781 -8.867 3.814 1 98.75 227 LEU A N 1
ATOM 1793 C CA . LEU A 1 227 ? 22.469 -7.68 4.305 1 98.75 227 LEU A CA 1
ATOM 1794 C C . LEU A 1 227 ? 22.234 -6.488 3.381 1 98.75 227 LEU A C 1
ATOM 1796 O O . LEU A 1 227 ? 22.141 -5.348 3.84 1 98.75 227 LEU A O 1
ATOM 1800 N N . VAL A 1 228 ? 22.188 -6.699 2.068 1 98.69 228 VAL A N 1
ATOM 1801 C CA . VAL A 1 228 ? 21.875 -5.637 1.116 1 98.69 228 VAL A CA 1
ATOM 1802 C C . VAL A 1 228 ? 20.516 -5.031 1.445 1 98.69 228 VAL A C 1
ATOM 1804 O O . VAL A 1 228 ? 20.375 -3.811 1.54 1 98.69 228 VAL A O 1
ATOM 1807 N N . VAL A 1 229 ? 19.516 -5.863 1.652 1 98.75 229 VAL A N 1
ATOM 1808 C CA . VAL A 1 229 ? 18.141 -5.414 1.876 1 98.75 229 VAL A CA 1
ATOM 1809 C C . VAL A 1 229 ? 18.031 -4.754 3.248 1 98.75 229 VAL A C 1
ATOM 1811 O O . VAL A 1 229 ? 17.359 -3.73 3.4 1 98.75 229 VAL A O 1
ATOM 1814 N N . LEU A 1 230 ? 18.734 -5.297 4.27 1 98.81 230 LEU A N 1
ATOM 1815 C CA . LEU A 1 230 ? 18.719 -4.691 5.598 1 98.81 230 LEU A CA 1
ATOM 1816 C C . LEU A 1 230 ? 19.406 -3.328 5.574 1 98.81 230 LEU A C 1
ATOM 1818 O O . LEU A 1 230 ? 18.938 -2.387 6.219 1 98.81 230 LEU A O 1
ATOM 1822 N N . SER A 1 231 ? 20.5 -3.225 4.84 1 98.75 231 SER A N 1
ATOM 1823 C CA . SER A 1 231 ? 21.172 -1.937 4.691 1 98.75 231 SER A CA 1
ATOM 1824 C C . SER A 1 231 ? 20.297 -0.934 3.953 1 98.75 231 SER A C 1
ATOM 1826 O O . SER A 1 231 ? 20.281 0.254 4.281 1 98.75 231 SER A O 1
ATOM 1828 N N . ASN A 1 232 ? 19.609 -1.383 2.965 1 98.75 232 ASN A N 1
ATOM 1829 C CA . ASN A 1 232 ? 18.656 -0.545 2.252 1 98.75 232 ASN A CA 1
ATOM 1830 C C . ASN A 1 232 ? 17.562 -0.016 3.186 1 98.75 232 ASN A C 1
ATOM 1832 O O . ASN A 1 232 ? 17.266 1.177 3.17 1 98.75 232 ASN A O 1
ATOM 1836 N N . MET A 1 233 ? 16.984 -0.9 4.012 1 98.81 233 MET A N 1
ATOM 1837 C CA . MET A 1 233 ? 15.977 -0.495 4.988 1 98.81 233 MET A CA 1
ATOM 1838 C C . MET A 1 233 ? 16.547 0.519 5.973 1 98.81 233 MET A C 1
ATOM 1840 O O . MET A 1 233 ? 15.891 1.508 6.305 1 98.81 233 MET A O 1
ATOM 1844 N N . ALA A 1 234 ? 17.766 0.205 6.41 1 98.81 234 ALA A N 1
ATOM 1845 C CA . ALA A 1 234 ? 18.422 1.128 7.328 1 98.81 234 ALA A CA 1
ATOM 1846 C C . ALA A 1 234 ? 18.625 2.494 6.68 1 98.81 234 ALA A C 1
ATOM 1848 O O . ALA A 1 234 ? 18.5 3.527 7.34 1 98.81 234 ALA A O 1
ATOM 1849 N N . PHE A 1 235 ? 19.047 2.512 5.434 1 98.88 235 PHE A N 1
ATOM 1850 C CA . PHE A 1 235 ? 19.219 3.762 4.703 1 98.88 235 PHE A CA 1
ATOM 1851 C C . PHE A 1 235 ? 17.938 4.582 4.715 1 98.88 235 PHE A C 1
ATOM 1853 O O . PHE A 1 235 ? 17.953 5.777 5.008 1 98.88 235 PHE A O 1
ATOM 1860 N N . HIS A 1 236 ? 16.797 3.945 4.438 1 98.75 236 HIS A N 1
ATOM 1861 C CA . HIS A 1 236 ? 15.523 4.645 4.398 1 98.75 236 HIS A CA 1
ATOM 1862 C C . HIS A 1 236 ? 15.078 5.059 5.797 1 98.75 236 HIS A C 1
ATOM 1864 O O . HIS A 1 236 ? 14.328 6.031 5.953 1 98.75 236 HIS A O 1
ATOM 1870 N N . MET A 1 237 ? 15.578 4.398 6.828 1 98.44 237 MET A N 1
ATOM 1871 C CA . MET A 1 237 ? 15.273 4.75 8.211 1 98.44 237 MET A CA 1
ATOM 1872 C C . MET A 1 237 ? 15.922 6.078 8.594 1 98.44 237 MET A C 1
ATOM 1874 O O . MET A 1 237 ? 15.57 6.676 9.617 1 98.44 237 MET A O 1
ATOM 1878 N N . THR A 1 238 ? 16.828 6.566 7.812 1 98.44 238 THR A N 1
ATOM 1879 C CA . THR A 1 238 ? 17.5 7.824 8.133 1 98.44 238 THR A CA 1
ATOM 1880 C C . THR A 1 238 ? 16.516 8.992 8.047 1 98.44 238 THR A C 1
ATOM 1882 O O . THR A 1 238 ? 16.797 10.078 8.562 1 98.44 238 THR A O 1
ATOM 1885 N N . ALA A 1 239 ? 15.398 8.734 7.387 1 98 239 ALA A N 1
ATOM 1886 C CA . ALA A 1 239 ? 14.336 9.734 7.41 1 98 239 ALA A CA 1
ATOM 1887 C C . ALA A 1 239 ? 13.906 10.047 8.836 1 98 239 ALA A C 1
ATOM 1889 O O . ALA A 1 239 ? 13.367 11.125 9.109 1 98 239 ALA A O 1
ATOM 1890 N N . PHE A 1 240 ? 14.188 9.062 9.742 1 97.81 240 PHE A N 1
ATOM 1891 C CA . PHE A 1 240 ? 13.922 9.227 11.172 1 97.81 240 PHE A CA 1
ATOM 1892 C C . PHE A 1 240 ? 14.633 10.461 11.711 1 97.81 240 PHE A C 1
ATOM 1894 O O . PHE A 1 240 ? 14.055 11.234 12.477 1 97.81 240 PHE A O 1
ATOM 1901 N N . TRP A 1 241 ? 15.828 10.719 11.32 1 96.19 241 TRP A N 1
ATOM 1902 C CA . TRP A 1 241 ? 16.609 11.867 11.758 1 96.19 241 TRP A CA 1
ATOM 1903 C C . TRP A 1 241 ? 16.328 13.086 10.883 1 96.19 241 TRP A C 1
ATOM 1905 O O . TRP A 1 241 ? 16.203 14.203 11.391 1 96.19 241 TRP A O 1
ATOM 1915 N N . ASP A 1 242 ? 16.219 12.914 9.586 1 95.44 242 ASP A N 1
ATOM 1916 C CA . ASP A 1 242 ? 16.062 14.008 8.633 1 95.44 242 ASP A CA 1
ATOM 1917 C C . ASP A 1 242 ? 14.766 14.773 8.867 1 95.44 242 ASP A C 1
ATOM 1919 O O . ASP A 1 242 ? 14.711 15.992 8.688 1 95.44 242 ASP A O 1
ATOM 1923 N N . PHE A 1 243 ? 13.75 13.961 9.234 1 96.19 243 PHE A N 1
ATOM 1924 C CA . PHE A 1 243 ? 12.438 14.57 9.406 1 96.19 243 PHE A CA 1
ATOM 1925 C C . PHE A 1 243 ? 11.938 14.391 10.836 1 96.19 243 PHE A C 1
ATOM 1927 O O . PHE A 1 243 ? 10.742 14.234 11.07 1 96.19 243 PHE A O 1
ATOM 1934 N N . GLY A 1 244 ? 12.836 14.406 11.75 1 94.19 244 GLY A N 1
ATOM 1935 C CA . GLY A 1 244 ? 12.5 14.227 13.156 1 94.19 244 GLY A CA 1
ATOM 1936 C C . GLY A 1 244 ? 11.578 15.305 13.695 1 94.19 244 GLY A C 1
ATOM 1937 O O . GLY A 1 244 ? 10.812 15.062 14.633 1 94.19 244 GLY A O 1
ATOM 1938 N N . ASN A 1 245 ? 11.562 16.5 13.141 1 92.25 245 ASN A N 1
ATOM 1939 C CA . ASN A 1 245 ? 10.75 17.625 13.617 1 92.25 245 ASN A CA 1
ATOM 1940 C C . ASN A 1 245 ? 9.484 17.797 12.781 1 92.25 245 ASN A C 1
ATOM 1942 O O . ASN A 1 245 ? 8.789 18.797 12.906 1 92.25 245 ASN A O 1
ATOM 1946 N N . LYS A 1 246 ? 9.25 16.875 11.938 1 95.69 246 LYS A N 1
ATOM 1947 C CA . LYS A 1 246 ? 8.078 16.953 11.07 1 95.69 246 LYS A CA 1
ATOM 1948 C C . LYS A 1 246 ? 6.98 16.016 11.539 1 95.69 246 LYS A C 1
ATOM 1950 O O . LYS A 1 246 ? 7.234 15.094 12.328 1 95.69 246 LYS A O 1
ATOM 1955 N N . GLU A 1 247 ? 5.777 16.266 11.094 1 96.12 247 GLU A N 1
ATOM 1956 C CA . GLU A 1 247 ? 4.621 15.422 11.367 1 96.12 247 GLU A CA 1
ATOM 1957 C C . GLU A 1 247 ? 3.771 15.219 10.117 1 96.12 247 GLU A C 1
ATOM 1959 O O . GLU A 1 247 ? 3.736 16.078 9.242 1 96.12 247 GLU A O 1
ATOM 1964 N N . VAL A 1 248 ? 3.188 14.031 10.039 1 96.31 248 VAL A N 1
ATOM 1965 C CA . VAL A 1 248 ? 2.141 13.766 9.062 1 96.31 248 VAL A CA 1
ATOM 1966 C C . VAL A 1 248 ? 0.775 14.102 9.656 1 96.31 248 VAL A C 1
ATOM 1968 O O . VAL A 1 248 ? 0.376 13.516 10.672 1 96.31 248 VAL A O 1
ATOM 1971 N N . THR A 1 249 ? 0.037 15.031 9.031 1 95.56 249 THR A N 1
ATOM 1972 C CA . THR A 1 249 ? -1.211 15.477 9.641 1 95.56 249 THR A CA 1
ATOM 1973 C C . THR A 1 249 ? -2.338 15.492 8.609 1 95.56 249 THR A C 1
ATOM 1975 O O . THR A 1 249 ? -2.088 15.602 7.406 1 95.56 249 THR A O 1
ATOM 1978 N N . VAL A 1 250 ? -3.475 15.219 8.984 1 95.94 250 VAL A N 1
ATOM 1979 C CA . VAL A 1 250 ? -4.723 15.508 8.289 1 95.94 250 VAL A CA 1
ATOM 1980 C C . VAL A 1 250 ? -5.523 16.547 9.07 1 95.94 250 VAL A C 1
ATOM 1982 O O . VAL A 1 250 ? -6.008 16.266 10.172 1 95.94 250 VAL A O 1
ATOM 1985 N N . ALA A 1 251 ? -5.562 17.75 8.602 1 93.44 251 ALA A N 1
ATOM 1986 C CA . ALA A 1 251 ? -6.188 18.844 9.352 1 93.44 251 ALA A CA 1
ATOM 1987 C C . ALA A 1 251 ? -6.641 19.969 8.414 1 93.44 251 ALA A C 1
ATOM 1989 O O . ALA A 1 251 ? -6.312 19.953 7.227 1 93.44 251 ALA A O 1
ATOM 1990 N N . THR A 1 252 ? -7.445 20.812 8.945 1 88.62 252 THR A N 1
ATOM 1991 C CA . THR A 1 252 ? -7.812 22.047 8.25 1 88.62 252 THR A CA 1
ATOM 1992 C C . THR A 1 252 ? -6.66 23.047 8.273 1 88.62 252 THR A C 1
ATOM 1994 O O . THR A 1 252 ? -6.113 23.344 9.336 1 88.62 252 THR A O 1
ATOM 1997 N N . PRO A 1 253 ? -6.297 23.453 7.105 1 83.81 253 PRO A N 1
ATOM 1998 C CA . PRO A 1 253 ? -5.23 24.453 7.105 1 83.81 253 PRO A CA 1
ATOM 1999 C C . PRO A 1 253 ? -5.625 25.734 7.84 1 83.81 253 PRO A C 1
ATOM 2001 O O . PRO A 1 253 ? -6.801 26.109 7.855 1 83.81 253 PRO A O 1
ATOM 2004 N N . PRO A 1 254 ? -4.758 26.391 8.469 1 73.19 254 PRO A N 1
ATOM 2005 C CA . PRO A 1 254 ? -5.074 27.656 9.148 1 73.19 254 PRO A CA 1
ATOM 2006 C C . PRO A 1 254 ? -5.523 28.734 8.172 1 73.19 254 PRO A C 1
ATOM 2008 O O . PRO A 1 254 ? -5.137 28.734 7.004 1 73.19 254 PRO A O 1
ATOM 2011 N N . GLU A 1 255 ? -6.742 29.406 8.289 1 60.5 255 GLU A N 1
ATOM 2012 C CA . GLU A 1 255 ? -7.402 30.438 7.477 1 60.5 255 GLU A CA 1
ATOM 2013 C C . GLU A 1 255 ? -6.383 31.328 6.785 1 60.5 255 GLU A C 1
ATOM 2015 O O . GLU A 1 255 ? -6.637 31.844 5.691 1 60.5 255 GLU A O 1
ATOM 2020 N N . GLY A 1 256 ? -5.348 31.766 7.297 1 50.75 256 GLY A N 1
ATOM 2021 C CA . GLY A 1 256 ? -4.629 32.812 6.59 1 50.75 256 GLY A CA 1
ATOM 2022 C C . GLY A 1 256 ? -4.137 32.375 5.223 1 50.75 256 GLY A C 1
ATOM 2023 O O . GLY A 1 256 ? -3.705 33.219 4.418 1 50.75 256 GLY A O 1
ATOM 2024 N N . LYS A 1 257 ? -3.447 31.344 5.082 1 45.06 257 LYS A N 1
ATOM 2025 C CA . LYS A 1 257 ? -2.674 31.078 3.873 1 45.06 257 LYS A CA 1
ATOM 2026 C C . LYS A 1 257 ? -3.512 30.344 2.834 1 45.06 257 LYS A C 1
ATOM 2028 O O . LYS A 1 257 ? -3.373 29.125 2.666 1 45.06 257 LYS A O 1
ATOM 2033 N N . ARG A 1 258 ? -4.742 30.766 2.725 1 41.88 258 ARG A N 1
ATOM 2034 C CA . ARG A 1 258 ? -5.504 30.359 1.543 1 41.88 258 ARG A CA 1
ATOM 2035 C C . ARG A 1 258 ? -4.816 30.844 0.266 1 41.88 258 ARG A C 1
ATOM 2037 O O . ARG A 1 258 ? -4.754 32.031 -0.001 1 41.88 258 ARG A O 1
ATOM 2044 N N . PHE A 1 259 ? -3.729 30.266 -0.312 1 36.34 259 PHE A N 1
ATOM 2045 C CA . PHE A 1 259 ? -3.271 30.766 -1.603 1 36.34 259 PHE A CA 1
ATOM 2046 C C . PHE A 1 259 ? -4.266 30.422 -2.703 1 36.34 259 PHE A C 1
ATOM 2048 O O . PHE A 1 259 ? -4.914 29.375 -2.648 1 36.34 259 PHE A O 1
ATOM 2055 N N . MET B 1 1 ? 41.25 37.781 19.922 1 26.2 1 MET B N 1
ATOM 2056 C CA . MET B 1 1 ? 39.875 37.5 20.344 1 26.2 1 MET B CA 1
ATOM 2057 C C . MET B 1 1 ? 38.938 37.438 19.141 1 26.2 1 MET B C 1
ATOM 2059 O O . MET B 1 1 ? 38.438 38.469 18.688 1 26.2 1 MET B O 1
ATOM 2063 N N . ASP B 1 2 ? 39.25 36.75 18.047 1 29.53 2 ASP B N 1
ATOM 2064 C CA . ASP B 1 2 ? 38.719 36.625 16.688 1 29.53 2 ASP B CA 1
ATOM 2065 C C . ASP B 1 2 ? 37.281 36.094 16.703 1 29.53 2 ASP B C 1
ATOM 2067 O O . ASP B 1 2 ? 37.031 35 17.172 1 29.53 2 ASP B O 1
ATOM 2071 N N . SER B 1 3 ? 36.219 37.031 16.891 1 29.73 3 SER B N 1
ATOM 2072 C CA . SER B 1 3 ? 34.781 36.906 16.938 1 29.73 3 SER B CA 1
ATOM 2073 C C . SER B 1 3 ? 34.25 36.156 15.734 1 29.73 3 SER B C 1
ATOM 2075 O O . SER B 1 3 ? 34.094 36.719 14.656 1 29.73 3 SER B O 1
ATOM 2077 N N . SER B 1 4 ? 34.719 35 15.344 1 29.91 4 SER B N 1
ATOM 2078 C CA . SER B 1 4 ? 34.125 34.188 14.281 1 29.91 4 SER B CA 1
ATOM 2079 C C . SER B 1 4 ? 32.625 34.062 14.438 1 29.91 4 SER B C 1
ATOM 2081 O O . SER B 1 4 ? 32.156 33.344 15.312 1 29.91 4 SER B O 1
ATOM 2083 N N . ARG B 1 5 ? 31.875 35.188 14.195 1 32.31 5 ARG B N 1
ATOM 2084 C CA . ARG B 1 5 ? 30.422 35.25 14.062 1 32.31 5 ARG B CA 1
ATOM 2085 C C . ARG B 1 5 ? 29.891 34.125 13.188 1 32.31 5 ARG B C 1
ATOM 2087 O O . ARG B 1 5 ? 30.234 34.031 12.008 1 32.31 5 ARG B O 1
ATOM 2094 N N . MET B 1 6 ? 29.797 32.969 13.719 1 33.41 6 MET B N 1
ATOM 2095 C CA . MET B 1 6 ? 29 31.875 13.141 1 33.41 6 MET B CA 1
ATOM 2096 C C . MET B 1 6 ? 27.75 32.438 12.469 1 33.41 6 MET B C 1
ATOM 2098 O O . MET B 1 6 ? 26.891 33 13.141 1 33.41 6 MET B O 1
ATOM 2102 N N . LEU B 1 7 ? 27.859 33.125 11.289 1 31.77 7 LEU B N 1
ATOM 2103 C CA . LEU B 1 7 ? 26.781 33.562 10.414 1 31.77 7 LEU B CA 1
ATOM 2104 C C . LEU B 1 7 ? 25.641 32.531 10.398 1 31.77 7 LEU B C 1
ATOM 2106 O O . LEU B 1 7 ? 25.797 31.438 9.867 1 31.77 7 LEU B O 1
ATOM 2110 N N . GLN B 1 8 ? 24.938 32.312 11.469 1 35.41 8 GLN B N 1
ATOM 2111 C CA . GLN B 1 8 ? 23.609 31.719 11.383 1 35.41 8 GLN B CA 1
ATOM 2112 C C . GLN B 1 8 ? 22.828 32.312 10.211 1 35.41 8 GLN B C 1
ATOM 2114 O O . GLN B 1 8 ? 22.328 33.438 10.297 1 35.41 8 GLN B O 1
ATOM 2119 N N . GLY B 1 9 ? 23.344 32.312 8.992 1 34.56 9 GLY B N 1
ATOM 2120 C CA . GLY B 1 9 ? 22.656 32.906 7.875 1 34.56 9 GLY B CA 1
ATOM 2121 C C . GLY B 1 9 ? 21.141 32.719 7.934 1 34.56 9 GLY B C 1
ATOM 2122 O O . GLY B 1 9 ? 20.656 31.812 8.625 1 34.56 9 GLY B O 1
ATOM 2123 N N . PRO B 1 10 ? 20.328 33.812 7.688 1 38.28 10 PRO B N 1
ATOM 2124 C CA . PRO B 1 10 ? 18.875 33.906 7.656 1 38.28 10 PRO B CA 1
ATOM 2125 C C . PRO B 1 10 ? 18.203 32.719 6.996 1 38.28 10 PRO B C 1
ATOM 2127 O O . PRO B 1 10 ? 16.984 32.625 6.926 1 38.28 10 PRO B O 1
ATOM 2130 N N . TYR B 1 11 ? 18.844 32 6.145 1 39.78 11 TYR B N 1
ATOM 2131 C CA . TYR B 1 11 ? 18.234 30.969 5.312 1 39.78 11 TYR B CA 1
ATOM 2132 C C . TYR B 1 11 ? 17.75 29.812 6.164 1 39.78 11 TYR B C 1
ATOM 2134 O O . TYR B 1 11 ? 17.078 28.906 5.664 1 39.78 11 TYR B O 1
ATOM 2142 N 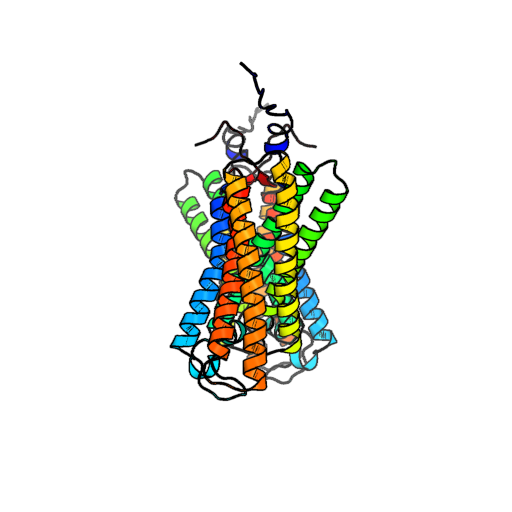N . GLY B 1 12 ? 18.234 29.547 7.324 1 41.34 12 GLY B N 1
ATOM 2143 C CA . GLY B 1 12 ? 17.922 28.406 8.172 1 41.34 12 GLY B CA 1
ATOM 2144 C C . GLY B 1 12 ? 16.484 28.422 8.68 1 41.34 12 GLY B C 1
ATOM 2145 O O . GLY B 1 12 ? 15.875 27.375 8.883 1 41.34 12 GLY B O 1
ATOM 2146 N N . SER B 1 13 ? 15.969 29.516 9.273 1 42.75 13 SER B N 1
ATOM 2147 C CA . SER B 1 13 ? 14.719 29.672 10.008 1 42.75 13 SER B CA 1
ATOM 2148 C C . SER B 1 13 ? 13.508 29.547 9.086 1 42.75 13 SER B C 1
ATOM 2150 O O . SER B 1 13 ? 12.5 28.938 9.453 1 42.75 13 SER B O 1
ATOM 2152 N N . LEU B 1 14 ? 13.508 30.328 7.988 1 43.78 14 LEU B N 1
ATOM 2153 C CA . LEU B 1 14 ? 12.344 30.484 7.129 1 43.78 14 LEU B CA 1
ATOM 2154 C C . LEU B 1 14 ? 12 29.156 6.449 1 43.78 14 LEU B C 1
ATOM 2156 O O . LEU B 1 14 ? 10.82 28.859 6.215 1 43.78 14 LEU B O 1
ATOM 2160 N N . ASP B 1 15 ? 12.961 28.422 5.934 1 46.69 15 ASP B N 1
ATOM 2161 C CA . ASP B 1 15 ? 12.836 27.219 5.129 1 46.69 15 ASP B CA 1
ATOM 2162 C C . ASP B 1 15 ? 12.352 26.031 5.973 1 46.69 15 ASP B C 1
ATOM 2164 O O . ASP B 1 15 ? 11.938 25.016 5.434 1 46.69 15 ASP B O 1
ATOM 2168 N N . ARG B 1 16 ? 12.688 26.078 7.277 1 49.38 16 ARG B N 1
ATOM 2169 C CA . ARG B 1 16 ? 12.289 25.062 8.242 1 49.38 16 ARG B CA 1
ATOM 2170 C C . ARG B 1 16 ? 10.773 24.938 8.305 1 49.38 16 ARG B C 1
ATOM 2172 O O . ARG B 1 16 ? 10.25 23.891 8.68 1 49.38 16 ARG B O 1
ATOM 2179 N N . ASP B 1 17 ? 10.047 26.062 8.18 1 53.19 17 ASP B N 1
ATOM 2180 C CA . ASP B 1 17 ? 8.609 26.062 8.445 1 53.19 17 ASP B CA 1
ATOM 2181 C C . ASP B 1 17 ? 7.832 25.531 7.246 1 53.19 17 ASP B C 1
ATOM 2183 O O . ASP B 1 17 ? 6.609 25.672 7.188 1 53.19 17 ASP B O 1
ATOM 2187 N N . LYS B 1 18 ? 8.539 25 6.18 1 68.38 18 LYS B N 1
ATOM 2188 C CA . LYS B 1 18 ? 7.789 24.781 4.949 1 68.38 18 LYS B CA 1
ATOM 2189 C C . LYS B 1 18 ? 7.195 23.375 4.918 1 68.38 18 LYS B C 1
ATOM 2191 O O . LYS B 1 18 ? 7.789 22.422 5.445 1 68.38 18 LYS B O 1
ATOM 2196 N N . HIS B 1 19 ? 5.984 23.375 4.527 1 87.38 19 HIS B N 1
ATOM 2197 C CA . HIS B 1 19 ? 5.285 22.141 4.184 1 87.38 19 HIS B CA 1
ATOM 2198 C C . HIS B 1 19 ? 6.062 21.344 3.143 1 87.38 19 HIS B C 1
ATOM 2200 O O . HIS B 1 19 ? 6.402 21.859 2.08 1 87.38 19 HIS B O 1
ATOM 2206 N N . LEU B 1 20 ? 6.547 20.25 3.576 1 94.06 20 LEU B N 1
ATOM 2207 C CA . LEU B 1 20 ? 7.152 19.375 2.582 1 94.06 20 LEU B CA 1
ATOM 2208 C C . LEU B 1 20 ? 6.102 18.844 1.616 1 94.06 20 LEU B C 1
ATOM 2210 O O . LEU B 1 20 ? 6.344 18.766 0.409 1 94.06 20 LEU B O 1
ATOM 2214 N N . ILE B 1 21 ? 4.953 18.5 2.223 1 96.31 21 ILE B N 1
ATOM 2215 C CA . ILE B 1 21 ? 3.842 18 1.421 1 96.31 21 ILE B CA 1
ATOM 2216 C C . ILE B 1 21 ? 2.543 18.672 1.873 1 96.31 21 ILE B C 1
ATOM 2218 O O . ILE B 1 21 ? 2.299 18.812 3.072 1 96.31 21 ILE B O 1
ATOM 2222 N N . ARG B 1 22 ? 1.859 19.125 0.994 1 95.31 22 ARG B N 1
ATOM 2223 C CA . ARG B 1 22 ? 0.504 19.641 1.186 1 95.31 22 ARG B CA 1
ATOM 2224 C C . ARG B 1 22 ? -0.428 19.125 0.088 1 95.31 22 ARG B C 1
ATOM 2226 O O . ARG B 1 22 ? -0.278 19.5 -1.079 1 95.31 22 ARG B O 1
ATOM 2233 N N . LEU B 1 23 ? -1.296 18.281 0.459 1 96.62 23 LEU B N 1
ATOM 2234 C CA . LEU B 1 23 ? -2.221 17.656 -0.484 1 96.62 23 LEU B CA 1
ATOM 2235 C C . LEU B 1 23 ? -3.662 17.812 -0.019 1 96.62 23 LEU B C 1
ATOM 2237 O O . LEU B 1 23 ? -4.047 17.297 1.027 1 96.62 23 LEU B O 1
ATOM 2241 N N . PRO B 1 24 ? -4.453 18.641 -0.823 1 97.62 24 PRO B N 1
ATOM 2242 C CA . PRO B 1 24 ? -5.871 18.672 -0.463 1 97.62 24 PRO B CA 1
ATOM 2243 C C . PRO B 1 24 ? -6.477 17.281 -0.325 1 97.62 24 PRO B C 1
ATOM 2245 O O . PRO B 1 24 ? -6.16 16.375 -1.11 1 97.62 24 PRO B O 1
ATOM 2248 N N . PHE B 1 25 ? -7.305 17.094 0.623 1 97.62 25 PHE B N 1
ATOM 2249 C CA . PHE B 1 25 ? -7.859 15.781 0.907 1 97.62 25 PHE B CA 1
ATOM 2250 C C . PHE B 1 25 ? -8.695 15.281 -0.264 1 97.62 25 PHE B C 1
ATOM 2252 O O . PHE B 1 25 ? -8.789 14.078 -0.498 1 97.62 25 PHE B O 1
ATOM 2259 N N . THR B 1 26 ? -9.328 16.203 -0.979 1 97.94 26 THR B N 1
ATOM 2260 C CA . THR B 1 26 ? -10.117 15.828 -2.146 1 97.94 26 THR B CA 1
ATOM 2261 C C . THR B 1 26 ? -9.25 15.109 -3.178 1 97.94 26 THR B C 1
ATOM 2263 O O . THR B 1 26 ? -9.664 14.086 -3.736 1 97.94 26 THR B O 1
ATOM 2266 N N . HIS B 1 27 ? -8.062 15.609 -3.41 1 98.19 27 HIS B N 1
ATOM 2267 C CA . HIS B 1 27 ? -7.145 14.953 -4.34 1 98.19 27 HIS B CA 1
ATOM 2268 C C . HIS B 1 27 ? -6.664 13.617 -3.789 1 98.19 27 HIS B C 1
ATOM 2270 O O . HIS B 1 27 ? -6.535 12.641 -4.535 1 98.19 27 HIS B O 1
ATOM 2276 N N . PHE B 1 28 ? -6.422 13.656 -2.521 1 98.44 28 PHE B N 1
ATOM 2277 C CA . PHE B 1 28 ? -6.004 12.43 -1.854 1 98.44 28 PHE B CA 1
ATOM 2278 C C . PHE B 1 28 ? -7.074 11.352 -1.988 1 98.44 28 PHE B C 1
ATOM 2280 O O . PHE B 1 28 ? -6.762 10.195 -2.303 1 98.44 28 PHE B O 1
ATOM 2287 N N . ALA B 1 29 ? -8.32 11.688 -1.755 1 98.38 29 ALA B N 1
ATOM 2288 C CA . ALA B 1 29 ? -9.438 10.758 -1.846 1 98.38 29 ALA B CA 1
ATOM 2289 C C . ALA B 1 29 ? -9.602 10.234 -3.27 1 98.38 29 ALA B C 1
ATOM 2291 O O . ALA B 1 29 ? -9.766 9.023 -3.48 1 98.38 29 ALA B O 1
ATOM 2292 N N . VAL B 1 30 ? -9.531 11.125 -4.215 1 98.62 30 VAL B N 1
ATOM 2293 C CA . VAL B 1 30 ? -9.711 10.742 -5.609 1 98.62 30 VAL B CA 1
ATOM 2294 C C . VAL B 1 30 ? -8.586 9.797 -6.035 1 98.62 30 VAL B C 1
ATOM 2296 O O . VAL B 1 30 ? -8.844 8.758 -6.656 1 98.62 30 VAL B O 1
ATOM 2299 N N . ALA B 1 31 ? -7.348 10.133 -5.711 1 98.31 31 ALA B N 1
ATOM 2300 C CA . ALA B 1 31 ? -6.219 9.281 -6.07 1 98.31 31 ALA B CA 1
ATOM 2301 C C . ALA B 1 31 ? -6.355 7.891 -5.445 1 98.31 31 ALA B C 1
ATOM 2303 O O . ALA B 1 31 ? -6.066 6.883 -6.09 1 98.31 31 ALA B O 1
ATOM 2304 N N . THR B 1 32 ? -6.793 7.855 -4.207 1 98.56 32 THR B N 1
ATOM 2305 C CA . THR B 1 32 ? -6.938 6.594 -3.49 1 98.56 32 THR B CA 1
ATOM 2306 C C . THR B 1 32 ? -7.992 5.715 -4.156 1 98.56 32 THR B C 1
ATOM 2308 O O . THR B 1 32 ? -7.75 4.531 -4.41 1 98.56 32 THR B O 1
ATOM 2311 N N . VAL B 1 33 ? -9.133 6.285 -4.527 1 98.69 33 VAL B N 1
ATOM 2312 C CA . VAL B 1 33 ? -10.242 5.492 -5.051 1 98.69 33 VAL B CA 1
ATOM 2313 C C . VAL B 1 33 ? -10 5.172 -6.523 1 98.69 33 VAL B C 1
ATOM 2315 O O . VAL B 1 33 ? -10.477 4.156 -7.031 1 98.69 33 VAL B O 1
ATOM 2318 N N . CYS B 1 34 ? -9.203 5.988 -7.211 1 98.62 34 CYS B N 1
ATOM 2319 C CA . CYS B 1 34 ? -8.906 5.738 -8.617 1 98.62 34 CYS B CA 1
ATOM 2320 C C . CYS B 1 34 ? -8.07 4.477 -8.781 1 98.62 34 CYS B C 1
ATOM 2322 O O . CYS B 1 34 ? -8.125 3.818 -9.82 1 98.62 34 CYS B O 1
ATOM 2324 N N . LEU B 1 35 ? -7.32 4.137 -7.785 1 98.69 35 LEU B N 1
ATOM 2325 C CA . LEU B 1 35 ? -6.426 2.986 -7.891 1 98.69 35 LEU B CA 1
ATOM 2326 C C . LEU B 1 35 ? -7.219 1.697 -8.078 1 98.69 35 LEU B C 1
ATOM 2328 O O . LEU B 1 35 ? -7.082 1.02 -9.102 1 98.69 35 LEU B O 1
ATOM 2332 N N . PRO B 1 36 ? -8.148 1.325 -7.199 1 98.69 36 PRO B N 1
ATOM 2333 C CA . PRO B 1 36 ? -8.938 0.12 -7.457 1 98.69 36 PRO B CA 1
ATOM 2334 C C . PRO B 1 36 ? -9.844 0.257 -8.68 1 98.69 36 PRO B C 1
ATOM 2336 O O . PRO B 1 36 ? -10.109 -0.731 -9.367 1 98.69 36 PRO B O 1
ATOM 2339 N N . LEU B 1 37 ? -10.328 1.492 -8.961 1 98.81 37 LEU B N 1
ATOM 2340 C CA . LEU B 1 37 ? -11.188 1.684 -10.125 1 98.81 37 LEU B CA 1
ATOM 2341 C C . LEU B 1 37 ? -10.438 1.389 -11.414 1 98.81 37 LEU B C 1
ATOM 2343 O O . LEU B 1 37 ? -10.922 0.64 -12.266 1 98.81 37 LEU B O 1
ATOM 2347 N N . ILE B 1 38 ? -9.281 1.989 -11.555 1 98.75 38 ILE B N 1
ATOM 2348 C CA . ILE B 1 38 ? -8.453 1.752 -12.734 1 98.75 38 ILE B CA 1
ATOM 2349 C C . ILE B 1 38 ? -8.07 0.275 -12.812 1 98.75 38 ILE B C 1
ATOM 2351 O O . ILE B 1 38 ? -8.102 -0.328 -13.883 1 98.75 38 ILE B O 1
ATOM 2355 N N . GLY B 1 39 ? -7.711 -0.291 -11.641 1 98.69 39 GLY B N 1
ATOM 2356 C CA . GLY B 1 39 ? -7.426 -1.717 -11.609 1 98.69 39 GLY B CA 1
ATOM 2357 C C . GLY B 1 39 ? -8.586 -2.566 -12.094 1 98.69 39 GLY B C 1
ATOM 2358 O O . GLY B 1 39 ? -8.406 -3.473 -12.906 1 98.69 39 GLY B O 1
ATOM 2359 N N . LEU B 1 40 ? -9.766 -2.283 -11.609 1 98.75 40 LEU B N 1
ATOM 2360 C CA . LEU B 1 40 ? -10.961 -3.041 -11.961 1 98.75 40 LEU B CA 1
ATOM 2361 C C . LEU B 1 40 ? -11.25 -2.947 -13.453 1 98.75 40 LEU B C 1
ATOM 2363 O O . LEU B 1 40 ? -11.414 -3.969 -14.125 1 98.75 40 LEU B O 1
ATOM 2367 N N . VAL B 1 41 ? -11.258 -1.729 -13.984 1 98.75 41 VAL B N 1
ATOM 2368 C CA . VAL B 1 41 ? -11.594 -1.498 -15.383 1 98.75 41 VAL B CA 1
ATOM 2369 C C . VAL B 1 41 ? -10.531 -2.141 -16.281 1 98.75 41 VAL B C 1
ATOM 2371 O O . VAL B 1 41 ? -10.867 -2.82 -17.25 1 98.75 41 VAL B O 1
ATOM 2374 N N . THR B 1 42 ? -9.289 -1.985 -15.953 1 98.81 42 THR B N 1
ATOM 2375 C CA . THR B 1 42 ? -8.203 -2.541 -16.75 1 98.81 42 THR B CA 1
ATOM 2376 C C . THR B 1 42 ? -8.25 -4.066 -16.734 1 98.81 42 THR B C 1
ATOM 2378 O O . THR B 1 42 ? -8.086 -4.707 -17.781 1 98.81 42 THR B O 1
ATOM 2381 N N . CYS B 1 43 ? -8.492 -4.664 -15.586 1 98.56 43 CYS B N 1
ATOM 2382 C CA . CYS B 1 43 ? -8.5 -6.121 -15.484 1 98.56 43 CYS B CA 1
ATOM 2383 C C . CYS B 1 43 ? -9.688 -6.711 -16.234 1 98.56 43 CYS B C 1
ATOM 2385 O O . CYS B 1 43 ? -9.547 -7.711 -16.938 1 98.56 43 CYS B O 1
ATOM 2387 N N . ILE B 1 44 ? -10.867 -6.102 -16.078 1 98.56 44 ILE B N 1
ATOM 2388 C CA . ILE B 1 44 ? -12.047 -6.609 -16.781 1 98.56 44 ILE B CA 1
ATOM 2389 C C . ILE B 1 44 ? -11.859 -6.48 -18.281 1 98.56 44 ILE B C 1
ATOM 2391 O O . ILE B 1 44 ? -12.086 -7.434 -19.031 1 98.56 44 ILE B O 1
ATOM 2395 N N . THR B 1 45 ? -11.391 -5.32 -18.766 1 98.62 45 THR B N 1
ATOM 2396 C CA . THR B 1 45 ? -11.219 -5.086 -20.203 1 98.62 45 THR B CA 1
ATOM 2397 C C . THR B 1 45 ? -10.133 -6.004 -20.766 1 98.62 45 THR B C 1
ATOM 2399 O O . THR B 1 45 ? -10.305 -6.578 -21.844 1 98.62 45 THR B O 1
ATOM 2402 N N . THR B 1 46 ? -9.023 -6.125 -20.062 1 98.44 46 THR B N 1
ATOM 2403 C CA . THR B 1 46 ? -7.945 -7 -20.5 1 98.44 46 THR B CA 1
ATOM 2404 C C . THR B 1 46 ? -8.398 -8.461 -20.516 1 98.44 46 THR B C 1
ATOM 2406 O O . THR B 1 46 ? -8.078 -9.211 -21.438 1 98.44 46 THR B O 1
ATOM 2409 N N . SER B 1 47 ? -9.148 -8.852 -19.484 1 98.12 47 SER B N 1
ATOM 2410 C CA . SER B 1 47 ? -9.664 -10.219 -19.422 1 98.12 47 SER B CA 1
ATOM 2411 C C . SER B 1 47 ? -10.609 -10.516 -20.578 1 98.12 47 SER B C 1
ATOM 2413 O O . SER B 1 47 ? -10.562 -11.594 -21.172 1 98.12 47 SER B O 1
ATOM 2415 N N . LEU B 1 48 ? -11.453 -9.609 -20.938 1 98.19 48 LEU B N 1
ATOM 2416 C CA . LEU B 1 48 ? -12.398 -9.781 -22.047 1 98.19 48 LEU B CA 1
ATOM 2417 C C . LEU B 1 48 ? -11.664 -9.789 -23.391 1 98.19 48 LEU B C 1
ATOM 2419 O O . LEU B 1 48 ? -12.055 -10.508 -24.312 1 98.19 48 LEU B O 1
ATOM 2423 N N . ALA B 1 49 ? -10.578 -9.031 -23.531 1 98.25 49 ALA B N 1
ATOM 2424 C CA . ALA B 1 49 ? -9.844 -8.898 -24.781 1 98.25 49 ALA B CA 1
ATOM 2425 C C . ALA B 1 49 ? -8.891 -10.07 -24.984 1 98.25 49 ALA B C 1
ATOM 2427 O O . ALA B 1 49 ? -8.758 -10.578 -26.094 1 98.25 49 ALA B O 1
ATOM 2428 N N . LEU B 1 50 ? -8.266 -10.523 -23.891 1 97.5 50 LEU B N 1
ATOM 2429 C CA . LEU B 1 50 ? -7.16 -11.461 -24.047 1 97.5 50 LEU B CA 1
ATOM 2430 C C . LEU B 1 50 ? -7.539 -12.844 -23.531 1 97.5 50 LEU B C 1
ATOM 2432 O O . LEU B 1 50 ? -6.93 -13.844 -23.922 1 97.5 50 LEU B O 1
ATOM 2436 N N . HIS B 1 51 ? -8.5 -12.945 -22.609 1 97.5 51 HIS B N 1
ATOM 2437 C CA . HIS B 1 51 ? -8.781 -14.211 -21.953 1 97.5 51 HIS B CA 1
ATOM 2438 C C . HIS B 1 51 ? -10.281 -14.469 -21.859 1 97.5 51 HIS B C 1
ATOM 2440 O O . HIS B 1 51 ? -10.773 -14.945 -20.844 1 97.5 51 HIS B O 1
ATOM 2446 N N . PHE B 1 52 ? -11.008 -14.117 -22.812 1 97.31 52 PHE B N 1
ATOM 2447 C CA . PHE B 1 52 ? -12.469 -14.141 -22.781 1 97.31 52 PHE B CA 1
ATOM 2448 C C . PHE B 1 52 ? -12.969 -15.516 -22.344 1 97.31 52 PHE B C 1
ATOM 2450 O O . PHE B 1 52 ? -13.742 -15.633 -21.391 1 97.31 52 PHE B O 1
ATOM 2457 N N . ASN B 1 53 ? -12.578 -16.625 -22.984 1 96.62 53 ASN B N 1
ATOM 2458 C CA . ASN B 1 53 ? -13.086 -17.969 -22.719 1 96.62 53 ASN B CA 1
ATOM 2459 C C . ASN B 1 53 ? -12.719 -18.438 -21.328 1 96.62 53 ASN B C 1
ATOM 2461 O O . ASN B 1 53 ? -13.57 -18.953 -20.594 1 96.62 53 ASN B O 1
ATOM 2465 N N . GLU B 1 54 ? -11.469 -18.219 -20.922 1 95.62 54 GLU B N 1
ATOM 2466 C CA . GLU B 1 54 ? -11.016 -18.656 -19.609 1 95.62 54 GLU B CA 1
ATOM 2467 C C . GLU B 1 54 ? -11.711 -17.875 -18.5 1 95.62 54 GLU B C 1
ATOM 2469 O O . GLU B 1 54 ? -12.062 -18.438 -17.453 1 95.62 54 GLU B O 1
ATOM 2474 N N . ALA B 1 55 ? -11.906 -16.594 -18.734 1 96.19 55 ALA B N 1
ATOM 2475 C CA . ALA B 1 55 ? -12.438 -15.719 -17.703 1 96.19 55 ALA B CA 1
ATOM 2476 C C . ALA B 1 55 ? -13.945 -15.906 -17.531 1 96.19 55 ALA B C 1
ATOM 2478 O O . ALA B 1 55 ? -14.492 -15.648 -16.453 1 96.19 55 ALA B O 1
ATOM 2479 N N . THR B 1 56 ? -14.617 -16.344 -18.562 1 96.62 56 THR B N 1
ATOM 2480 C CA . THR B 1 56 ? -16.062 -16.5 -18.484 1 96.62 56 THR B CA 1
ATOM 2481 C C . THR B 1 56 ? -16.453 -17.969 -18.312 1 96.62 56 THR B C 1
ATOM 2483 O O . THR B 1 56 ? -17.641 -18.297 -18.25 1 96.62 56 THR B O 1
ATOM 2486 N N . TYR B 1 57 ? -15.539 -18.828 -18.234 1 93.69 57 TYR B N 1
ATOM 2487 C CA . TYR B 1 57 ? -15.781 -20.266 -18.062 1 93.69 57 TYR B CA 1
ATOM 2488 C C . TYR B 1 57 ? -16.297 -20.578 -16.672 1 93.69 57 TYR B C 1
ATOM 2490 O O . TYR B 1 57 ? -15.805 -20.031 -15.68 1 93.69 57 TYR B O 1
ATOM 2498 N N . THR B 1 58 ? -17.266 -21.406 -16.531 1 94.44 58 THR B N 1
ATOM 2499 C CA . THR B 1 58 ? -17.766 -21.938 -15.266 1 94.44 58 THR B CA 1
ATOM 2500 C C . THR B 1 58 ? -17.922 -23.453 -15.336 1 94.44 58 THR B C 1
ATOM 2502 O O . THR B 1 58 ? -17.75 -24.047 -16.406 1 94.44 58 THR B O 1
ATOM 2505 N N . HIS B 1 59 ? -18.188 -24.031 -14.234 1 93.38 59 HIS B N 1
ATOM 2506 C CA . HIS B 1 59 ? -18.344 -25.469 -14.188 1 93.38 59 HIS B CA 1
ATOM 2507 C C . HIS B 1 59 ? -19.5 -25.922 -15.07 1 93.38 59 HIS B C 1
ATOM 2509 O O . HIS B 1 59 ? -19.578 -27.094 -15.461 1 93.38 59 HIS B O 1
ATOM 2515 N N . CYS B 1 60 ? -20.453 -25.031 -15.359 1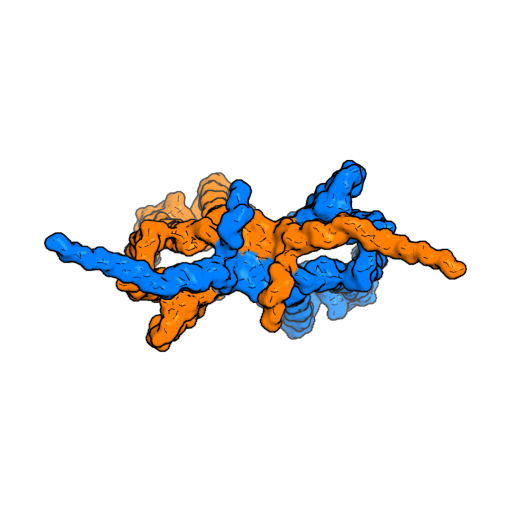 95.62 60 CYS B N 1
ATOM 2516 C CA . CYS B 1 60 ? -21.641 -25.344 -16.156 1 95.62 60 CYS B CA 1
ATOM 2517 C C . CYS B 1 60 ? -21.312 -25.391 -17.641 1 95.62 60 CYS B C 1
ATOM 2519 O O . CYS B 1 60 ? -22.078 -25.922 -18.438 1 95.62 60 CYS B O 1
ATOM 2521 N N . GLN B 1 61 ? -20.266 -24.781 -18.062 1 95.38 61 GLN B N 1
ATOM 2522 C CA . GLN B 1 61 ? -19.797 -24.75 -19.438 1 95.38 61 GLN B CA 1
ATOM 2523 C C . GLN B 1 61 ? -20.859 -24.188 -20.375 1 95.38 61 GLN B C 1
ATOM 2525 O O . GLN B 1 61 ? -21.109 -24.719 -21.453 1 95.38 61 GLN B O 1
ATOM 2530 N N . VAL B 1 62 ? -21.547 -23.25 -19.875 1 96.62 62 VAL B N 1
ATOM 2531 C CA . VAL B 1 62 ? -22.531 -22.531 -20.672 1 96.62 62 VAL B CA 1
ATOM 2532 C C . VAL B 1 62 ? -21.984 -21.156 -21.047 1 96.62 62 VAL B C 1
ATOM 2534 O O . VAL B 1 62 ? -20.984 -20.703 -20.469 1 96.62 62 VAL B O 1
ATOM 2537 N N . SER B 1 63 ? -22.688 -20.484 -21.953 1 96.19 63 SER B N 1
ATOM 2538 C CA . SER B 1 63 ? -22.219 -19.188 -22.438 1 96.19 63 SER B CA 1
ATOM 2539 C C . SER B 1 63 ? -22.453 -18.094 -21.406 1 96.19 63 SER B C 1
ATOM 2541 O O . SER B 1 63 ? -23.531 -18 -20.828 1 96.19 63 SER B O 1
ATOM 2543 N N . ASN B 1 64 ? -21.422 -17.344 -21.078 1 97.69 64 ASN B N 1
ATOM 2544 C CA . ASN B 1 64 ? -21.438 -16.109 -20.297 1 97.69 64 ASN B CA 1
ATOM 2545 C C . ASN B 1 64 ? -20.609 -15.016 -20.953 1 97.69 64 ASN B C 1
ATOM 2547 O O . ASN B 1 64 ? -19.766 -15.289 -21.812 1 97.69 64 ASN B O 1
ATOM 2551 N N . TYR B 1 65 ? -20.844 -13.766 -20.516 1 97.81 65 TYR B N 1
ATOM 2552 C CA . TYR B 1 65 ? -20.281 -12.664 -21.297 1 97.81 65 TYR B CA 1
ATOM 2553 C C . TYR B 1 65 ? -19.469 -11.727 -20.422 1 97.81 65 TYR B C 1
ATOM 2555 O O . TYR B 1 65 ? -18.719 -10.898 -20.938 1 97.81 65 TYR B O 1
ATOM 2563 N N . LEU B 1 66 ? -19.625 -11.859 -19.141 1 98.38 66 LEU B N 1
ATOM 2564 C CA . LEU B 1 66 ? -18.828 -11.109 -18.188 1 98.38 66 LEU B CA 1
ATOM 2565 C C . LEU B 1 66 ? -18.188 -12.039 -17.172 1 98.38 66 LEU B C 1
ATOM 2567 O O . LEU B 1 66 ? -18.844 -12.945 -16.656 1 98.38 66 LEU B O 1
ATOM 2571 N N . PRO B 1 67 ? -16.953 -11.828 -16.953 1 98.06 67 PRO B N 1
ATOM 2572 C CA . PRO B 1 67 ? -16.312 -12.602 -15.883 1 98.06 67 PRO B CA 1
ATOM 2573 C C . PRO B 1 67 ? -16.609 -12.031 -14.492 1 98.06 67 PRO B C 1
ATOM 2575 O O . PRO B 1 67 ? -16.828 -10.828 -14.352 1 98.06 67 PRO B O 1
ATOM 2578 N N . SER B 1 68 ? -16.672 -12.898 -13.508 1 97.69 68 SER B N 1
ATOM 2579 C CA . SER B 1 68 ? -16.625 -12.383 -12.141 1 97.69 68 SER B CA 1
ATOM 2580 C C . SER B 1 68 ? -15.352 -11.594 -11.898 1 97.69 68 SER B C 1
ATOM 2582 O O . SER B 1 68 ? -14.383 -11.711 -12.656 1 97.69 68 SER B O 1
ATOM 2584 N N . ILE B 1 69 ? -15.305 -10.797 -10.883 1 97.94 69 ILE B N 1
ATOM 2585 C CA . ILE B 1 69 ? -14.102 -10.031 -10.57 1 97.94 69 ILE B CA 1
ATOM 2586 C C . ILE B 1 69 ? -12.961 -10.984 -10.227 1 97.94 69 ILE B C 1
ATOM 2588 O O . ILE B 1 69 ? -11.836 -10.812 -10.688 1 97.94 69 ILE B O 1
ATOM 2592 N N . SER B 1 70 ? -13.25 -12.039 -9.461 1 96.81 70 SER B N 1
ATOM 2593 C CA . SER B 1 70 ? -12.234 -13.016 -9.102 1 96.81 70 SER B CA 1
ATOM 2594 C C . SER B 1 70 ? -11.609 -13.648 -10.336 1 96.81 70 SER B C 1
ATOM 2596 O O . SER B 1 70 ? -10.406 -13.898 -10.375 1 96.81 70 SER B O 1
ATOM 2598 N N . ALA B 1 71 ? -12.438 -13.969 -11.32 1 96.75 71 ALA B N 1
ATOM 2599 C CA . ALA B 1 71 ? -11.938 -14.562 -12.562 1 96.75 71 ALA B CA 1
ATOM 2600 C C . ALA B 1 71 ? -11.172 -13.531 -13.391 1 96.75 71 ALA B C 1
ATOM 2602 O O . ALA B 1 71 ? -10.148 -13.852 -14 1 96.75 71 ALA B O 1
ATOM 2603 N N . ALA B 1 72 ? -11.617 -12.297 -13.359 1 97.69 72 ALA B N 1
ATOM 2604 C CA . ALA B 1 72 ? -11.031 -11.234 -14.172 1 97.69 72 ALA B CA 1
ATOM 2605 C C . ALA B 1 72 ? -9.641 -10.859 -13.664 1 97.69 72 ALA B C 1
ATOM 2607 O O . ALA B 1 72 ? -8.844 -10.281 -14.406 1 97.69 72 ALA B O 1
ATOM 2608 N N . ILE B 1 73 ? -9.32 -11.164 -12.43 1 96.88 73 ILE B N 1
ATOM 2609 C CA . ILE B 1 73 ? -8.039 -10.75 -11.875 1 96.88 73 ILE B CA 1
ATOM 2610 C C . ILE B 1 73 ? -7.16 -11.984 -11.625 1 96.88 73 ILE B C 1
ATOM 2612 O O . ILE B 1 73 ? -6.141 -11.898 -10.938 1 96.88 73 ILE B O 1
ATOM 2616 N N . SER B 1 74 ? -7.578 -13.133 -12.102 1 94.38 74 SER B N 1
ATOM 2617 C CA . SER B 1 74 ? -6.883 -14.367 -11.766 1 94.38 74 SER B CA 1
ATOM 2618 C C . SER B 1 74 ? -5.719 -14.625 -12.727 1 94.38 74 SER B C 1
ATOM 2620 O O . SER B 1 74 ? -4.695 -15.18 -12.328 1 94.38 74 SER B O 1
ATOM 2622 N N . LEU B 1 75 ? -5.906 -14.242 -13.984 1 94.94 75 LEU B N 1
ATOM 2623 C CA . LEU B 1 75 ? -4.883 -14.531 -14.984 1 94.94 75 LEU B CA 1
ATOM 2624 C C . LEU B 1 75 ? -3.912 -13.359 -15.117 1 94.94 75 LEU B C 1
ATOM 2626 O O . LEU B 1 75 ? -4.141 -12.289 -14.547 1 94.94 75 LEU B O 1
ATOM 2630 N N . THR B 1 76 ? -2.787 -13.594 -15.766 1 94.81 76 THR B N 1
ATOM 2631 C CA . THR B 1 76 ? -1.778 -12.562 -15.977 1 94.81 76 THR B CA 1
ATOM 2632 C C . THR B 1 76 ? -1.895 -11.969 -17.375 1 94.81 76 THR B C 1
ATOM 2634 O O . THR B 1 76 ? -2.189 -12.688 -18.344 1 94.81 76 THR B O 1
ATOM 2637 N N . PRO B 1 77 ? -1.81 -10.617 -17.453 1 96.12 77 PRO B N 1
ATOM 2638 C CA . PRO B 1 77 ? -1.159 -9.719 -16.5 1 96.12 77 PRO B CA 1
ATOM 2639 C C . PRO B 1 77 ? -2.146 -9.078 -15.531 1 96.12 77 PRO B C 1
ATOM 2641 O O . PRO B 1 77 ? -1.751 -8.273 -14.68 1 96.12 77 PRO B O 1
ATOM 2644 N N . GLU B 1 78 ? -3.484 -9.398 -15.609 1 97.88 78 GLU B N 1
ATOM 2645 C CA . GLU B 1 78 ? -4.527 -8.781 -14.797 1 97.88 78 GLU B CA 1
ATOM 2646 C C . GLU B 1 78 ? -4.223 -8.93 -13.305 1 97.88 78 GLU B C 1
ATOM 2648 O O . GLU B 1 78 ? -4.359 -7.973 -12.539 1 97.88 78 GLU B O 1
ATOM 2653 N N . ARG B 1 79 ? -3.76 -10.094 -12.938 1 97.19 79 ARG B N 1
ATOM 2654 C CA . ARG B 1 79 ? -3.451 -10.391 -11.547 1 97.19 79 ARG B CA 1
ATOM 2655 C C . ARG B 1 79 ? -2.418 -9.414 -10.992 1 97.19 79 ARG B C 1
ATOM 2657 O O . ARG B 1 79 ? -2.596 -8.867 -9.898 1 97.19 79 ARG B O 1
ATOM 2664 N N . TYR B 1 80 ? -1.365 -9.188 -11.719 1 96.94 80 TYR B N 1
ATOM 2665 C CA . TYR B 1 80 ? -0.29 -8.297 -11.281 1 96.94 80 TYR B CA 1
ATOM 2666 C C . TYR B 1 80 ? -0.766 -6.852 -11.219 1 96.94 80 TYR B C 1
ATOM 2668 O O . TYR B 1 80 ? -0.415 -6.117 -10.297 1 96.94 80 TYR B O 1
ATOM 2676 N N . ILE B 1 81 ? -1.555 -6.473 -12.18 1 97.88 81 ILE B N 1
ATOM 2677 C CA . ILE B 1 81 ? -2.088 -5.113 -12.234 1 97.88 81 ILE B CA 1
ATOM 2678 C C . ILE B 1 81 ? -2.971 -4.859 -11.008 1 97.88 81 ILE B C 1
ATOM 2680 O O . ILE B 1 81 ? -2.826 -3.836 -10.336 1 97.88 81 ILE B O 1
ATOM 2684 N N . TRP B 1 82 ? -3.855 -5.793 -10.75 1 98.5 82 TRP B N 1
ATOM 2685 C CA . TRP B 1 82 ? -4.758 -5.66 -9.609 1 98.5 82 TRP B CA 1
ATOM 2686 C C . TRP B 1 82 ? -3.979 -5.59 -8.305 1 98.5 82 TRP B C 1
ATOM 2688 O O . TRP B 1 82 ? -4.238 -4.727 -7.461 1 98.5 82 TRP B O 1
ATOM 2698 N N . ARG B 1 83 ? -2.99 -6.422 -8.117 1 98.19 83 ARG B N 1
ATOM 2699 C CA . ARG B 1 83 ? -2.182 -6.453 -6.902 1 98.19 83 ARG B CA 1
ATOM 2700 C C . ARG B 1 83 ? -1.458 -5.129 -6.691 1 98.19 83 ARG B C 1
ATOM 2702 O O . ARG B 1 83 ? -1.395 -4.617 -5.57 1 98.19 83 ARG B O 1
ATOM 2709 N N . LEU B 1 84 ? -0.947 -4.633 -7.781 1 98.12 84 LEU B N 1
ATOM 2710 C CA . LEU B 1 84 ? -0.232 -3.363 -7.695 1 98.12 84 LEU B CA 1
ATOM 2711 C C . LEU B 1 84 ? -1.172 -2.234 -7.289 1 98.12 84 LEU B C 1
ATOM 2713 O O . LEU B 1 84 ? -0.862 -1.459 -6.383 1 98.12 84 LEU B O 1
ATOM 2717 N N . CYS B 1 85 ? -2.314 -2.15 -7.914 1 98.69 85 CYS B N 1
ATOM 2718 C CA . CYS B 1 85 ? -3.279 -1.093 -7.633 1 98.69 85 CYS B CA 1
ATOM 2719 C C . CYS B 1 85 ? -3.764 -1.163 -6.191 1 98.69 85 CYS B C 1
ATOM 2721 O O . CYS B 1 85 ? -3.791 -0.149 -5.488 1 98.69 85 CYS B O 1
ATOM 2723 N N . ILE B 1 86 ? -4.086 -2.326 -5.715 1 98.75 86 ILE B N 1
ATOM 2724 C CA . ILE B 1 86 ? -4.629 -2.48 -4.371 1 98.75 86 ILE B CA 1
ATOM 2725 C C . ILE B 1 86 ? -3.516 -2.291 -3.342 1 98.75 86 ILE B C 1
ATOM 2727 O O . ILE B 1 86 ? -3.752 -1.757 -2.256 1 98.75 86 ILE B O 1
ATOM 2731 N N . GLY B 1 87 ? -2.285 -2.738 -3.678 1 98.19 87 GLY B N 1
ATOM 2732 C CA . GLY B 1 87 ? -1.16 -2.459 -2.801 1 98.19 87 GLY B CA 1
ATOM 2733 C C . GLY B 1 87 ? -0.978 -0.981 -2.514 1 98.19 87 GLY B C 1
ATOM 2734 O O . GLY B 1 87 ? -0.861 -0.577 -1.354 1 98.19 87 GLY B O 1
ATOM 2735 N N . LEU B 1 88 ? -1.025 -0.193 -3.516 1 98.38 88 LEU B N 1
ATOM 2736 C CA . LEU B 1 88 ? -0.862 1.251 -3.381 1 98.38 88 LEU B CA 1
ATOM 2737 C C . LEU B 1 88 ? -2.064 1.87 -2.676 1 98.38 88 LEU B C 1
ATOM 2739 O O . LEU B 1 88 ? -1.926 2.867 -1.964 1 98.38 88 LEU B O 1
ATOM 2743 N N . HIS B 1 89 ? -3.168 1.281 -2.828 1 98.62 89 HIS B N 1
ATOM 2744 C CA . HIS B 1 89 ? -4.445 1.739 -2.291 1 98.62 89 HIS B CA 1
ATOM 2745 C C . HIS B 1 89 ? -4.543 1.471 -0.794 1 98.62 89 HIS B C 1
ATOM 2747 O O . HIS B 1 89 ? -5.211 2.211 -0.068 1 98.62 89 HIS B O 1
ATOM 2753 N N . SER B 1 90 ? -3.883 0.521 -0.263 1 98.31 90 SER B N 1
ATOM 2754 C CA . SER B 1 90 ? -4.168 -0.062 1.044 1 98.31 90 SER B CA 1
ATOM 2755 C C . SER B 1 90 ? -3.83 0.911 2.168 1 98.31 90 SER B C 1
ATOM 2757 O O . SER B 1 90 ? -4.703 1.293 2.951 1 98.31 90 SER B O 1
ATOM 2759 N N . ALA B 1 91 ? -2.623 1.406 2.199 1 98.44 91 ALA B N 1
ATOM 2760 C CA . ALA B 1 91 ? -2.225 2.266 3.311 1 98.44 91 ALA B CA 1
ATOM 2761 C C . ALA B 1 91 ? -3.078 3.531 3.357 1 98.44 91 ALA B C 1
ATOM 2763 O O . ALA B 1 91 ? -3.557 3.926 4.422 1 98.44 91 ALA B O 1
ATOM 2764 N N . PRO B 1 92 ? -3.32 4.195 2.201 1 98.44 92 PRO B N 1
ATOM 2765 C CA . PRO B 1 92 ? -4.207 5.359 2.225 1 98.44 92 PRO B CA 1
ATOM 2766 C C . PRO B 1 92 ? -5.594 5.035 2.775 1 98.44 92 PRO B C 1
ATOM 2768 O O . PRO B 1 92 ? -6.188 5.848 3.486 1 98.44 92 PRO B O 1
ATOM 2771 N N . ARG B 1 93 ? -6.113 3.871 2.494 1 98.69 93 ARG B N 1
ATOM 2772 C CA . ARG B 1 93 ? -7.438 3.488 2.979 1 98.69 93 ARG B CA 1
ATOM 2773 C C . ARG B 1 93 ? -7.445 3.354 4.496 1 98.69 93 ARG B C 1
ATOM 2775 O O . ARG B 1 93 ? -8.422 3.717 5.152 1 98.69 93 ARG B O 1
ATOM 2782 N N . PHE B 1 94 ? -6.43 2.834 5.031 1 98.44 94 PHE B N 1
ATOM 2783 C CA . PHE B 1 94 ? -6.34 2.732 6.484 1 98.44 94 PHE B CA 1
ATOM 2784 C C . PHE B 1 94 ? -6.227 4.113 7.117 1 98.44 94 PHE B C 1
ATOM 2786 O O . PHE B 1 94 ? -6.754 4.348 8.203 1 98.44 94 PHE B O 1
ATOM 2793 N N . LEU B 1 95 ? -5.535 4.984 6.449 1 98.06 95 LEU B N 1
ATOM 2794 C CA . LEU B 1 95 ? -5.441 6.355 6.934 1 98.06 95 LEU B CA 1
ATOM 2795 C C . LEU B 1 95 ? -6.812 7.02 6.953 1 98.06 95 LEU B C 1
ATOM 2797 O O . LEU B 1 95 ? -7.164 7.703 7.918 1 98.06 95 LEU B O 1
ATOM 2801 N N . VAL B 1 96 ? -7.566 6.824 5.895 1 98.44 96 VAL B N 1
ATOM 2802 C CA . VAL B 1 96 ? -8.906 7.406 5.816 1 98.44 96 VAL B CA 1
ATOM 2803 C C . VAL B 1 96 ? -9.781 6.844 6.934 1 98.44 96 VAL B C 1
ATOM 2805 O O . VAL B 1 96 ? -10.562 7.578 7.547 1 98.44 96 VAL B O 1
ATOM 2808 N N . ALA B 1 97 ? -9.656 5.562 7.195 1 98.56 97 ALA B N 1
ATOM 2809 C CA . ALA B 1 97 ? -10.414 4.949 8.281 1 98.56 97 ALA B CA 1
ATOM 2810 C C . ALA B 1 97 ? -10.07 5.602 9.625 1 98.56 97 ALA B C 1
ATOM 2812 O O . ALA B 1 97 ? -10.969 5.895 10.422 1 98.56 97 ALA B O 1
ATOM 2813 N N . ALA B 1 98 ? -8.812 5.844 9.844 1 97.94 98 ALA B N 1
ATOM 2814 C CA . ALA B 1 98 ? -8.383 6.492 11.078 1 97.94 98 ALA B CA 1
ATOM 2815 C C . ALA B 1 98 ? -8.906 7.922 11.164 1 97.94 98 ALA B C 1
ATOM 2817 O O . ALA B 1 98 ? -9.305 8.383 12.234 1 97.94 98 ALA B O 1
ATOM 2818 N N . ALA B 1 99 ? -8.852 8.617 10.078 1 97.69 99 ALA B N 1
ATOM 2819 C CA . ALA B 1 99 ? -9.352 9.984 10.031 1 97.69 99 ALA B CA 1
ATOM 2820 C C . ALA B 1 99 ? -10.836 10.039 10.383 1 97.69 99 ALA B C 1
ATOM 2822 O O . ALA B 1 99 ? -11.273 10.883 11.172 1 97.69 99 ALA B O 1
ATOM 2823 N N . TYR B 1 100 ? -11.617 9.164 9.766 1 98.06 100 TYR B N 1
ATOM 2824 C CA . TYR B 1 100 ? -13.039 9.117 10.055 1 98.06 100 TYR B CA 1
ATOM 2825 C C . TYR B 1 100 ? -13.281 8.797 11.531 1 98.06 100 TYR B C 1
ATOM 2827 O O . TYR B 1 100 ? -14.188 9.367 12.156 1 98.06 100 TYR B O 1
ATOM 2835 N N . PHE B 1 101 ? -12.523 7.867 12.07 1 97.88 101 PHE B N 1
ATOM 2836 C CA . PHE B 1 101 ? -12.664 7.52 13.484 1 97.88 101 PHE B CA 1
ATOM 2837 C C . PHE B 1 101 ? -12.445 8.742 14.367 1 97.88 101 PHE B C 1
ATOM 2839 O O . PHE B 1 101 ? -13.234 9 15.281 1 97.88 101 PHE B O 1
ATOM 2846 N N . SER B 1 102 ? -11.375 9.469 14.086 1 96.88 102 SER B N 1
ATOM 2847 C CA . SER B 1 102 ? -11.102 10.703 14.82 1 96.88 102 SER B CA 1
ATOM 2848 C C . SER B 1 102 ? -12.234 11.711 14.656 1 96.88 102 SER B C 1
ATOM 2850 O O . SER B 1 102 ? -12.625 12.367 15.625 1 96.88 102 SER B O 1
ATOM 2852 N N . PHE B 1 103 ? -12.688 11.852 13.484 1 95.19 103 PHE B N 1
ATOM 2853 C CA . PHE B 1 103 ? -13.789 12.75 13.188 1 95.19 103 PHE B CA 1
ATOM 2854 C C . PHE B 1 103 ? -15.008 12.414 14.039 1 95.19 103 PHE B C 1
ATOM 2856 O O . PHE B 1 103 ? -15.602 13.297 14.664 1 95.19 103 PHE B O 1
ATOM 2863 N N . TYR B 1 104 ? -15.367 11.141 14.094 1 95.38 104 TYR B N 1
ATOM 2864 C CA . TYR B 1 104 ? -16.547 10.719 14.836 1 95.38 104 TYR B CA 1
ATOM 2865 C C . TYR B 1 104 ? -16.344 10.906 16.328 1 95.38 104 TYR B C 1
ATOM 2867 O O . TYR B 1 104 ? -17.266 11.305 17.047 1 95.38 104 TYR B O 1
ATOM 2875 N N . ARG B 1 105 ? -15.195 10.562 16.797 1 94.12 105 ARG B N 1
ATOM 2876 C CA . ARG B 1 105 ? -14.906 10.711 18.219 1 94.12 105 ARG B CA 1
ATOM 2877 C C . ARG B 1 105 ? -15.07 12.156 18.672 1 94.12 105 ARG B 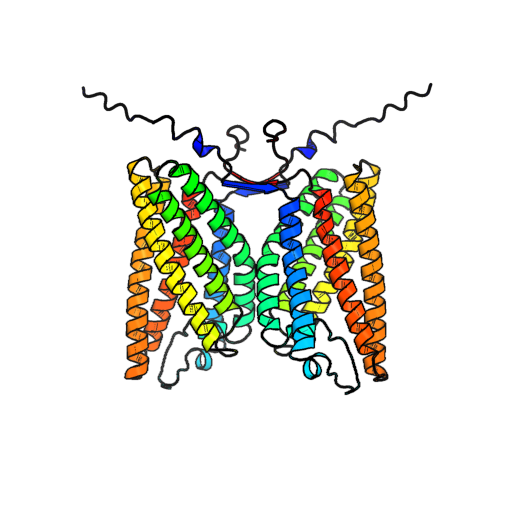C 1
ATOM 2879 O O . ARG B 1 105 ? -15.531 12.422 19.781 1 94.12 105 ARG B O 1
ATOM 2886 N N . GLY B 1 106 ? -14.641 13.062 17.812 1 90.75 106 GLY B N 1
ATOM 2887 C CA . GLY B 1 106 ? -14.789 14.477 18.109 1 90.75 106 GLY B CA 1
ATOM 2888 C C . GLY B 1 106 ? -16.219 14.969 18.016 1 90.75 106 GLY B C 1
ATOM 2889 O O . GLY B 1 106 ? -16.719 15.633 18.922 1 90.75 106 GLY B O 1
ATOM 2890 N N . ARG B 1 107 ? -16.906 14.594 16.969 1 89.56 107 ARG B N 1
ATOM 2891 C CA . ARG B 1 107 ? -18.234 15.094 16.688 1 89.56 107 ARG B CA 1
ATOM 2892 C C . ARG B 1 107 ? -19.266 14.508 17.656 1 89.56 107 ARG B C 1
ATOM 2894 O O . ARG B 1 107 ? -20.266 15.156 17.969 1 89.56 107 ARG B O 1
ATOM 2901 N N . LEU B 1 108 ? -18.984 13.367 18.125 1 91.31 108 LEU B N 1
ATOM 2902 C CA . LEU B 1 108 ? -19.969 12.672 18.969 1 91.31 108 LEU B CA 1
ATOM 2903 C C . LEU B 1 108 ? -19.469 12.578 20.406 1 91.31 108 LEU B C 1
ATOM 2905 O O . LEU B 1 108 ? -19.859 11.664 21.141 1 91.31 108 LEU B O 1
ATOM 2909 N N . ALA B 1 109 ? -18.594 13.469 20.672 1 88.31 109 ALA B N 1
ATOM 2910 C CA . ALA B 1 109 ? -18.062 13.5 22.031 1 88.31 109 ALA B CA 1
ATOM 2911 C C . ALA B 1 109 ? -19.203 13.578 23.062 1 88.31 109 ALA B C 1
ATOM 2913 O O . ALA B 1 109 ? -20.156 14.344 22.891 1 88.31 109 ALA B O 1
ATOM 2914 N N . GLY B 1 110 ? -19.141 12.812 24.109 1 89.5 110 GLY B N 1
ATOM 2915 C CA . GLY B 1 110 ? -20.125 12.859 25.172 1 89.5 110 GLY B CA 1
ATOM 2916 C C . GLY B 1 110 ? -21.281 11.891 24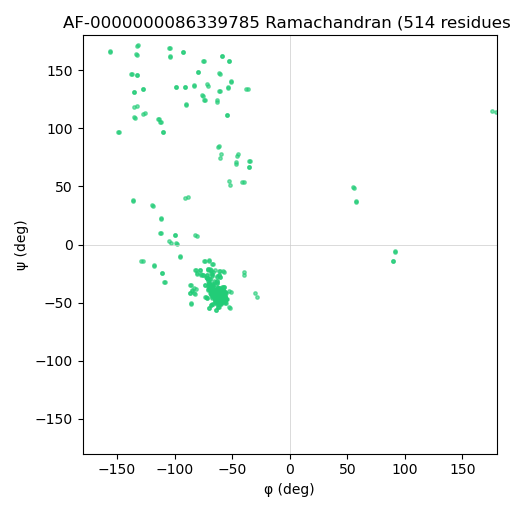.969 1 89.5 110 GLY B C 1
ATOM 2917 O O . GLY B 1 110 ? -22.125 11.742 25.844 1 89.5 110 GLY B O 1
ATOM 2918 N N . ARG B 1 111 ? -21.359 11.242 23.922 1 92.12 111 ARG B N 1
ATOM 2919 C CA . ARG B 1 111 ? -22.406 10.273 23.625 1 92.12 111 ARG B CA 1
ATOM 2920 C C . ARG B 1 111 ? -21.859 8.852 23.625 1 92.12 111 ARG B C 1
ATOM 2922 O O . ARG B 1 111 ? -21.391 8.375 22.578 1 92.12 111 ARG B O 1
ATOM 2929 N N . LEU B 1 112 ? -21.969 8.172 24.625 1 95 112 LEU B N 1
ATOM 2930 C CA . LEU B 1 112 ? -21.281 6.906 24.859 1 95 112 LEU B CA 1
ATOM 2931 C C . LEU B 1 112 ? -21.688 5.879 23.797 1 95 112 LEU B C 1
ATOM 2933 O O . LEU B 1 112 ? -20.828 5.184 23.25 1 95 112 LEU B O 1
ATOM 2937 N N . LEU B 1 113 ? -22.984 5.754 23.578 1 94.75 113 LEU B N 1
ATOM 2938 C CA . LEU B 1 113 ? -23.453 4.766 22.609 1 94.75 113 LEU B CA 1
ATOM 2939 C C . LEU B 1 113 ? -22.922 5.07 21.219 1 94.75 113 LEU B C 1
ATOM 2941 O O . LEU B 1 113 ? -22.531 4.156 20.484 1 94.75 113 LEU B O 1
ATOM 2945 N N . ASP B 1 114 ? -22.875 6.309 20.828 1 94.69 114 ASP B N 1
ATOM 2946 C CA . ASP B 1 114 ? -22.375 6.703 19.516 1 94.69 114 ASP B CA 1
ATOM 2947 C C . ASP B 1 114 ? -20.859 6.52 19.422 1 94.69 114 ASP B C 1
ATOM 2949 O O . ASP B 1 114 ? -20.328 6.207 18.359 1 94.69 114 ASP B O 1
ATOM 2953 N N . GLN B 1 115 ? -20.25 6.703 20.547 1 96.06 115 GLN B N 1
ATOM 2954 C CA . GLN B 1 115 ? -18.812 6.43 20.609 1 96.06 115 GLN B CA 1
ATOM 2955 C C . GLN B 1 115 ? -18.531 4.949 20.375 1 96.06 115 GLN B C 1
ATOM 2957 O O . GLN B 1 115 ? -17.578 4.598 19.672 1 96.06 115 GLN B O 1
ATOM 2962 N N . LEU B 1 116 ? -19.344 4.137 20.953 1 97.06 116 LEU B N 1
ATOM 2963 C CA . LEU B 1 116 ? -19.203 2.699 20.734 1 97.06 116 LEU B CA 1
ATOM 2964 C C . LEU B 1 116 ? -19.469 2.342 19.281 1 97.06 116 LEU B C 1
ATOM 2966 O O . LEU B 1 116 ? -18.766 1.498 18.719 1 97.06 116 LEU B O 1
ATOM 2970 N N . LEU B 1 117 ? -20.469 2.984 18.703 1 97.12 117 LEU B N 1
ATOM 2971 C CA . LEU B 1 117 ? -20.781 2.76 17.297 1 97.12 117 LEU B CA 1
ATOM 2972 C C . LEU B 1 117 ? -19.609 3.166 16.422 1 97.12 117 LEU B C 1
ATOM 2974 O O . LEU B 1 117 ? -19.328 2.52 15.406 1 97.12 117 LEU B O 1
ATOM 2978 N N . SER B 1 118 ? -18.969 4.297 16.812 1 97.69 118 SER B N 1
ATOM 2979 C CA . SER B 1 118 ? -17.828 4.746 16.031 1 97.69 118 SER B CA 1
ATOM 2980 C C . SER B 1 118 ? -16.688 3.721 16.062 1 97.69 118 SER B C 1
ATOM 2982 O O . SER B 1 118 ? -15.961 3.559 15.078 1 97.69 118 SER B O 1
ATOM 2984 N N . VAL B 1 119 ? -16.5 3.004 17.141 1 98.44 119 VAL B N 1
ATOM 2985 C CA . VAL B 1 119 ? -15.516 1.935 17.234 1 98.44 119 VAL B CA 1
ATOM 2986 C C . VAL B 1 119 ? -15.906 0.792 16.312 1 98.44 119 VAL B C 1
ATOM 2988 O O . VAL B 1 119 ? -15.047 0.234 15.609 1 98.44 119 VAL B O 1
ATOM 2991 N N . LEU B 1 120 ? -17.172 0.466 16.25 1 98.62 120 LEU B N 1
ATOM 2992 C CA . LEU B 1 120 ? -17.641 -0.599 15.367 1 98.62 120 LEU B CA 1
ATOM 2993 C C . LEU B 1 120 ? -17.469 -0.217 13.898 1 98.62 120 LEU B C 1
ATOM 2995 O O . LEU B 1 120 ? -17.188 -1.076 13.062 1 98.62 120 LEU B O 1
ATOM 2999 N N . VAL B 1 121 ? -17.641 1.087 13.602 1 98.75 121 VAL B N 1
ATOM 3000 C CA . VAL B 1 121 ? -17.406 1.571 12.25 1 98.75 121 VAL B CA 1
ATOM 3001 C C . VAL B 1 121 ? -15.938 1.39 11.875 1 98.75 121 VAL B C 1
ATOM 3003 O O . VAL B 1 121 ? -15.625 0.932 10.773 1 98.75 121 VAL B O 1
ATOM 3006 N N . LEU B 1 122 ? -15.055 1.741 12.781 1 98.81 122 LEU B N 1
ATOM 3007 C CA . LEU B 1 122 ? -13.633 1.548 12.531 1 98.81 122 LEU B CA 1
ATOM 3008 C C . LEU B 1 122 ? -13.312 0.073 12.305 1 98.81 122 LEU B C 1
ATOM 3010 O O . LEU B 1 122 ? -12.633 -0.278 11.336 1 98.81 122 LEU B O 1
ATOM 3014 N N . LEU B 1 123 ? -13.867 -0.79 13.156 1 98.81 123 LEU B N 1
ATOM 3015 C CA . LEU B 1 123 ? -13.57 -2.217 13.078 1 98.81 123 LEU B CA 1
ATOM 3016 C C . LEU B 1 123 ? -14.102 -2.807 11.773 1 98.81 123 LEU B C 1
ATOM 3018 O O . LEU B 1 123 ? -13.445 -3.645 11.156 1 98.81 123 LEU B O 1
ATOM 3022 N N . SER B 1 124 ? -15.266 -2.451 11.352 1 98.81 124 SER B N 1
ATOM 3023 C CA . SER B 1 124 ? -15.828 -2.955 10.102 1 98.81 124 SER B CA 1
ATOM 3024 C C . SER B 1 124 ? -15.055 -2.42 8.891 1 98.81 124 SER B C 1
ATOM 3026 O O . SER B 1 124 ? -14.891 -3.125 7.895 1 98.81 124 SER B O 1
ATOM 3028 N N . SER B 1 125 ? -14.633 -1.166 8.992 1 98.75 125 SER B N 1
ATOM 3029 C CA . SER B 1 125 ? -13.797 -0.614 7.93 1 98.75 125 SER B CA 1
ATOM 3030 C C . SER B 1 125 ? -12.469 -1.36 7.824 1 98.75 125 SER B C 1
ATOM 3032 O O . SER B 1 125 ? -11.984 -1.622 6.719 1 98.75 125 SER B O 1
ATOM 3034 N N . LEU B 1 126 ? -11.883 -1.672 8.977 1 98.75 126 LEU B N 1
ATOM 3035 C CA . LEU B 1 126 ? -10.641 -2.445 8.992 1 98.75 126 LEU B CA 1
ATOM 3036 C C . LEU B 1 126 ? -10.867 -3.842 8.422 1 98.75 126 LEU B C 1
ATOM 3038 O O . LEU B 1 126 ? -10.047 -4.344 7.656 1 98.75 126 LEU B O 1
ATOM 3042 N N . ALA B 1 127 ? -11.977 -4.453 8.781 1 98.81 127 ALA B N 1
ATOM 3043 C CA . ALA B 1 127 ? -12.312 -5.77 8.25 1 98.81 127 ALA B CA 1
ATOM 3044 C C . ALA B 1 127 ? -12.469 -5.727 6.734 1 98.81 127 ALA B C 1
ATOM 3046 O O . ALA B 1 127 ? -12.008 -6.625 6.031 1 98.81 127 ALA B O 1
ATOM 3047 N N . GLU B 1 128 ? -13.133 -4.734 6.273 1 98.81 128 GLU B N 1
ATOM 3048 C CA . GLU B 1 128 ? -13.289 -4.539 4.836 1 98.81 128 GLU B CA 1
ATOM 3049 C C . GLU B 1 128 ? -11.93 -4.465 4.141 1 98.81 128 GLU B C 1
ATOM 3051 O O . GLU B 1 128 ? -11.711 -5.133 3.127 1 98.81 128 GLU B O 1
ATOM 3056 N N . ASN B 1 129 ? -11.023 -3.672 4.703 1 98.75 129 ASN B N 1
ATOM 3057 C CA . ASN B 1 129 ? -9.711 -3.48 4.098 1 98.75 129 ASN B CA 1
ATOM 3058 C C . ASN B 1 129 ? -8.867 -4.75 4.172 1 98.75 129 ASN B C 1
ATOM 3060 O O . ASN B 1 129 ? -8.195 -5.113 3.205 1 98.75 129 ASN B O 1
ATOM 3064 N N . VAL B 1 130 ? -8.914 -5.422 5.293 1 98.62 130 VAL B N 1
ATOM 3065 C CA . VAL B 1 130 ? -8.164 -6.664 5.449 1 98.62 130 VAL B CA 1
ATOM 3066 C C . VAL B 1 130 ? -8.719 -7.727 4.504 1 98.62 130 VAL B C 1
ATOM 3068 O O . VAL B 1 130 ? -7.961 -8.461 3.867 1 98.62 130 VAL B O 1
ATOM 3071 N N . GLY B 1 131 ? -10.031 -7.836 4.434 1 98.75 131 GLY B N 1
ATOM 3072 C CA . GLY B 1 131 ? -10.648 -8.75 3.484 1 98.75 131 GLY B CA 1
ATOM 3073 C C . GLY B 1 131 ? -10.242 -8.484 2.049 1 98.75 131 GLY B C 1
ATOM 3074 O O . GLY B 1 131 ? -9.945 -9.414 1.297 1 98.75 131 GLY B O 1
ATOM 3075 N N . LEU B 1 132 ? -10.195 -7.203 1.657 1 98.75 132 LEU B N 1
ATOM 3076 C CA . LEU B 1 132 ? -9.789 -6.828 0.309 1 98.75 132 LEU B CA 1
ATOM 3077 C C . LEU B 1 132 ? -8.352 -7.242 0.04 1 98.75 132 LEU B C 1
ATOM 3079 O O . LEU B 1 132 ? -8.039 -7.762 -1.032 1 98.75 132 LEU B O 1
ATOM 3083 N N . LEU B 1 133 ? -7.48 -7.004 1 1 98.5 133 LEU B N 1
ATOM 3084 C CA . LEU B 1 133 ? -6.082 -7.395 0.843 1 98.5 133 LEU B CA 1
ATOM 3085 C C . LEU B 1 133 ? -5.949 -8.906 0.732 1 98.5 133 LEU B C 1
ATOM 3087 O O . LEU B 1 133 ? -5.184 -9.406 -0.097 1 98.5 133 LEU B O 1
ATOM 3091 N N . LEU B 1 134 ? -6.719 -9.594 1.511 1 97.88 134 LEU B N 1
ATOM 3092 C CA . LEU B 1 134 ? -6.652 -11.055 1.485 1 97.88 134 LEU B CA 1
ATOM 3093 C C . LEU B 1 134 ? -7.094 -11.594 0.131 1 97.88 134 LEU B C 1
ATOM 3095 O O . LEU B 1 134 ? -6.402 -12.414 -0.471 1 97.88 134 LEU B O 1
ATOM 3099 N N . LEU B 1 135 ? -8.219 -11.133 -0.353 1 97.44 135 LEU B N 1
ATOM 3100 C CA . LEU B 1 135 ? -8.719 -11.68 -1.607 1 97.44 135 LEU B CA 1
ATOM 3101 C C . LEU B 1 135 ? -7.902 -11.18 -2.789 1 97.44 135 LEU B C 1
ATOM 3103 O O . LEU B 1 135 ? -7.984 -11.734 -3.889 1 97.44 135 LEU B O 1
ATOM 3107 N N . THR B 1 136 ? -7.078 -10.117 -2.584 1 98.06 136 THR B N 1
ATOM 3108 C CA . THR B 1 136 ? -6.199 -9.594 -3.627 1 98.06 136 THR B CA 1
ATOM 3109 C C . THR B 1 136 ? -4.91 -10.414 -3.705 1 98.06 136 THR B C 1
ATOM 3111 O O . THR B 1 136 ? -4.473 -10.789 -4.793 1 98.06 136 THR B O 1
ATOM 3114 N N . TYR B 1 137 ? -4.363 -10.75 -2.547 1 97.25 137 TYR B N 1
ATOM 3115 C CA . TYR B 1 137 ? -3.02 -11.32 -2.547 1 97.25 137 TYR B CA 1
ATOM 3116 C C . TYR B 1 137 ? -3.072 -12.844 -2.521 1 97.25 137 TYR B C 1
ATOM 3118 O O . TYR B 1 137 ? -2.059 -13.508 -2.74 1 97.25 137 TYR B O 1
ATOM 3126 N N . VAL B 1 138 ? -4.262 -13.336 -2.289 1 95.75 138 VAL B N 1
ATOM 3127 C CA . VAL B 1 138 ? -4.52 -14.766 -2.453 1 95.75 138 VAL B CA 1
ATOM 3128 C C . VAL B 1 138 ? -5.488 -14.984 -3.613 1 95.75 138 VAL B C 1
ATOM 3130 O O . VAL B 1 138 ? -6.688 -14.727 -3.486 1 95.75 138 VAL B O 1
ATOM 3133 N N . SER B 1 139 ? -4.996 -15.484 -4.691 1 91.44 139 SER B N 1
ATOM 3134 C CA . SER B 1 139 ? -5.863 -15.719 -5.84 1 91.44 139 SER B CA 1
ATOM 3135 C C . SER B 1 139 ? -6.762 -16.938 -5.617 1 91.44 139 SER B C 1
ATOM 3137 O O . SER B 1 139 ? -6.426 -17.828 -4.836 1 91.44 139 SER B O 1
ATOM 3139 N N . SER B 1 140 ? -7.828 -16.953 -6.34 1 91.81 140 SER B N 1
ATOM 3140 C CA . SER B 1 140 ? -8.766 -18.078 -6.227 1 91.81 140 SER B CA 1
ATOM 3141 C C . SER B 1 140 ? -8.156 -19.359 -6.77 1 91.81 140 SER B C 1
ATOM 3143 O O . SER B 1 140 ? -8.523 -20.453 -6.336 1 91.81 140 SER B O 1
ATOM 3145 N N . THR B 1 141 ? -7.199 -19.234 -7.664 1 88.94 141 THR B N 1
ATOM 3146 C CA . THR B 1 141 ? -6.559 -20.406 -8.266 1 88.94 141 THR B CA 1
ATOM 3147 C C . THR B 1 141 ? -5.473 -20.953 -7.348 1 88.94 141 THR B C 1
ATOM 3149 O O . THR B 1 141 ? -5.082 -22.125 -7.469 1 88.94 141 THR B O 1
ATOM 3152 N N . GLU B 1 142 ? -4.961 -20.125 -6.441 1 89.81 142 GLU B N 1
ATOM 3153 C CA . GLU B 1 142 ? -3.926 -20.562 -5.512 1 89.81 142 GLU B CA 1
ATOM 3154 C C . GLU B 1 142 ? -4.535 -21.219 -4.273 1 89.81 142 GLU B C 1
ATOM 3156 O O . GLU B 1 142 ? -4.129 -22.312 -3.883 1 89.81 142 GLU B O 1
ATOM 3161 N N . ASP B 1 143 ? -5.414 -20.578 -3.709 1 94.5 143 ASP B N 1
ATOM 3162 C CA . ASP B 1 143 ? -6.113 -21.047 -2.514 1 94.5 143 ASP B CA 1
ATOM 3163 C C . ASP B 1 143 ? -7.547 -20.531 -2.479 1 94.5 143 ASP B C 1
ATOM 3165 O O . ASP B 1 143 ? -7.816 -19.453 -1.935 1 94.5 143 ASP B O 1
ATOM 3169 N N . TYR B 1 144 ? -8.477 -21.359 -2.936 1 94.12 144 TYR B N 1
ATOM 3170 C CA . TYR B 1 144 ? -9.859 -20.953 -3.104 1 94.12 144 TYR B CA 1
ATOM 3171 C C . TYR B 1 144 ? -10.516 -20.656 -1.757 1 94.12 144 TYR B C 1
ATOM 3173 O O . TYR B 1 144 ? -11.25 -19.672 -1.613 1 94.12 144 TYR B O 1
ATOM 3181 N N . ALA B 1 145 ? -10.258 -21.516 -0.801 1 96.38 145 ALA B N 1
ATOM 3182 C CA . ALA B 1 145 ? -10.891 -21.359 0.506 1 96.38 145 ALA B CA 1
ATOM 3183 C C . ALA B 1 145 ? -10.5 -20.047 1.163 1 96.38 145 ALA B C 1
ATOM 3185 O O . ALA B 1 145 ? -11.359 -19.328 1.677 1 96.38 145 ALA B O 1
ATOM 3186 N N . LEU B 1 146 ? -9.25 -19.734 1.153 1 96.38 146 LEU B N 1
ATOM 3187 C CA . LEU B 1 146 ? -8.773 -18.484 1.752 1 96.38 146 LEU B CA 1
ATOM 3188 C C . LEU B 1 146 ? -9.266 -17.281 0.961 1 96.38 146 LEU B C 1
ATOM 3190 O O . LEU B 1 146 ? -9.648 -16.266 1.546 1 96.38 146 LEU B O 1
ATOM 3194 N N . HIS B 1 147 ? -9.242 -17.422 -0.348 1 96.75 147 HIS B N 1
ATOM 3195 C CA . HIS B 1 147 ? -9.781 -16.359 -1.194 1 96.75 147 HIS B CA 1
ATOM 3196 C C . HIS B 1 147 ? -11.25 -16.094 -0.878 1 96.75 147 HIS B C 1
ATOM 3198 O O . HIS B 1 147 ? -11.656 -14.945 -0.703 1 96.75 147 HIS B O 1
ATOM 3204 N N . LYS B 1 148 ? -12.016 -17.156 -0.783 1 96 148 LYS B N 1
ATOM 3205 C CA . LYS B 1 148 ? -13.438 -17.047 -0.464 1 96 148 LYS B CA 1
ATOM 3206 C C . LYS B 1 148 ? -13.648 -16.422 0.906 1 96 148 LYS B C 1
ATOM 3208 O O . LYS B 1 148 ? -14.547 -15.594 1.081 1 96 148 LYS B O 1
ATOM 3213 N N . SER B 1 149 ? -12.852 -16.781 1.867 1 97.88 149 SER B N 1
ATOM 3214 C CA . SER B 1 149 ? -12.93 -16.188 3.191 1 97.88 149 SER B CA 1
ATOM 3215 C C . SER B 1 149 ? -12.664 -14.68 3.127 1 97.88 149 SER B C 1
ATOM 3217 O O . SER B 1 149 ? -13.336 -13.891 3.795 1 97.88 149 SER B O 1
ATOM 3219 N N . GLY B 1 150 ? -11.641 -14.312 2.357 1 98.12 150 GLY B N 1
ATOM 3220 C CA . GLY B 1 150 ? -11.383 -12.898 2.152 1 98.12 150 GLY B CA 1
ATOM 3221 C C . GLY B 1 150 ? -12.562 -12.156 1.533 1 98.12 150 GLY B C 1
ATOM 3222 O O . GLY B 1 150 ? -12.883 -11.039 1.943 1 98.12 150 GLY B O 1
ATOM 3223 N N . PHE B 1 151 ? -13.18 -12.797 0.588 1 97.75 151 PHE B N 1
ATOM 3224 C CA . PHE B 1 151 ? -14.344 -12.219 -0.085 1 97.75 151 PHE B CA 1
ATOM 3225 C C . PHE B 1 151 ? -15.484 -11.992 0.9 1 97.75 151 PHE B C 1
ATOM 3227 O O . PHE B 1 151 ? -16.094 -10.93 0.907 1 97.75 151 PHE B O 1
ATOM 3234 N N . ILE B 1 152 ? -15.75 -12.961 1.718 1 97.62 152 ILE B N 1
ATOM 3235 C CA . ILE B 1 152 ? -16.828 -12.883 2.701 1 97.62 152 ILE B CA 1
ATOM 3236 C C . ILE B 1 152 ? -16.531 -11.766 3.697 1 97.62 152 ILE B C 1
ATOM 3238 O O . ILE B 1 152 ? -17.406 -10.961 4.016 1 97.62 152 ILE B O 1
ATOM 3242 N N . VAL B 1 153 ? -15.32 -11.688 4.164 1 98.69 153 VAL B N 1
ATOM 3243 C CA . VAL B 1 153 ? -14.922 -10.664 5.121 1 98.69 153 VAL B CA 1
ATOM 3244 C C . VAL B 1 153 ? -15.016 -9.281 4.473 1 98.69 153 VAL B C 1
ATOM 3246 O O . VAL B 1 153 ? -15.469 -8.32 5.102 1 98.69 153 VAL B O 1
ATOM 3249 N N . PHE B 1 154 ? -14.594 -9.172 3.242 1 98.81 154 PHE B N 1
ATOM 3250 C CA . PHE B 1 154 ? -14.656 -7.91 2.516 1 98.81 154 PHE B CA 1
ATOM 3251 C C . PHE B 1 154 ? -16.094 -7.445 2.35 1 98.81 154 PHE B C 1
ATOM 3253 O O . PHE B 1 154 ? -16.438 -6.32 2.713 1 98.81 154 PHE B O 1
ATOM 3260 N N . LEU B 1 155 ? -16.938 -8.305 1.807 1 98.31 155 LEU B N 1
ATOM 3261 C CA . LEU B 1 155 ? -18.328 -7.953 1.538 1 98.31 155 LEU B CA 1
ATOM 3262 C C . LEU B 1 155 ? -19.078 -7.68 2.836 1 98.31 155 LEU B C 1
ATOM 3264 O O . LEU B 1 155 ? -19.781 -6.672 2.953 1 98.31 155 LEU B O 1
ATOM 3268 N N . GLY B 1 156 ? -18.953 -8.609 3.787 1 98.25 156 GLY B N 1
ATOM 3269 C CA . GLY B 1 156 ? -19.594 -8.406 5.074 1 98.25 156 GLY B CA 1
ATOM 3270 C C . GLY B 1 156 ? -19.125 -7.133 5.77 1 98.25 156 GLY B C 1
ATOM 3271 O O . GLY B 1 156 ? -19.953 -6.352 6.246 1 98.25 156 GLY B O 1
ATOM 3272 N N . GLY B 1 157 ? -17.797 -6.949 5.844 1 98.75 157 GLY B N 1
ATOM 3273 C CA . GLY B 1 157 ? -17.25 -5.73 6.426 1 98.75 157 GLY B CA 1
ATOM 3274 C C . GLY B 1 157 ? -17.734 -4.473 5.73 1 98.75 157 GLY B C 1
ATOM 3275 O O . GLY B 1 157 ? -18.031 -3.467 6.383 1 98.75 157 GLY B O 1
ATOM 3276 N N . SER B 1 158 ? -17.828 -4.531 4.43 1 98.75 158 SER B N 1
ATOM 3277 C CA . SER B 1 158 ? -18.281 -3.385 3.641 1 98.75 158 SER B CA 1
ATOM 3278 C C . SER B 1 158 ? -19.719 -3.023 3.953 1 98.75 158 SER B C 1
ATOM 3280 O O . SER B 1 158 ? -20.031 -1.862 4.223 1 98.75 158 SER B O 1
ATOM 3282 N N . ILE B 1 159 ? -20.625 -3.984 3.969 1 98.56 159 ILE B N 1
ATOM 3283 C CA . ILE B 1 159 ? -22.047 -3.744 4.184 1 98.56 159 ILE B CA 1
ATOM 3284 C C . ILE B 1 159 ? -22.281 -3.248 5.609 1 98.56 159 ILE B C 1
ATOM 3286 O O . ILE B 1 159 ? -23 -2.275 5.828 1 98.56 159 ILE B O 1
ATOM 3290 N N . VAL B 1 160 ? -21.625 -3.906 6.562 1 98.69 160 VAL B N 1
ATOM 3291 C CA . VAL B 1 160 ? -21.781 -3.496 7.957 1 98.69 160 VAL B CA 1
ATOM 3292 C C . VAL B 1 160 ? -21.219 -2.09 8.141 1 98.69 160 VAL B C 1
ATOM 3294 O O . VAL B 1 160 ? -21.812 -1.257 8.828 1 98.69 160 VAL B O 1
ATOM 3297 N N . HIS B 1 161 ? -20.047 -1.832 7.562 1 98.88 161 HIS B N 1
ATOM 3298 C CA . HIS B 1 161 ? -19.453 -0.508 7.637 1 98.88 161 HIS B CA 1
ATOM 3299 C C . HIS B 1 161 ? -20.391 0.56 7.09 1 98.88 161 HIS B C 1
ATOM 3301 O O . HIS B 1 161 ? -20.578 1.604 7.715 1 98.88 161 HIS B O 1
ATOM 3307 N N . MET B 1 162 ? -20.922 0.34 5.941 1 98.81 162 MET B N 1
ATOM 3308 C CA . MET B 1 162 ? -21.828 1.311 5.32 1 98.81 162 MET B CA 1
ATOM 3309 C C . MET B 1 162 ? -23.062 1.525 6.176 1 98.81 162 MET B C 1
ATOM 3311 O O . MET B 1 162 ? -23.5 2.662 6.371 1 98.81 162 MET B O 1
ATOM 3315 N N . LEU B 1 163 ? -23.656 0.427 6.688 1 98.62 163 LEU B N 1
ATOM 3316 C CA . LEU B 1 163 ? -24.859 0.505 7.508 1 98.62 163 LEU B CA 1
ATOM 3317 C C . LEU B 1 163 ? -24.594 1.322 8.773 1 98.62 163 LEU B C 1
ATOM 3319 O O . LEU B 1 163 ? -25.359 2.238 9.086 1 98.62 163 LEU B O 1
ATOM 3323 N N . LEU B 1 164 ? -23.547 0.997 9.492 1 98.56 164 LEU B N 1
ATOM 3324 C CA . LEU B 1 164 ? -23.234 1.679 10.742 1 98.56 164 LEU B CA 1
ATOM 3325 C C . LEU B 1 164 ? -22.859 3.135 10.484 1 98.56 164 LEU B C 1
ATOM 3327 O O . LEU B 1 164 ? -23.172 4.012 11.297 1 98.56 164 LEU B O 1
ATOM 3331 N N . THR B 1 165 ? -22.141 3.385 9.406 1 98.44 165 THR B N 1
ATOM 3332 C CA . THR B 1 165 ? -21.781 4.75 9.031 1 98.44 165 THR B CA 1
ATOM 3333 C C . THR B 1 165 ? -23.047 5.582 8.789 1 98.44 165 THR B C 1
ATOM 3335 O O . THR B 1 165 ? -23.156 6.715 9.266 1 98.44 165 THR B O 1
ATOM 3338 N N . CYS B 1 166 ? -23.938 5.062 8.047 1 97.81 166 CYS B N 1
ATOM 3339 C CA . CYS B 1 166 ? -25.188 5.781 7.781 1 97.81 166 CYS B CA 1
ATOM 3340 C C . CYS B 1 166 ? -25.938 6.062 9.078 1 97.81 166 CYS B C 1
ATOM 3342 O O . CYS B 1 166 ? -26.516 7.137 9.242 1 97.81 166 CYS B O 1
ATOM 3344 N N . ARG B 1 167 ? -25.953 5.145 9.992 1 96.75 167 ARG B N 1
ATOM 3345 C CA . ARG B 1 167 ? -26.594 5.363 11.289 1 96.75 167 ARG B CA 1
ATOM 3346 C C . ARG B 1 167 ? -25.922 6.508 12.039 1 96.75 167 ARG B C 1
ATOM 3348 O O . ARG B 1 167 ? -26.609 7.344 12.633 1 96.75 167 ARG B O 1
ATOM 3355 N N . LEU B 1 168 ? -24.609 6.504 12.062 1 96.12 168 LEU B N 1
ATOM 3356 C CA . LEU B 1 168 ? -23.875 7.57 12.727 1 96.12 168 LEU B CA 1
ATOM 3357 C C . LEU B 1 168 ? -24.203 8.922 12.102 1 96.12 168 LEU B C 1
ATOM 3359 O O . LEU B 1 168 ? -24.391 9.914 12.812 1 96.12 168 LEU B O 1
ATOM 3363 N N . TRP B 1 169 ? -24.266 8.914 10.789 1 95.5 169 TRP B N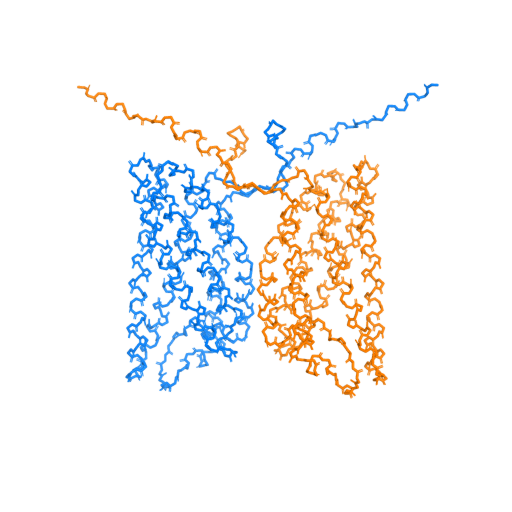 1
ATOM 3364 C CA . TRP B 1 169 ? -24.5 10.172 10.086 1 95.5 169 TRP B CA 1
ATOM 3365 C C . TRP B 1 169 ? -25.938 10.641 10.273 1 95.5 169 TRP B C 1
ATOM 3367 O O . TRP B 1 169 ? -26.219 11.836 10.203 1 95.5 169 TRP B O 1
ATOM 3377 N N . GLN B 1 170 ? -26.859 9.719 10.516 1 93.44 170 GLN B N 1
ATOM 3378 C CA . GLN B 1 170 ? -28.219 10.094 10.891 1 93.44 170 GLN B CA 1
ATOM 3379 C C . GLN B 1 170 ? -28.234 10.859 12.211 1 93.44 170 GLN B C 1
ATOM 3381 O O . GLN B 1 170 ? -29.031 11.797 12.375 1 93.44 170 GLN B O 1
ATOM 3386 N N . VAL B 1 171 ? -27.406 10.453 13.07 1 90.75 171 VAL B N 1
ATOM 3387 C CA . VAL B 1 171 ? -27.312 11.117 14.367 1 90.75 171 VAL B CA 1
ATOM 3388 C C . VAL B 1 171 ? -26.641 12.477 14.203 1 90.75 171 VAL B C 1
ATOM 3390 O O . VAL B 1 171 ? -27.109 13.477 14.766 1 90.75 171 VAL B O 1
ATOM 3393 N N . ILE B 1 172 ? -25.578 12.508 13.453 1 88.56 172 ILE B N 1
ATOM 3394 C CA . ILE B 1 172 ? -24.828 13.742 13.242 1 88.56 172 ILE B CA 1
ATOM 3395 C C . ILE B 1 172 ? -25.719 14.781 12.57 1 88.56 172 ILE B C 1
ATOM 3397 O O . ILE B 1 172 ? -25.625 15.969 12.859 1 88.56 172 ILE B O 1
ATOM 3401 N N . ARG B 1 173 ? -26.531 14.344 11.703 1 86.38 173 ARG B N 1
ATOM 3402 C CA . ARG B 1 173 ? -27.422 15.211 10.945 1 86.38 173 ARG B CA 1
ATOM 3403 C C . ARG B 1 173 ? -28.375 15.961 11.867 1 86.38 173 ARG B C 1
ATOM 3405 O O . ARG B 1 173 ? -28.844 17.047 11.531 1 86.38 173 ARG B O 1
ATOM 3412 N N . ARG B 1 174 ? -28.688 15.414 12.992 1 84.5 174 ARG B N 1
ATOM 3413 C CA . ARG B 1 174 ? -29.625 16.031 13.93 1 84.5 174 ARG B CA 1
ATOM 3414 C C . ARG B 1 174 ? -29.031 17.297 14.547 1 84.5 174 ARG B C 1
ATOM 3416 O O . ARG B 1 174 ? -29.781 18.156 15.031 1 84.5 174 ARG B O 1
ATOM 3423 N N . PHE B 1 175 ? -27.797 17.391 14.539 1 78 175 PHE B N 1
ATOM 3424 C CA . PHE B 1 175 ? -27.203 18.516 15.258 1 78 175 PHE B CA 1
ATOM 3425 C C . PHE B 1 175 ? -26.641 19.531 14.273 1 78 175 PHE B C 1
ATOM 3427 O O . PHE B 1 175 ? -26.5 20.719 14.617 1 78 175 PHE B O 1
ATOM 3434 N N . SER B 1 176 ? -26.125 19.188 13.094 1 68.69 176 SER B N 1
ATOM 3435 C CA . SER B 1 176 ? -25.531 20.141 12.164 1 68.69 176 SER B CA 1
ATOM 3436 C C . SER B 1 176 ? -24.938 19.438 10.945 1 68.69 176 SER B C 1
ATOM 3438 O O . SER B 1 176 ? -24.281 18.406 11.078 1 68.69 176 SER B O 1
ATOM 3440 N N . LEU B 1 177 ? -25.609 19.781 9.797 1 69.31 177 LEU B N 1
ATOM 3441 C CA . LEU B 1 177 ? -24.859 19.281 8.641 1 69.31 177 LEU B CA 1
ATOM 3442 C C . LEU B 1 177 ? -24.719 20.375 7.586 1 69.31 177 LEU B C 1
ATOM 3444 O O . LEU B 1 177 ? -25.656 21.125 7.332 1 69.31 177 LEU B O 1
ATOM 3448 N N . SER B 1 178 ? -23.641 20.719 7.305 1 83.19 178 SER B N 1
ATOM 3449 C CA . SER B 1 178 ? -23.328 21.531 6.133 1 83.19 178 SER B CA 1
ATOM 3450 C C . SER B 1 178 ? -23.906 20.922 4.863 1 83.19 178 SER B C 1
ATOM 3452 O O . SER B 1 178 ? -24.328 19.766 4.867 1 83.19 178 SER B O 1
ATOM 3454 N N . THR B 1 179 ? -24.078 21.734 3.893 1 89.31 179 THR B N 1
ATOM 3455 C CA . THR B 1 179 ? -24.578 21.25 2.605 1 89.31 179 THR B CA 1
ATOM 3456 C C . THR B 1 179 ? -23.734 20.078 2.111 1 89.31 179 THR B C 1
ATOM 3458 O O . THR B 1 179 ? -24.281 19.109 1.552 1 89.31 179 THR B O 1
ATOM 3461 N N . GLU B 1 180 ? -22.438 20.172 2.301 1 90.81 180 GLU B N 1
ATOM 3462 C CA . GLU B 1 180 ? -21.547 19.094 1.899 1 90.81 180 GLU B CA 1
ATOM 3463 C C . GLU B 1 180 ? -21.844 17.812 2.682 1 90.81 180 GLU B C 1
ATOM 3465 O O . GLU B 1 180 ? -21.844 16.719 2.117 1 90.81 180 GLU B O 1
ATOM 3470 N N . GLU B 1 181 ? -22.109 17.984 3.859 1 91.12 181 GLU B N 1
ATOM 3471 C CA . GLU B 1 181 ? -22.391 16.828 4.703 1 91.12 181 GLU B CA 1
ATOM 3472 C C . GLU B 1 181 ? -23.719 16.172 4.32 1 91.12 181 GLU B C 1
ATOM 3474 O O . GLU B 1 181 ? -23.844 14.953 4.371 1 91.12 181 GLU B O 1
ATOM 3479 N N . VAL B 1 182 ? -24.656 17.016 4.012 1 93.5 182 VAL B N 1
ATOM 3480 C CA . VAL B 1 182 ? -25.938 16.484 3.58 1 93.5 182 VAL B CA 1
ATOM 3481 C C . VAL B 1 182 ? -25.781 15.703 2.279 1 93.5 182 VAL B C 1
ATOM 3483 O O . VAL B 1 182 ? -26.328 14.609 2.129 1 93.5 182 VAL B O 1
ATOM 3486 N N . THR B 1 183 ? -25.078 16.297 1.355 1 95.06 183 THR B N 1
ATOM 3487 C CA . THR B 1 183 ? -24.797 15.625 0.096 1 95.06 183 THR B CA 1
ATOM 3488 C C . THR B 1 183 ? -24.094 14.289 0.344 1 95.06 183 THR B C 1
ATOM 3490 O O . THR B 1 183 ? -24.438 13.273 -0.257 1 95.06 183 THR B O 1
ATOM 3493 N N . SER B 1 184 ? -23.094 14.336 1.237 1 96.44 184 SER B N 1
ATOM 3494 C CA . SER B 1 184 ? -22.359 13.125 1.583 1 96.44 184 SER B CA 1
ATOM 3495 C C . SER B 1 184 ? -23.297 12.055 2.152 1 96.44 184 SER B C 1
ATOM 3497 O O . SER B 1 184 ? -23.266 10.906 1.715 1 96.44 184 SER B O 1
ATOM 3499 N N . PHE B 1 185 ? -24.125 12.453 3.078 1 96.44 185 PHE B N 1
ATOM 3500 C CA . PHE B 1 185 ? -25.031 11.516 3.723 1 96.44 185 PHE B CA 1
ATOM 3501 C C . PHE B 1 185 ? -25.984 10.898 2.705 1 96.44 185 PHE B C 1
ATOM 3503 O O . PHE B 1 185 ? -26.188 9.68 2.699 1 96.44 185 PHE B O 1
ATOM 3510 N N . ARG B 1 186 ? -26.562 11.68 1.857 1 97 186 ARG B N 1
ATOM 3511 C CA . ARG B 1 186 ? -27.484 11.188 0.839 1 97 186 ARG B CA 1
ATOM 3512 C C . ARG B 1 186 ? -26.812 10.156 -0.057 1 97 186 ARG B C 1
ATOM 3514 O O . ARG B 1 186 ? -27.406 9.125 -0.379 1 97 186 ARG B O 1
ATOM 3521 N N . ASN B 1 187 ? -25.625 10.477 -0.453 1 98.31 187 ASN B N 1
ATOM 3522 C CA . ASN B 1 187 ? -24.922 9.547 -1.323 1 98.31 187 ASN B CA 1
ATOM 3523 C C . ASN B 1 187 ? -24.5 8.289 -0.573 1 98.31 187 ASN B C 1
ATOM 3525 O O . ASN B 1 187 ? -24.453 7.203 -1.151 1 98.31 187 ASN B O 1
ATOM 3529 N N . LYS B 1 188 ? -24.156 8.438 0.75 1 98.56 188 LYS B N 1
ATOM 3530 C CA . LYS B 1 188 ? -23.875 7.254 1.559 1 98.56 188 LYS B CA 1
ATOM 3531 C C . LYS B 1 188 ? -25.062 6.297 1.572 1 98.56 188 LYS B C 1
ATOM 3533 O O . LYS B 1 188 ? -24.891 5.09 1.374 1 98.56 188 LYS B O 1
ATOM 3538 N N . VAL B 1 189 ? -26.203 6.844 1.745 1 98.56 189 VAL B N 1
ATOM 3539 C CA . VAL B 1 189 ? -27.406 6.031 1.816 1 98.56 189 VAL B CA 1
ATOM 3540 C C . VAL B 1 189 ? -27.688 5.395 0.456 1 98.56 189 VAL B C 1
ATOM 3542 O O . VAL B 1 189 ? -28.016 4.211 0.373 1 98.56 189 VAL B O 1
ATOM 3545 N N . ARG B 1 190 ? -27.578 6.188 -0.569 1 98.75 190 ARG B N 1
ATOM 3546 C CA . ARG B 1 190 ? -27.797 5.656 -1.912 1 98.75 190 ARG B CA 1
ATOM 3547 C C . ARG B 1 190 ? -26.844 4.504 -2.201 1 98.75 190 ARG B C 1
ATOM 3549 O O . ARG B 1 190 ? -27.234 3.479 -2.754 1 98.75 190 ARG B O 1
ATOM 3556 N N . CYS B 1 191 ? -25.594 4.676 -1.857 1 98.88 191 CYS B N 1
ATOM 3557 C CA . CYS B 1 191 ? -24.578 3.643 -2.09 1 98.88 191 CYS B CA 1
ATOM 3558 C C . CYS B 1 191 ? -24.891 2.396 -1.267 1 98.88 191 CYS B C 1
ATOM 3560 O O . CYS B 1 191 ? -24.719 1.274 -1.748 1 98.88 191 CYS B O 1
ATOM 3562 N N . LEU B 1 192 ? -25.312 2.588 -0.019 1 98.75 192 LEU B N 1
ATOM 3563 C CA . LEU B 1 192 ? -25.672 1.456 0.823 1 98.75 192 LEU B CA 1
ATOM 3564 C C . LEU B 1 192 ? -26.828 0.669 0.202 1 98.75 192 LEU B C 1
ATOM 3566 O O . LEU B 1 192 ? -26.766 -0.558 0.1 1 98.75 192 LEU B O 1
ATOM 3570 N N . VAL B 1 193 ? -27.875 1.362 -0.196 1 98.75 193 VAL B N 1
ATOM 3571 C CA . VAL B 1 193 ? -29.047 0.714 -0.778 1 98.75 193 VAL B CA 1
ATOM 3572 C C . VAL B 1 193 ? -28.656 -0.011 -2.062 1 98.75 193 VAL B C 1
ATOM 3574 O O . VAL B 1 193 ? -29.047 -1.159 -2.281 1 98.75 193 VAL B O 1
ATOM 3577 N N . CYS B 1 194 ? -27.875 0.66 -2.885 1 98.75 194 CYS B N 1
ATOM 3578 C CA . CYS B 1 194 ? -27.406 0.046 -4.125 1 98.75 194 CYS B CA 1
ATOM 3579 C C . CYS B 1 194 ? -26.578 -1.197 -3.842 1 98.75 194 CYS B C 1
ATOM 3581 O O . CYS B 1 194 ? -26.797 -2.254 -4.434 1 98.75 194 CYS B O 1
ATOM 3583 N N . SER B 1 195 ? -25.656 -1.085 -2.941 1 98.69 195 SER B N 1
ATOM 3584 C CA . SER B 1 195 ? -24.781 -2.203 -2.617 1 98.69 195 SER B CA 1
ATOM 3585 C C . SER B 1 195 ? -25.562 -3.381 -2.051 1 98.69 195 SER B C 1
ATOM 3587 O O . SER B 1 195 ? -25.344 -4.527 -2.439 1 98.69 195 SER B O 1
ATOM 3589 N N . ALA B 1 196 ? -26.453 -3.105 -1.126 1 98.44 196 ALA B N 1
ATOM 3590 C CA . ALA B 1 196 ? -27.25 -4.164 -0.507 1 98.44 196 ALA B CA 1
ATOM 3591 C C . ALA B 1 196 ? -28.141 -4.848 -1.534 1 98.44 196 ALA B C 1
ATOM 3593 O O . ALA B 1 196 ? -28.25 -6.078 -1.55 1 98.44 196 ALA B O 1
ATOM 3594 N N . THR B 1 197 ? -28.797 -4.074 -2.367 1 98.69 197 THR B N 1
ATOM 3595 C CA . THR B 1 197 ? -29.672 -4.629 -3.396 1 98.69 197 THR B CA 1
ATOM 3596 C C . THR B 1 197 ? -28.859 -5.469 -4.387 1 98.69 197 THR B C 1
ATOM 3598 O O . THR B 1 197 ? -29.25 -6.594 -4.711 1 98.69 197 THR B O 1
ATOM 3601 N N . CYS B 1 198 ? -27.75 -4.926 -4.836 1 98.69 198 CYS B N 1
ATOM 3602 C CA . CYS B 1 198 ? -26.922 -5.648 -5.793 1 98.69 198 CYS B CA 1
ATOM 3603 C C . CYS B 1 198 ? -26.312 -6.898 -5.16 1 98.69 198 CYS B C 1
ATOM 3605 O O . CYS B 1 198 ? -26.125 -7.914 -5.836 1 98.69 198 CYS B O 1
ATOM 3607 N N . CYS B 1 199 ? -26 -6.824 -3.887 1 98.31 199 CYS B N 1
ATOM 3608 C CA . CYS B 1 199 ? -25.5 -8.008 -3.186 1 98.31 199 CYS B CA 1
ATOM 3609 C C . CYS B 1 199 ? -26.562 -9.102 -3.156 1 98.31 199 CYS B C 1
ATOM 3611 O O . CYS B 1 199 ? -26.25 -10.273 -3.41 1 98.31 199 CYS B O 1
ATOM 3613 N N . ALA B 1 200 ? -27.797 -8.789 -2.838 1 98.31 200 ALA B N 1
ATOM 3614 C CA . ALA B 1 200 ? -28.891 -9.75 -2.812 1 98.31 200 ALA B CA 1
ATOM 3615 C C . ALA B 1 200 ? -29.109 -10.359 -4.195 1 98.31 200 ALA B C 1
ATOM 3617 O O . ALA B 1 200 ? -29.312 -11.57 -4.324 1 98.31 200 ALA B O 1
ATOM 3618 N N . LEU B 1 201 ? -29.078 -9.531 -5.184 1 98.69 201 LEU B N 1
ATOM 3619 C CA . LEU B 1 201 ? -29.25 -10.016 -6.551 1 98.69 201 LEU B CA 1
ATOM 3620 C C . LEU B 1 201 ? -28.094 -10.922 -6.953 1 98.69 201 LEU B C 1
ATOM 3622 O O . LEU B 1 201 ? -28.297 -11.938 -7.621 1 98.69 201 LEU B O 1
ATOM 3626 N N . ALA B 1 202 ? -26.891 -10.523 -6.594 1 98.44 202 ALA B N 1
ATOM 3627 C CA . ALA B 1 202 ? -25.719 -11.367 -6.887 1 98.44 202 ALA B CA 1
ATOM 3628 C C . ALA B 1 202 ? -25.875 -12.75 -6.273 1 98.44 202 ALA B C 1
ATOM 3630 O O . ALA B 1 202 ? -25.594 -13.758 -6.918 1 98.44 202 ALA B O 1
ATOM 3631 N N . LEU B 1 203 ? -26.297 -12.75 -5.02 1 97.5 203 LEU B N 1
ATOM 3632 C CA . LEU B 1 203 ? -26.516 -14.031 -4.355 1 97.5 203 LEU B CA 1
ATOM 3633 C C . LEU B 1 203 ? -27.562 -14.852 -5.086 1 97.5 203 LEU B C 1
ATOM 3635 O O . LEU B 1 203 ? -27.406 -16.062 -5.273 1 97.5 203 LEU B O 1
ATOM 3639 N N . TYR B 1 204 ? -28.625 -14.227 -5.492 1 98.44 204 TYR B N 1
ATOM 3640 C CA . TYR B 1 204 ? -29.688 -14.898 -6.223 1 98.44 204 TYR B CA 1
ATOM 3641 C C . TYR B 1 204 ? -29.172 -15.484 -7.531 1 98.44 204 TYR B C 1
ATOM 3643 O O . TYR B 1 204 ? -29.391 -16.672 -7.82 1 98.44 204 TYR B O 1
ATOM 3651 N N . PHE B 1 205 ? -28.484 -14.711 -8.328 1 98.56 205 PHE B N 1
ATOM 3652 C CA . PHE B 1 205 ? -28 -15.164 -9.633 1 98.56 205 PHE B CA 1
ATOM 3653 C C . PHE B 1 205 ? -26.922 -16.234 -9.461 1 98.56 205 PHE B C 1
ATOM 3655 O O . PHE B 1 205 ? -26.812 -17.141 -10.281 1 98.56 205 PHE B O 1
ATOM 3662 N N . PHE B 1 206 ? -26.109 -16.078 -8.445 1 97.44 206 PHE B N 1
ATOM 3663 C CA . PHE B 1 206 ? -25.078 -17.078 -8.172 1 97.44 206 PHE B CA 1
ATOM 3664 C C . PHE B 1 206 ? -25.719 -18.438 -7.867 1 97.44 206 PHE B C 1
ATOM 3666 O O . PHE B 1 206 ? -25.312 -19.453 -8.43 1 97.44 206 PHE B O 1
ATOM 3673 N N . ARG B 1 207 ? -26.703 -18.438 -7 1 97.75 207 ARG B N 1
ATOM 3674 C CA . ARG B 1 207 ? -27.406 -19.672 -6.652 1 97.75 207 ARG B CA 1
ATOM 3675 C C . ARG B 1 207 ? -28.125 -20.25 -7.863 1 97.75 207 ARG B C 1
ATOM 3677 O O . ARG B 1 207 ? -28.094 -21.469 -8.094 1 97.75 207 ARG B O 1
ATOM 3684 N N . ARG B 1 208 ? -28.797 -19.391 -8.547 1 98.19 208 ARG B N 1
ATOM 3685 C CA . ARG B 1 208 ? -29.516 -19.828 -9.734 1 98.19 208 ARG B CA 1
ATOM 3686 C C . ARG B 1 208 ? -28.578 -20.438 -10.766 1 98.19 208 ARG B C 1
ATOM 3688 O O . ARG B 1 208 ? -28.875 -21.469 -11.352 1 98.19 208 ARG B O 1
ATOM 3695 N N . HIS B 1 209 ? -27.438 -19.844 -11 1 97.81 209 HIS B N 1
ATOM 3696 C CA . HIS B 1 209 ? -26.453 -20.375 -11.93 1 97.81 209 HIS B CA 1
ATOM 3697 C C . HIS B 1 209 ? -25.969 -21.75 -11.5 1 97.81 209 HIS B C 1
ATOM 3699 O O . HIS B 1 209 ? -25.891 -22.672 -12.312 1 97.81 209 HIS B O 1
ATOM 3705 N N . ASN B 1 210 ? -25.688 -21.875 -10.227 1 96.75 210 ASN B N 1
ATOM 3706 C CA . ASN B 1 210 ? -25.141 -23.125 -9.727 1 96.75 210 ASN B CA 1
ATOM 3707 C C . ASN B 1 210 ? -26.188 -24.234 -9.703 1 96.75 210 ASN B C 1
ATOM 3709 O O . ASN B 1 210 ? -25.859 -25.406 -9.867 1 96.75 210 ASN B O 1
ATOM 3713 N N . LYS B 1 211 ? -27.406 -23.875 -9.547 1 97.75 211 LYS B N 1
ATOM 3714 C CA . LYS B 1 211 ? -28.484 -24.859 -9.453 1 97.75 211 LYS B CA 1
ATOM 3715 C C . LYS B 1 211 ? -28.969 -25.281 -10.836 1 97.75 211 LYS B C 1
ATOM 3717 O O . LYS B 1 211 ? -29.219 -26.453 -11.078 1 97.75 211 LYS B O 1
ATOM 3722 N N . TYR B 1 212 ? -29.094 -24.375 -11.805 1 98.06 212 TYR B N 1
ATOM 3723 C CA . TYR B 1 212 ? -29.812 -24.656 -13.047 1 98.06 212 TYR B CA 1
ATOM 3724 C C . TYR B 1 212 ? -28.875 -24.562 -14.25 1 98.06 212 TYR B C 1
ATOM 3726 O O . TYR B 1 212 ? -29.234 -24.969 -15.359 1 98.06 212 TYR B O 1
ATOM 3734 N N . CYS B 1 213 ? -27.734 -23.922 -14.117 1 97.69 213 CYS B N 1
ATOM 3735 C CA . CYS B 1 213 ? -26.734 -23.797 -15.18 1 97.69 213 CYS B CA 1
ATOM 3736 C C . CYS B 1 213 ? -27.359 -23.172 -16.438 1 97.69 213 CYS B C 1
ATOM 3738 O O . CYS B 1 213 ? -27.172 -23.688 -17.531 1 97.69 213 CYS B O 1
ATOM 3740 N N . GLU B 1 214 ? -28.078 -22.062 -16.203 1 97.38 214 GLU B N 1
ATOM 3741 C CA . GLU B 1 214 ? -28.703 -21.359 -17.312 1 97.38 214 GLU B CA 1
ATOM 3742 C C . GLU B 1 214 ? -27.703 -20.422 -17.984 1 97.38 214 GLU B C 1
ATOM 3744 O O . GLU B 1 214 ? -26.953 -19.719 -17.312 1 97.38 214 GLU B O 1
ATOM 3749 N N . ALA B 1 215 ? -27.734 -20.438 -19.312 1 97.31 215 ALA B N 1
ATOM 3750 C CA . ALA B 1 215 ? -26.844 -19.578 -20.078 1 97.31 215 ALA B CA 1
ATOM 3751 C C . ALA B 1 215 ? -27.094 -18.109 -19.766 1 97.31 215 ALA B C 1
ATOM 3753 O O . ALA B 1 215 ? -28.25 -17.672 -19.703 1 97.31 215 ALA B O 1
ATOM 3754 N N . GLY B 1 216 ? -26 -17.391 -19.516 1 97.75 216 GLY B N 1
ATOM 3755 C CA . GLY B 1 216 ? -26.078 -15.945 -19.375 1 97.75 216 GLY B CA 1
ATOM 3756 C C . GLY B 1 216 ? -26.328 -15.508 -17.938 1 97.75 216 GLY B C 1
ATOM 3757 O O . GLY B 1 216 ? -26.156 -14.336 -17.609 1 97.75 216 GLY B O 1
ATOM 3758 N N . VAL B 1 217 ? -26.719 -16.422 -17.078 1 98.31 217 VAL B N 1
ATOM 3759 C CA . VAL B 1 217 ? -27.094 -16.062 -15.719 1 98.31 217 VAL B CA 1
ATOM 3760 C C . VAL B 1 217 ? -25.859 -15.625 -14.93 1 98.31 217 VAL B C 1
ATOM 3762 O O . VAL B 1 217 ? -25.938 -14.711 -14.109 1 98.31 217 VAL B O 1
ATOM 3765 N N . TYR B 1 218 ? -24.75 -16.281 -15.148 1 98.06 218 TYR B N 1
ATOM 3766 C CA . TYR B 1 218 ? -23.531 -15.898 -14.461 1 98.06 218 TYR B CA 1
ATOM 3767 C C . TYR B 1 218 ? -23.094 -14.484 -14.859 1 98.06 218 TYR B C 1
ATOM 3769 O O . TYR B 1 218 ? -22.438 -13.789 -14.078 1 98.06 218 TYR B O 1
ATOM 3777 N N . THR B 1 219 ? -23.453 -14.016 -16.078 1 98.56 219 THR B N 1
ATOM 3778 C CA . THR B 1 219 ? -23.188 -12.648 -16.516 1 98.56 219 THR B CA 1
ATOM 3779 C C . THR B 1 219 ? -23.906 -11.648 -15.609 1 98.56 219 THR B C 1
ATOM 3781 O O . THR B 1 219 ? -23.344 -10.617 -15.242 1 98.56 219 THR B O 1
ATOM 3784 N N . PHE B 1 220 ? -25.062 -12.031 -15.289 1 98.62 220 PHE B N 1
ATOM 3785 C CA . PHE B 1 220 ? -25.828 -11.156 -14.406 1 98.62 220 PHE B CA 1
ATOM 3786 C C . PHE B 1 220 ? -25.234 -11.141 -13.008 1 98.62 220 PHE B C 1
ATOM 3788 O O . PHE B 1 220 ? -25.25 -10.109 -12.328 1 98.62 220 PHE B O 1
ATOM 3795 N N . PHE B 1 221 ? -24.766 -12.273 -12.531 1 98.44 221 PHE B N 1
ATOM 3796 C CA . PHE B 1 221 ? -24.031 -12.32 -11.273 1 98.44 221 PHE B CA 1
ATOM 3797 C C . PHE B 1 221 ? -22.844 -11.375 -11.297 1 98.44 221 PHE B C 1
ATOM 3799 O O . PHE B 1 221 ? -22.672 -10.555 -10.391 1 98.44 221 PHE B O 1
ATOM 3806 N N . ALA B 1 222 ? -22.062 -11.469 -12.336 1 98.69 222 ALA B N 1
ATOM 3807 C CA . ALA B 1 222 ? -20.859 -10.648 -12.469 1 98.69 222 ALA B CA 1
ATOM 3808 C C . ALA B 1 222 ? -21.203 -9.164 -12.508 1 98.69 222 ALA B C 1
ATOM 3810 O O . ALA B 1 222 ? -20.531 -8.352 -11.867 1 98.69 222 ALA B O 1
ATOM 3811 N N . LEU B 1 223 ? -22.219 -8.836 -13.273 1 98.75 223 LEU B N 1
ATOM 3812 C CA . LEU B 1 223 ? -22.656 -7.445 -13.367 1 98.75 223 LEU B CA 1
ATOM 3813 C C . LEU B 1 223 ? -23.031 -6.898 -11.992 1 98.75 223 LEU B C 1
ATOM 3815 O O . LEU B 1 223 ? -22.656 -5.777 -11.641 1 98.75 223 LEU B O 1
ATOM 3819 N N . CYS B 1 224 ? -23.797 -7.676 -11.242 1 98.75 224 CYS B N 1
ATOM 3820 C CA . CYS B 1 224 ? -24.172 -7.27 -9.898 1 98.75 224 CYS B CA 1
ATOM 3821 C C . CYS B 1 224 ? -22.938 -7.109 -9.008 1 98.75 224 CYS B C 1
ATOM 3823 O O . CYS B 1 224 ? -22.859 -6.176 -8.211 1 98.75 224 CYS B O 1
ATOM 3825 N N . GLU B 1 225 ? -22.031 -7.996 -9.141 1 98.5 225 GLU B N 1
ATOM 3826 C CA . GLU B 1 225 ? -20.766 -7.906 -8.391 1 98.5 225 GLU B CA 1
ATOM 3827 C C . GLU B 1 225 ? -20.031 -6.609 -8.711 1 98.5 225 GLU B C 1
ATOM 3829 O O . GLU B 1 225 ? -19.516 -5.945 -7.809 1 98.5 225 GLU B O 1
ATOM 3834 N N . TYR B 1 226 ? -19.938 -6.289 -10.016 1 98.75 226 TYR B N 1
ATOM 3835 C CA . TYR B 1 226 ? -19.297 -5.039 -10.422 1 98.75 226 TYR B CA 1
ATOM 3836 C C . TYR B 1 226 ? -19.969 -3.844 -9.758 1 98.75 226 TYR B C 1
ATOM 3838 O O . TYR B 1 226 ? -19.297 -2.945 -9.25 1 98.75 226 TYR B O 1
ATOM 3846 N N . LEU B 1 227 ? -21.266 -3.861 -9.75 1 98.75 227 LEU B N 1
ATOM 3847 C CA . LEU B 1 227 ? -22.016 -2.746 -9.195 1 98.75 227 LEU B CA 1
ATOM 3848 C C . LEU B 1 227 ? -21.812 -2.646 -7.688 1 98.75 227 LEU B C 1
ATOM 3850 O O . LEU B 1 227 ? -21.797 -1.546 -7.133 1 98.75 227 LEU B O 1
ATOM 3854 N N . VAL B 1 228 ? -21.734 -3.768 -6.977 1 98.69 228 VAL B N 1
ATOM 3855 C CA . VAL B 1 228 ? -21.453 -3.771 -5.543 1 98.69 228 VAL B CA 1
ATOM 3856 C C . VAL B 1 228 ? -20.125 -3.064 -5.277 1 98.69 228 VAL B C 1
ATOM 3858 O O . VAL B 1 228 ? -20.047 -2.182 -4.422 1 98.69 228 VAL B O 1
ATOM 3861 N N . VAL B 1 229 ? -19.094 -3.41 -6.02 1 98.69 229 VAL B N 1
ATOM 3862 C CA . VAL B 1 229 ? -17.75 -2.887 -5.801 1 98.69 229 VAL B CA 1
ATOM 3863 C C . VAL B 1 229 ? -17.703 -1.415 -6.207 1 98.69 229 VAL B C 1
ATOM 3865 O O . VAL B 1 229 ? -17.078 -0.599 -5.52 1 98.69 229 VAL B O 1
ATOM 3868 N N . LEU B 1 230 ? -18.391 -1.037 -7.309 1 98.81 230 LEU B N 1
ATOM 3869 C CA . LEU B 1 230 ? -18.438 0.359 -7.727 1 98.81 230 LEU B CA 1
ATOM 3870 C C . LEU B 1 230 ? -19.172 1.211 -6.703 1 98.81 230 LEU B C 1
ATOM 3872 O O . LEU B 1 230 ? -18.766 2.336 -6.41 1 98.81 230 LEU B O 1
ATOM 3876 N N . SER B 1 231 ? -20.266 0.68 -6.16 1 98.75 231 SER B N 1
ATOM 3877 C CA . SER B 1 231 ? -20.984 1.386 -5.109 1 98.75 231 SER B CA 1
ATOM 3878 C C . SER B 1 231 ? -20.141 1.531 -3.852 1 98.75 231 SER B C 1
ATOM 3880 O O . SER B 1 231 ? -20.188 2.561 -3.178 1 98.75 231 SER B O 1
ATOM 3882 N N . ASN B 1 232 ? -19.422 0.519 -3.52 1 98.75 232 ASN B N 1
ATOM 3883 C CA . ASN B 1 232 ? -18.484 0.577 -2.4 1 98.75 232 ASN B CA 1
ATOM 3884 C C . ASN B 1 232 ? -17.438 1.675 -2.596 1 98.75 232 ASN B C 1
ATOM 3886 O O . ASN B 1 232 ? -17.188 2.459 -1.683 1 98.75 232 ASN B O 1
ATOM 3890 N N . MET B 1 233 ? -16.844 1.739 -3.797 1 98.81 233 MET B N 1
ATOM 3891 C CA . MET B 1 233 ? -15.875 2.781 -4.113 1 98.81 233 MET B CA 1
ATOM 3892 C C . MET B 1 233 ? -16.5 4.164 -4.016 1 98.81 233 MET B C 1
ATOM 3894 O O . MET B 1 233 ? -15.906 5.094 -3.473 1 98.81 233 MET B O 1
ATOM 3898 N N . ALA B 1 234 ? -17.703 4.238 -4.566 1 98.81 234 ALA B N 1
ATOM 3899 C CA . ALA B 1 234 ? -18.422 5.508 -4.492 1 98.81 234 ALA B CA 1
ATOM 3900 C C . ALA B 1 234 ? -18.688 5.91 -3.041 1 98.81 234 ALA B C 1
ATOM 3902 O O . ALA B 1 234 ? -18.609 7.094 -2.695 1 98.81 234 ALA B O 1
ATOM 3903 N N . PHE B 1 235 ? -19.078 4.957 -2.217 1 98.88 235 PHE B N 1
ATOM 3904 C CA . PHE B 1 235 ? -19.297 5.223 -0.799 1 98.88 235 PHE B CA 1
ATOM 3905 C C . PHE B 1 235 ? -18.047 5.832 -0.167 1 98.88 235 PHE B C 1
ATOM 3907 O O . PHE B 1 235 ? -18.125 6.84 0.539 1 98.88 235 PHE B O 1
ATOM 3914 N N . HIS B 1 236 ? -16.875 5.25 -0.43 1 98.75 236 HIS B N 1
ATOM 3915 C CA . HIS B 1 236 ? -15.641 5.738 0.152 1 98.75 236 HIS B CA 1
ATOM 3916 C C . HIS B 1 236 ? -15.234 7.078 -0.451 1 98.75 236 HIS B C 1
ATOM 3918 O O . HIS B 1 236 ? -14.539 7.867 0.19 1 98.75 236 HIS B O 1
ATOM 3924 N N . MET B 1 237 ? -15.734 7.406 -1.646 1 98.44 237 MET B N 1
ATOM 3925 C CA . MET B 1 237 ? -15.469 8.695 -2.283 1 98.44 237 MET B CA 1
ATOM 3926 C C . MET B 1 237 ? -16.172 9.82 -1.548 1 98.44 237 MET B C 1
ATOM 3928 O O . MET B 1 237 ? -15.875 11 -1.766 1 98.44 237 MET B O 1
ATOM 3932 N N . THR B 1 238 ? -17.094 9.516 -0.683 1 98.44 238 THR B N 1
ATOM 3933 C CA . THR B 1 238 ? -17.812 10.555 0.043 1 98.44 238 THR B CA 1
ATOM 3934 C C . THR B 1 238 ? -16.891 11.305 0.99 1 98.44 238 THR B C 1
ATOM 3936 O O . THR B 1 238 ? -17.219 12.391 1.464 1 98.44 238 THR B O 1
ATOM 3939 N N . ALA B 1 239 ? -15.75 10.688 1.248 1 98.06 239 ALA B N 1
ATOM 3940 C CA . ALA B 1 239 ? -14.734 11.406 2.006 1 98.06 239 ALA B CA 1
ATOM 3941 C C . ALA B 1 239 ? -14.352 12.711 1.31 1 98.06 239 ALA B C 1
ATOM 3943 O O . ALA B 1 239 ? -13.867 13.648 1.951 1 98.06 239 ALA B O 1
ATOM 3944 N N . PHE B 1 240 ? -14.594 12.727 -0.027 1 97.81 240 PHE B N 1
ATOM 3945 C CA . PHE B 1 240 ? -14.367 13.914 -0.839 1 97.81 240 PHE B CA 1
ATOM 3946 C C . PHE B 1 240 ? -15.148 15.102 -0.287 1 97.81 240 PHE B C 1
ATOM 3948 O O . PHE B 1 240 ? -14.617 16.219 -0.198 1 97.81 240 PHE B O 1
ATOM 3955 N N . TRP B 1 241 ? -16.344 14.922 0.142 1 96.25 241 TRP B N 1
ATOM 3956 C CA . TRP B 1 241 ? -17.188 15.969 0.701 1 96.25 241 TRP B CA 1
ATOM 3957 C C . TRP B 1 241 ? -16.938 16.141 2.197 1 96.25 241 TRP B C 1
ATOM 3959 O O . TRP B 1 241 ? -16.875 17.25 2.703 1 96.25 241 TRP B O 1
ATOM 3969 N N . ASP B 1 242 ? -16.797 15.047 2.928 1 95.44 242 ASP B N 1
ATOM 3970 C CA . ASP B 1 242 ? -16.672 15.062 4.383 1 95.44 242 ASP B CA 1
ATOM 3971 C C . ASP B 1 242 ? -15.414 15.797 4.824 1 95.44 242 ASP B C 1
ATOM 3973 O O . ASP B 1 242 ? -15.414 16.469 5.855 1 95.44 242 ASP B O 1
ATOM 3977 N N . PHE B 1 243 ? -14.367 15.586 4 1 96.19 243 PHE B N 1
ATOM 3978 C CA . PHE B 1 243 ? -13.078 16.172 4.367 1 96.19 243 PHE B CA 1
ATOM 3979 C C . PHE B 1 243 ? -12.609 17.156 3.305 1 96.19 243 PHE B C 1
ATOM 3981 O O . PHE B 1 243 ? -11.406 17.281 3.053 1 96.19 243 PHE B O 1
ATOM 3988 N N . GLY B 1 244 ? -13.523 17.812 2.686 1 94.19 244 GLY B N 1
ATOM 3989 C CA . GLY B 1 244 ? -13.211 18.75 1.63 1 94.19 244 GLY B CA 1
ATOM 3990 C C . GLY B 1 244 ? -12.352 19.906 2.102 1 94.19 244 GLY B C 1
ATOM 3991 O O . GLY B 1 244 ? -11.602 20.5 1.316 1 94.19 244 GLY B O 1
ATOM 3992 N N . ASN B 1 245 ? -12.375 20.297 3.375 1 92.25 245 ASN B N 1
ATOM 3993 C CA . ASN B 1 245 ? -11.625 21.422 3.916 1 92.25 245 ASN B CA 1
ATOM 3994 C C . ASN B 1 245 ? -10.359 20.969 4.625 1 92.25 245 ASN B C 1
ATOM 3996 O O . ASN B 1 245 ? -9.711 21.75 5.324 1 92.25 245 ASN B O 1
ATOM 4000 N N . LYS B 1 246 ? -10.07 19.719 4.484 1 95.69 246 LYS B N 1
ATOM 4001 C CA . LYS B 1 246 ? -8.883 19.188 5.141 1 95.69 246 LYS B CA 1
ATOM 4002 C C . LYS B 1 246 ? -7.75 18.969 4.141 1 95.69 246 LYS B C 1
ATOM 4004 O O . LYS B 1 246 ? -7.98 18.938 2.932 1 95.69 246 LYS B O 1
ATOM 4009 N N . GLU B 1 247 ? -6.543 18.844 4.664 1 96.12 247 GLU B N 1
ATOM 4010 C CA . GLU B 1 247 ? -5.355 18.547 3.865 1 96.12 247 GLU B CA 1
ATOM 4011 C C . GLU B 1 247 ? -4.473 17.516 4.559 1 96.12 247 GLU B C 1
ATOM 4013 O O . GLU B 1 247 ? -4.457 17.422 5.785 1 96.12 247 GLU B O 1
ATOM 4018 N N . VAL B 1 248 ? -3.834 16.703 3.73 1 96.31 248 VAL B N 1
ATOM 4019 C CA . VAL B 1 248 ? -2.756 15.844 4.199 1 96.31 248 VAL B CA 1
ATOM 4020 C C . VAL B 1 248 ? -1.42 16.562 4.078 1 96.31 248 VAL B C 1
ATOM 4022 O O . VAL B 1 248 ? -1.017 16.969 2.982 1 96.31 248 VAL B O 1
ATOM 4025 N N . THR B 1 249 ? -0.714 16.75 5.207 1 95.56 249 THR B N 1
ATOM 4026 C CA . THR B 1 249 ? 0.501 17.547 5.164 1 95.56 249 THR B CA 1
ATOM 4027 C C . THR B 1 249 ? 1.646 16.844 5.883 1 95.56 249 THR B C 1
ATOM 4029 O O . THR B 1 249 ? 1.413 16 6.758 1 95.56 249 THR B O 1
ATOM 4032 N N . VAL B 1 250 ? 2.785 16.984 5.449 1 96.06 250 VAL B N 1
ATOM 4033 C CA . VAL B 1 250 ? 4.031 16.703 6.152 1 96.06 250 VAL B CA 1
ATOM 4034 C C . VAL B 1 250 ? 4.773 18.016 6.43 1 96.06 250 VAL B C 1
ATOM 4036 O O . VAL B 1 250 ? 5.25 18.672 5.504 1 96.06 250 VAL B O 1
ATOM 4039 N N . ALA B 1 251 ? 4.77 18.469 7.656 1 93.44 251 ALA B N 1
ATOM 4040 C CA . ALA B 1 251 ? 5.336 19.766 7.992 1 93.44 251 ALA B CA 1
ATOM 4041 C C . ALA B 1 251 ? 5.75 19.828 9.461 1 93.44 251 ALA B C 1
ATOM 4043 O O . ALA B 1 251 ? 5.441 18.922 10.234 1 93.44 251 ALA B O 1
ATOM 4044 N N . THR B 1 252 ? 6.508 20.828 9.766 1 88.75 252 THR B N 1
ATOM 4045 C CA . THR B 1 252 ? 6.832 21.125 11.156 1 88.75 252 THR B CA 1
ATOM 4046 C C . THR B 1 252 ? 5.633 21.75 11.867 1 88.75 252 THR B C 1
ATOM 4048 O O . THR B 1 252 ? 5.051 22.719 11.375 1 88.75 252 THR B O 1
ATOM 4051 N N . PRO B 1 253 ? 5.273 21.125 12.938 1 83.88 253 PRO B N 1
ATOM 4052 C CA . PRO B 1 253 ? 4.16 21.734 13.664 1 83.88 253 PRO B CA 1
ATOM 4053 C C . PRO B 1 253 ? 4.48 23.141 14.164 1 83.88 253 PRO B C 1
ATOM 4055 O O . PRO B 1 253 ? 5.637 23.453 14.453 1 83.88 253 PRO B O 1
ATOM 4058 N N . PRO B 1 254 ? 3.576 24 14.234 1 72.94 254 PRO B N 1
ATOM 4059 C CA . PRO B 1 254 ? 3.824 25.344 14.75 1 72.94 254 PRO B CA 1
ATOM 4060 C C . PRO B 1 254 ? 4.242 25.344 16.219 1 72.94 254 PRO B C 1
ATOM 4062 O O . PRO B 1 254 ? 3.875 24.438 16.969 1 72.94 254 PRO B O 1
ATOM 4065 N N . GLU B 1 255 ? 5.465 25.922 16.672 1 61.22 255 GLU B N 1
ATOM 4066 C CA . GLU B 1 255 ? 6.098 26.016 17.984 1 61.22 255 GLU B CA 1
ATOM 4067 C C . GLU B 1 255 ? 5.055 26.016 19.094 1 61.22 255 GLU B C 1
ATOM 4069 O O . GLU B 1 255 ? 5.312 25.531 20.203 1 61.22 255 GLU B O 1
ATOM 4074 N N . GLY B 1 256 ? 4.008 26.656 19.125 1 50.81 256 GLY B N 1
ATOM 4075 C CA . GLY B 1 256 ? 3.242 26.781 20.344 1 50.81 256 GLY B CA 1
ATOM 4076 C C . GLY B 1 256 ? 2.754 25.438 20.875 1 50.81 256 GLY B C 1
ATOM 4077 O O . GLY B 1 256 ? 2.273 25.344 22 1 50.81 256 GLY B O 1
ATOM 4078 N N . LYS B 1 257 ? 2.166 24.625 20.156 1 45.16 257 LYS B N 1
ATOM 4079 C CA . LYS B 1 257 ? 1.398 23.516 20.688 1 45.16 257 LYS B CA 1
ATOM 4080 C C . LYS B 1 257 ? 2.27 22.266 20.844 1 45.16 257 LYS B C 1
ATOM 4082 O O . LYS B 1 257 ? 2.191 21.344 20.031 1 45.16 257 LYS B O 1
ATOM 4087 N N . ARG B 1 258 ? 3.477 22.484 21.281 1 41.44 258 ARG B N 1
ATOM 4088 C CA . ARG B 1 258 ? 4.27 21.375 21.781 1 41.44 258 ARG B CA 1
ATOM 4089 C C . ARG B 1 258 ? 3.596 20.703 22.969 1 41.44 258 ARG B C 1
ATOM 4091 O O . ARG B 1 258 ? 3.521 21.281 24.062 1 41.44 258 ARG B O 1
ATOM 4098 N N . PHE B 1 259 ? 2.516 19.891 22.938 1 35.88 259 PHE B N 1
ATOM 4099 C CA . PHE B 1 259 ? 2.064 19.25 24.172 1 35.88 259 PHE B CA 1
ATOM 4100 C C . PHE B 1 259 ? 3.072 18.203 24.641 1 35.88 259 PHE B C 1
ATOM 4102 O O . PHE B 1 259 ? 3.736 17.562 23.812 1 35.88 259 PHE B O 1
#

InterPro domains:
  IPR019402 CWH43-like, N-terminal domain [PF10277] (25-245)
  IPR039545 Post-GPI attachment to proteins factor 2 [PTHR12892] (17-257)

Radius of gyration: 26.1 Å; Cα contacts (8 Å, |Δi|>4): 738; chains: 2; bounding box: 82×68×50 Å